Protein AF-A0A1T5B6G5-F1 (afdb_monomer)

Radius of gyration: 30.04 Å; Cα contacts (8 Å, |Δi|>4): 647; chains: 1; bounding box: 83×84×77 Å

Solvent-accessible surface area (backbone atoms only — not comparable to full-atom values): 24344 Å² total; per-residue (Å²): 133,83,83,76,75,74,89,54,89,34,59,76,45,39,71,76,54,34,68,89,37,48,51,41,34,65,52,88,35,81,91,48,97,47,43,23,29,37,25,36,79,51,30,23,24,68,78,39,48,36,53,56,46,40,78,72,39,97,59,32,78,74,47,63,98,51,54,69,66,39,71,70,36,50,53,43,45,36,48,47,38,73,74,34,86,59,46,47,57,54,56,50,51,50,48,40,62,74,30,34,58,68,44,46,65,55,25,44,81,72,55,40,56,51,88,82,46,55,68,29,45,44,23,50,49,32,44,40,11,71,74,47,43,93,45,30,48,62,51,43,52,50,7,45,31,74,71,60,37,92,81,55,61,54,85,79,52,51,55,39,56,52,44,50,26,28,35,52,39,51,45,75,39,41,64,75,78,38,64,94,42,67,91,50,42,70,60,52,32,22,48,44,44,20,46,36,53,38,35,39,46,13,44,72,69,76,45,76,64,50,75,69,53,49,50,51,34,42,63,72,21,47,58,50,35,79,77,40,65,41,71,70,39,24,51,51,27,41,52,35,34,77,60,60,29,29,23,93,86,68,47,73,41,74,59,78,20,60,29,42,72,54,50,28,40,17,44,22,48,46,24,51,62,74,72,41,83,59,79,29,55,46,30,40,53,54,50,50,55,52,49,53,52,50,50,53,52,51,52,53,53,52,52,45,58,57,45,48,73,76,49,80,69,71,33,43,88,36,87,86,26,94,56,18,72,58,31,55,52,33,28,50,54,41,39,51,49,32,49,75,73,75,36,82,69,49,74,40,42,46,6,32,16,34,35,43,49,34,49,27,22,45,64,55,37,93,52,65,74,48,74,48,69,42,99,84,59,41,33,38,35,38,28,28,73,53,89,90,59,94,61,75,88,73,41,48,68,38,72,39,50,38,53,62,23,34,69,35,44,45,61,57,29,32,69,49,32,70,57,18,47,54,46,25,54,61,66,46,51,67,59,53,55,56,52,53,53,50,53,59,55,61,75,66,64,79,88,78,76,90,77,135

Mean predicted aligned error: 10.4 Å

Structure (mmCIF, N/CA/C/O backbone):
data_AF-A0A1T5B6G5-F1
#
_entry.id   AF-A0A1T5B6G5-F1
#
loop_
_atom_site.group_PDB
_atom_site.id
_atom_site.type_symbol
_atom_site.label_atom_id
_atom_site.label_alt_id
_atom_site.label_comp_id
_atom_site.label_asym_id
_atom_site.label_entity_id
_atom_site.label_seq_id
_atom_site.pdbx_PDB_ins_code
_atom_site.Cartn_x
_atom_site.Cartn_y
_atom_site.Cartn_z
_atom_site.occupancy
_atom_site.B_iso_or_equiv
_atom_site.auth_seq_id
_atom_site.auth_comp_id
_atom_site.auth_asym_id
_atom_site.auth_atom_id
_atom_site.pdbx_PDB_model_num
ATOM 1 N N . MET A 1 1 ? 12.801 29.583 -25.400 1.00 32.69 1 MET A N 1
ATOM 2 C CA . MET A 1 1 ? 11.802 28.502 -25.502 1.00 32.69 1 MET A CA 1
ATOM 3 C C . MET A 1 1 ? 12.502 27.245 -25.035 1.00 32.69 1 MET A C 1
ATOM 5 O O . MET A 1 1 ? 13.347 26.734 -25.750 1.00 32.69 1 MET A O 1
ATOM 9 N N . THR A 1 2 ? 12.314 26.886 -23.769 1.00 34.59 2 THR A N 1
ATOM 10 C CA . THR A 1 2 ? 12.932 25.702 -23.165 1.00 34.59 2 THR A CA 1
ATOM 11 C C . THR A 1 2 ? 12.302 24.454 -23.762 1.00 34.59 2 THR A C 1
ATOM 13 O O . THR A 1 2 ? 11.082 24.323 -23.764 1.00 34.59 2 THR A O 1
ATOM 16 N N . ASP A 1 3 ? 13.162 23.595 -24.293 1.00 35.66 3 ASP A N 1
ATOM 17 C CA . ASP A 1 3 ? 12.866 22.336 -24.964 1.00 35.66 3 ASP A CA 1
ATOM 18 C C . ASP A 1 3 ? 12.086 21.408 -24.009 1.00 35.66 3 ASP A C 1
ATOM 20 O O . ASP A 1 3 ? 12.659 20.770 -23.122 1.00 35.66 3 ASP A O 1
ATOM 24 N N . GLN A 1 4 ? 10.753 21.400 -24.118 1.00 43.12 4 GLN A N 1
ATOM 25 C CA . GLN A 1 4 ? 9.906 20.401 -23.469 1.00 43.12 4 GLN A CA 1
ATOM 26 C C . GLN A 1 4 ? 10.203 19.069 -24.155 1.00 43.12 4 GLN A C 1
ATOM 28 O O . GLN A 1 4 ? 9.682 18.799 -25.236 1.00 43.12 4 GLN A O 1
ATOM 33 N N . LYS A 1 5 ? 11.069 18.240 -23.559 1.00 50.56 5 LYS A N 1
ATOM 34 C CA . LYS A 1 5 ? 11.266 16.8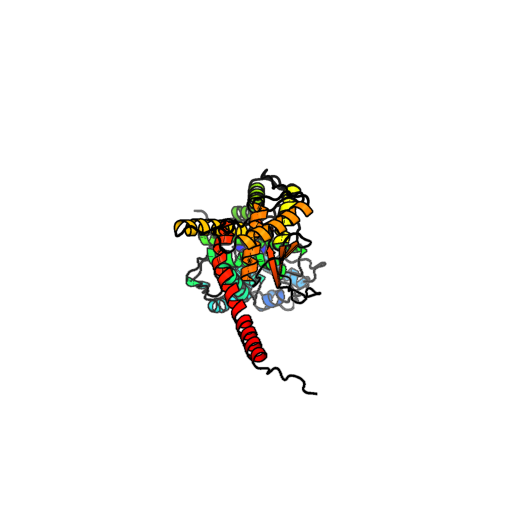69 -24.038 1.00 50.56 5 LYS A CA 1
ATOM 35 C C . LYS A 1 5 ? 9.905 16.180 -24.096 1.00 50.56 5 LYS A C 1
ATOM 37 O O . LYS A 1 5 ? 9.247 16.026 -23.069 1.00 50.56 5 LYS A O 1
ATOM 42 N N . ALA A 1 6 ? 9.506 15.791 -25.305 1.00 66.12 6 ALA A N 1
ATOM 43 C CA . ALA A 1 6 ? 8.346 14.951 -25.535 1.00 66.12 6 ALA A CA 1
ATOM 44 C C . ALA A 1 6 ? 8.437 13.723 -24.620 1.00 66.12 6 ALA A C 1
ATOM 46 O O . ALA A 1 6 ? 9.488 13.083 -24.536 1.00 66.12 6 ALA A O 1
ATOM 47 N N . TRP A 1 7 ? 7.352 13.433 -23.905 1.00 86.00 7 TRP A N 1
ATOM 48 C CA . TRP A 1 7 ? 7.246 12.235 -23.085 1.00 86.00 7 TRP A CA 1
ATOM 49 C C . TRP A 1 7 ? 7.580 10.991 -23.924 1.00 86.00 7 TRP A C 1
ATOM 51 O O . TRP A 1 7 ? 7.059 10.814 -25.026 1.00 86.00 7 TRP A O 1
ATOM 61 N N . GLN A 1 8 ? 8.457 10.143 -23.389 1.00 87.81 8 GLN A N 1
ATOM 62 C CA . GLN A 1 8 ? 8.738 8.811 -23.910 1.00 87.81 8 GLN A CA 1
ATOM 63 C C . GLN A 1 8 ? 8.113 7.794 -22.956 1.00 87.81 8 GLN A C 1
ATOM 65 O O . GLN A 1 8 ? 8.256 7.921 -21.742 1.00 87.81 8 GLN A O 1
ATOM 70 N N . LEU A 1 9 ? 7.434 6.787 -23.501 1.00 90.75 9 LEU A N 1
ATOM 71 C CA . LEU A 1 9 ? 6.839 5.709 -22.715 1.00 90.75 9 LEU A CA 1
ATOM 72 C C . LEU A 1 9 ? 7.868 5.098 -21.749 1.00 90.75 9 LEU A C 1
ATOM 74 O O . LEU A 1 9 ? 9.007 4.856 -22.133 1.00 90.75 9 LEU A O 1
ATOM 78 N N . GLY A 1 10 ? 7.477 4.857 -20.500 1.00 87.69 10 GLY A N 1
ATOM 79 C CA . GLY A 1 10 ? 8.363 4.300 -19.475 1.00 87.69 10 GLY A CA 1
ATOM 80 C C . GLY A 1 10 ? 9.324 5.313 -18.844 1.00 87.69 10 GLY A C 1
ATOM 81 O O . GLY A 1 10 ? 10.171 4.920 -18.044 1.00 87.69 10 GLY A O 1
ATOM 82 N N . HIS A 1 11 ? 9.193 6.609 -19.149 1.00 87.00 11 HIS A N 1
ATOM 83 C CA . HIS A 1 11 ? 10.017 7.673 -18.564 1.00 87.00 11 HIS A CA 1
ATOM 84 C C . HIS A 1 11 ? 9.965 7.686 -17.029 1.00 87.00 11 HIS A C 1
ATOM 86 O O . HIS A 1 11 ? 10.978 7.905 -16.368 1.00 87.00 11 HIS A O 1
ATOM 92 N N . THR A 1 12 ? 8.797 7.425 -16.440 1.00 87.69 12 THR A N 1
ATOM 93 C CA . THR A 1 12 ? 8.650 7.457 -14.978 1.00 87.69 12 THR A CA 1
ATOM 94 C C . THR A 1 12 ? 9.451 6.354 -14.284 1.00 87.69 12 THR A C 1
ATOM 96 O O . THR A 1 12 ? 10.083 6.602 -13.256 1.00 87.69 12 THR A O 1
ATOM 99 N N . SER A 1 13 ? 9.463 5.140 -14.846 1.00 84.81 13 SER A N 1
ATOM 100 C CA . SER A 1 13 ? 10.163 4.003 -14.240 1.00 84.81 13 SER A CA 1
ATOM 101 C C . SER A 1 13 ? 11.626 3.901 -14.664 1.00 84.81 13 SER A C 1
ATOM 103 O O . SER A 1 13 ? 12.420 3.284 -13.947 1.00 84.81 13 SER A O 1
ATOM 105 N N . SER A 1 14 ? 12.016 4.555 -15.767 1.00 80.44 14 SER A N 1
ATOM 106 C CA . SER A 1 14 ? 13.386 4.510 -16.284 1.00 80.44 14 SER A CA 1
ATOM 107 C C . SER A 1 14 ? 14.401 4.974 -15.245 1.00 80.44 14 SER A C 1
ATOM 109 O O . SER A 1 14 ? 15.470 4.392 -15.143 1.00 80.44 14 SER A O 1
ATOM 111 N N . ILE A 1 15 ? 14.056 5.943 -14.396 1.00 71.19 15 ILE A N 1
ATOM 112 C CA . ILE A 1 15 ? 14.950 6.461 -13.346 1.00 71.19 15 ILE A CA 1
ATOM 113 C C . ILE A 1 15 ? 15.358 5.368 -12.336 1.00 71.19 15 ILE A C 1
ATOM 115 O O . ILE A 1 15 ? 16.444 5.437 -11.763 1.00 71.19 15 ILE A O 1
ATOM 119 N N . PHE A 1 16 ? 14.532 4.332 -12.150 1.00 72.25 16 PHE A N 1
ATOM 120 C CA . PHE A 1 1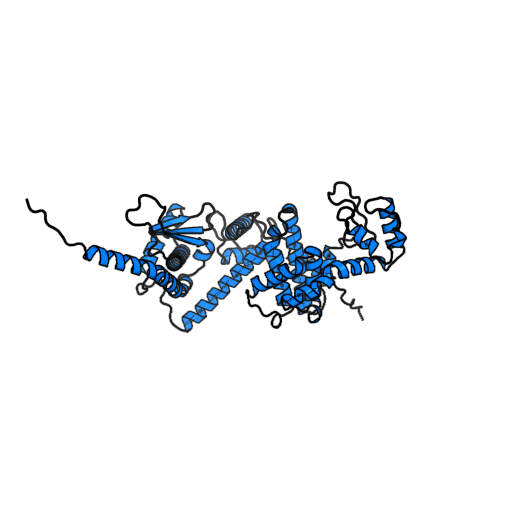6 ? 14.839 3.187 -11.283 1.00 72.25 16 PHE A CA 1
ATOM 121 C C . PHE A 1 16 ? 15.468 2.003 -12.026 1.00 72.25 16 PHE A C 1
ATOM 123 O O . PHE A 1 16 ? 16.074 1.139 -11.395 1.00 72.25 16 PHE A O 1
ATOM 130 N N . GLU A 1 17 ? 15.273 1.921 -13.341 1.00 60.41 17 GLU A N 1
ATOM 131 C CA . GLU A 1 17 ? 15.734 0.816 -14.192 1.00 60.41 17 GLU A CA 1
ATOM 132 C C . GLU A 1 17 ? 17.132 1.097 -14.757 1.00 60.41 17 GLU A C 1
ATOM 134 O O . GLU A 1 17 ? 17.998 0.225 -14.749 1.00 60.41 17 GLU A O 1
ATOM 139 N N . SER A 1 18 ? 17.387 2.344 -15.151 1.00 53.19 18 SER A N 1
ATOM 140 C CA . SER A 1 18 ? 18.661 2.830 -15.664 1.00 53.19 18 SER A CA 1
ATOM 141 C C . SER A 1 18 ? 19.445 3.538 -14.559 1.00 53.19 18 SER A C 1
ATOM 143 O O . SER A 1 18 ? 19.638 4.754 -14.591 1.00 53.19 18 SER A O 1
ATOM 145 N N . GLY A 1 19 ? 19.884 2.802 -13.539 1.00 48.09 19 GLY A N 1
ATOM 146 C CA . GLY A 1 19 ? 20.816 3.349 -12.550 1.00 48.09 19 GLY A CA 1
ATOM 147 C C . GLY A 1 19 ? 22.136 3.691 -13.237 1.00 48.09 19 GLY A C 1
ATOM 148 O O . GLY A 1 19 ? 22.927 2.784 -13.425 1.00 48.09 19 GLY A O 1
ATOM 149 N N . SER A 1 20 ? 22.315 4.931 -13.716 1.00 46.94 20 SER A N 1
ATOM 150 C CA . SER A 1 20 ? 23.464 5.452 -14.502 1.00 46.94 20 SER A CA 1
ATOM 151 C C . SER A 1 20 ? 23.990 4.581 -15.667 1.00 46.94 20 SER A C 1
ATOM 153 O O . SER A 1 20 ? 24.947 4.957 -16.345 1.00 46.94 20 SER A O 1
ATOM 155 N N . ALA A 1 21 ? 23.355 3.443 -15.937 1.00 58.53 21 ALA A N 1
ATOM 156 C CA . ALA A 1 21 ? 23.775 2.427 -16.873 1.00 58.53 21 ALA A CA 1
ATOM 157 C C . ALA A 1 21 ? 23.307 2.812 -18.274 1.00 58.53 21 ALA A C 1
ATOM 159 O O . ALA A 1 21 ? 22.126 2.715 -18.619 1.00 58.53 21 ALA A O 1
ATOM 160 N N . GLY A 1 22 ? 24.250 3.293 -19.078 1.00 76.00 22 GLY A N 1
ATOM 161 C CA . GLY A 1 22 ? 24.011 3.559 -20.486 1.00 76.00 22 GLY A CA 1
ATOM 162 C C . GLY A 1 22 ? 23.697 2.277 -21.269 1.00 76.00 22 GLY A C 1
ATOM 163 O O . GLY A 1 22 ? 23.895 1.162 -20.777 1.00 76.00 22 GLY A O 1
ATOM 164 N N . PRO A 1 23 ? 23.273 2.406 -22.535 1.00 86.06 23 PRO A N 1
ATOM 165 C CA . PRO A 1 23 ? 22.979 1.258 -23.396 1.00 86.06 23 PRO A CA 1
ATOM 166 C C . PRO A 1 23 ? 24.173 0.303 -23.574 1.00 86.06 23 PRO A C 1
ATOM 168 O O . PRO A 1 23 ? 23.974 -0.859 -23.920 1.00 86.06 23 PRO A O 1
ATOM 171 N N . GLY A 1 24 ? 25.400 0.762 -23.302 1.00 87.38 24 GLY A N 1
ATOM 172 C CA . GLY A 1 24 ? 26.629 -0.033 -23.340 1.00 87.38 24 GLY A CA 1
ATOM 173 C C . GLY A 1 24 ? 27.058 -0.680 -22.024 1.00 87.38 24 GLY A C 1
ATOM 174 O O . GLY A 1 24 ? 28.120 -1.292 -21.997 1.00 87.38 24 GLY A O 1
ATOM 175 N N . THR A 1 25 ? 26.300 -0.547 -20.932 1.00 88.25 25 THR A N 1
ATOM 176 C CA . THR A 1 25 ? 26.692 -1.127 -19.639 1.00 88.25 25 THR A CA 1
ATOM 177 C C . THR A 1 25 ? 26.772 -2.650 -19.709 1.00 88.25 25 THR A C 1
ATOM 179 O O . THR A 1 25 ? 25.859 -3.303 -20.205 1.00 88.25 25 THR A O 1
ATOM 182 N N . VAL A 1 26 ? 27.848 -3.217 -19.165 1.00 87.75 26 VAL A N 1
ATOM 183 C CA . VAL A 1 26 ? 28.055 -4.663 -19.025 1.00 87.75 26 VAL A CA 1
ATOM 184 C C . VAL A 1 26 ? 28.523 -4.932 -17.597 1.00 87.75 26 VAL A C 1
ATOM 186 O O . VAL A 1 26 ? 29.504 -4.332 -17.156 1.00 87.75 26 VAL A O 1
ATOM 189 N N . SER A 1 27 ? 27.819 -5.786 -16.852 1.00 84.06 27 SER A N 1
ATOM 190 C CA . SER A 1 27 ? 28.238 -6.155 -15.493 1.00 84.06 27 SER A CA 1
ATOM 191 C C . SER A 1 27 ? 29.409 -7.149 -15.513 1.00 84.06 27 SER A C 1
ATOM 193 O O . SER A 1 27 ? 29.653 -7.831 -16.504 1.00 84.06 27 SER A O 1
ATOM 195 N N . SER A 1 28 ? 30.162 -7.251 -14.415 1.00 70.50 28 SER A N 1
ATOM 196 C CA . SER A 1 28 ? 31.283 -8.200 -14.321 1.00 70.50 28 SER A CA 1
ATOM 197 C C . SER A 1 28 ? 30.837 -9.654 -14.116 1.00 70.50 28 SER A C 1
ATOM 199 O O . SER A 1 28 ? 31.633 -10.566 -14.323 1.00 70.50 28 SER A O 1
ATOM 201 N N . GLY A 1 29 ? 29.590 -9.883 -13.681 1.00 62.09 29 GLY A N 1
ATOM 202 C CA . GLY A 1 29 ? 29.043 -11.214 -13.387 1.00 62.09 29 GLY A CA 1
ATOM 203 C C . GLY A 1 29 ? 29.720 -11.957 -12.221 1.00 62.09 29 GLY A C 1
ATOM 204 O O . GLY A 1 29 ? 29.441 -13.137 -12.010 1.00 62.09 29 GLY A O 1
ATOM 205 N N . ALA A 1 30 ? 30.616 -11.311 -11.463 1.00 49.28 30 ALA A N 1
ATOM 206 C CA . ALA A 1 30 ? 31.393 -11.947 -10.401 1.00 49.28 30 ALA A CA 1
ATOM 207 C C . ALA A 1 30 ? 30.581 -12.066 -9.097 1.00 49.28 30 ALA A C 1
ATOM 209 O O . ALA A 1 30 ? 30.402 -11.085 -8.382 1.00 49.28 30 ALA A O 1
ATOM 210 N N . GLY A 1 31 ? 30.119 -13.281 -8.779 1.00 52.81 31 GLY A N 1
ATOM 211 C CA . GLY A 1 31 ? 29.392 -13.601 -7.538 1.00 52.81 31 GLY A CA 1
ATOM 212 C C . GLY A 1 31 ? 27.862 -13.577 -7.647 1.00 52.81 31 GLY A C 1
ATOM 213 O O . GLY A 1 31 ? 27.182 -13.977 -6.702 1.00 52.81 31 GLY A O 1
ATOM 214 N N . ASP A 1 32 ? 27.315 -13.189 -8.802 1.00 50.91 32 ASP A N 1
ATOM 215 C CA . ASP A 1 32 ? 25.872 -13.089 -9.016 1.00 50.91 32 ASP A CA 1
ATOM 216 C C . ASP A 1 32 ? 25.272 -14.364 -9.612 1.00 50.91 32 ASP A C 1
ATOM 218 O O . ASP A 1 32 ? 25.750 -14.939 -10.592 1.00 50.91 32 ASP A O 1
ATOM 222 N N . HIS A 1 33 ? 24.124 -14.773 -9.073 1.00 54.53 33 HIS A N 1
ATOM 223 C CA . HIS A 1 33 ? 23.397 -15.956 -9.534 1.00 54.53 33 HIS A CA 1
ATOM 224 C C . HIS A 1 33 ? 22.826 -15.802 -10.958 1.00 54.53 33 HIS A C 1
ATOM 226 O O . HIS A 1 33 ? 22.350 -16.800 -11.501 1.00 54.53 33 HIS A O 1
ATOM 232 N N . GLY A 1 34 ? 22.863 -14.599 -11.551 1.00 58.44 34 GLY A N 1
ATOM 233 C CA . GLY A 1 34 ? 22.254 -14.226 -12.837 1.00 58.44 34 GLY A CA 1
ATOM 234 C C . GLY A 1 34 ? 23.205 -14.100 -14.038 1.00 58.44 34 GLY A C 1
ATOM 235 O O . GLY A 1 34 ? 22.735 -13.798 -15.136 1.00 58.44 34 GLY A O 1
ATOM 236 N N . GLY A 1 35 ? 24.508 -14.354 -13.865 1.00 80.50 35 GLY A N 1
ATOM 237 C CA . GLY A 1 35 ? 25.509 -14.161 -14.924 1.00 80.50 35 GLY A CA 1
ATOM 238 C C . GLY A 1 35 ? 25.758 -12.682 -15.258 1.00 80.50 35 GLY A C 1
ATOM 239 O O . GLY A 1 35 ? 25.454 -11.799 -14.462 1.00 80.50 35 GLY A O 1
ATOM 240 N N . VAL A 1 36 ? 26.320 -12.410 -16.439 1.00 87.06 36 VAL A N 1
ATOM 241 C CA . VAL A 1 36 ? 26.536 -11.041 -16.944 1.00 87.06 36 VAL A CA 1
ATOM 242 C C . VAL A 1 36 ? 25.207 -10.415 -17.378 1.00 87.06 36 VAL A C 1
ATOM 244 O O . VAL A 1 36 ? 24.406 -11.083 -18.045 1.00 87.06 36 VAL A O 1
ATOM 247 N N . SER A 1 37 ? 25.009 -9.142 -17.033 1.00 89.44 37 SER A N 1
ATOM 248 C CA . SER A 1 37 ? 23.856 -8.313 -17.403 1.00 89.44 37 SER A CA 1
ATOM 249 C C . SER A 1 37 ? 24.267 -7.192 -18.357 1.00 89.44 37 SER A C 1
ATOM 251 O O . SER A 1 37 ? 25.343 -6.609 -18.200 1.00 89.44 37 SER A O 1
ATOM 253 N N . TYR A 1 38 ? 23.401 -6.879 -19.323 1.00 90.06 38 TYR A N 1
ATOM 254 C CA . TYR A 1 38 ? 23.701 -5.987 -20.444 1.00 90.06 38 TYR A CA 1
ATOM 255 C C . TYR A 1 38 ? 22.696 -4.836 -20.591 1.00 90.06 38 TYR A C 1
ATOM 257 O O . TYR A 1 38 ? 21.483 -5.025 -20.489 1.00 90.06 38 TYR A O 1
ATOM 265 N N . GLY A 1 39 ? 23.213 -3.652 -20.909 1.00 87.75 39 GLY A N 1
ATOM 266 C CA . GLY A 1 39 ? 22.455 -2.481 -21.334 1.00 87.75 39 GLY A CA 1
ATOM 267 C C . GLY A 1 39 ? 21.588 -1.824 -20.262 1.00 87.75 39 GLY A C 1
ATOM 268 O O . GLY A 1 39 ? 21.684 -2.110 -19.064 1.00 87.75 39 GLY A O 1
ATOM 269 N N . THR A 1 40 ? 20.724 -0.922 -20.725 1.00 84.56 40 THR A N 1
ATOM 270 C CA . THR A 1 40 ? 19.893 -0.046 -19.883 1.00 84.56 40 THR A CA 1
ATOM 271 C C . THR A 1 40 ? 18.903 -0.830 -19.022 1.00 84.56 40 THR A C 1
ATOM 273 O O . THR A 1 40 ? 18.644 -0.443 -17.890 1.00 84.56 40 THR A O 1
ATOM 276 N N . TYR A 1 41 ? 18.404 -1.960 -19.528 1.00 85.00 41 TYR A N 1
ATOM 277 C CA . TYR A 1 41 ? 17.427 -2.816 -18.845 1.00 85.00 41 TYR A CA 1
ATOM 278 C C . TYR A 1 41 ? 18.049 -4.035 -18.149 1.00 85.00 41 TYR A C 1
ATOM 280 O O . TYR A 1 41 ? 17.319 -4.928 -17.721 1.00 85.00 41 TYR A O 1
ATOM 288 N N . GLN A 1 42 ? 19.385 -4.096 -18.051 1.00 86.88 42 GLN A N 1
ATOM 289 C CA . GLN A 1 42 ? 20.121 -5.181 -17.387 1.00 86.88 42 GLN A CA 1
ATOM 290 C C . GLN A 1 42 ? 19.687 -6.581 -17.862 1.00 86.88 42 GLN A C 1
ATOM 292 O O . GLN A 1 42 ? 19.361 -7.470 -17.075 1.00 86.88 42 GLN A O 1
ATOM 297 N N . LEU A 1 43 ? 19.687 -6.782 -19.180 1.00 89.12 43 LEU A N 1
ATOM 298 C CA . LEU A 1 43 ? 19.319 -8.042 -19.821 1.00 89.12 43 LEU A CA 1
ATOM 299 C C . LEU A 1 43 ? 20.303 -9.142 -19.405 1.00 89.12 43 LEU A C 1
ATOM 301 O O . LEU A 1 43 ? 21.504 -9.018 -19.629 1.00 89.12 43 LEU A O 1
ATOM 305 N N . SER A 1 44 ? 19.806 -10.216 -18.796 1.00 89.75 44 SER A N 1
ATOM 306 C CA . SER A 1 44 ? 20.630 -11.279 -18.220 1.00 89.75 44 SER A CA 1
ATOM 307 C C . SER A 1 44 ? 21.011 -12.315 -19.275 1.00 89.75 44 SER A C 1
ATOM 309 O O . SER A 1 44 ? 20.173 -12.809 -20.035 1.00 89.75 44 SER A O 1
ATOM 311 N N . SER A 1 45 ? 22.290 -12.693 -19.273 1.00 90.50 45 SER A N 1
ATOM 312 C CA . SER A 1 45 ? 22.796 -13.847 -20.025 1.00 90.50 45 SER A CA 1
ATOM 313 C C . SER A 1 45 ? 22.164 -15.156 -19.555 1.00 90.50 45 SER A C 1
ATOM 315 O O . SER A 1 45 ? 21.654 -15.922 -20.368 1.00 90.50 45 SER A O 1
ATOM 317 N N . LYS A 1 46 ? 22.137 -15.406 -18.242 1.00 87.81 46 LYS A N 1
ATOM 318 C CA . LYS A 1 46 ? 21.650 -16.672 -17.680 1.00 87.81 46 LYS A CA 1
ATOM 319 C C . LYS A 1 46 ? 20.135 -16.840 -17.796 1.00 87.81 46 LYS A C 1
ATOM 321 O O . LYS A 1 46 ? 19.668 -17.952 -18.011 1.00 87.81 46 LYS A O 1
ATOM 326 N N . ALA A 1 47 ? 19.372 -15.753 -17.665 1.00 85.06 47 ALA A N 1
ATOM 327 C CA . ALA A 1 47 ? 17.923 -15.778 -17.866 1.00 85.06 47 ALA A CA 1
ATOM 328 C C . ALA A 1 47 ? 17.526 -15.822 -19.355 1.00 85.06 47 ALA A C 1
ATOM 330 O O . ALA A 1 47 ? 16.340 -15.885 -19.662 1.00 85.06 47 ALA A O 1
ATOM 331 N N . GLY A 1 48 ? 18.496 -15.750 -20.277 1.00 89.56 48 GLY A N 1
ATOM 332 C CA . GLY A 1 48 ? 18.273 -15.807 -21.722 1.00 89.56 48 GLY A CA 1
ATOM 333 C C . GLY A 1 48 ? 17.732 -14.518 -22.347 1.00 89.56 48 GLY A C 1
ATOM 334 O O . GLY A 1 48 ? 17.643 -14.439 -23.569 1.00 89.56 48 GLY A O 1
ATOM 335 N N . THR A 1 49 ? 17.427 -13.481 -21.561 1.00 90.50 49 THR A N 1
ATOM 336 C CA . THR A 1 49 ? 16.832 -12.238 -22.083 1.00 90.50 49 THR A CA 1
ATOM 337 C C . THR A 1 49 ? 17.798 -11.443 -22.960 1.00 90.50 49 THR A C 1
ATOM 339 O O . THR A 1 49 ? 17.363 -10.783 -23.899 1.00 90.50 49 THR A O 1
ATOM 342 N N . ALA A 1 50 ? 19.110 -11.547 -22.722 1.00 93.06 50 ALA A N 1
ATOM 343 C CA . ALA A 1 50 ? 20.115 -10.967 -23.616 1.00 93.06 50 ALA A CA 1
ATOM 344 C C . ALA A 1 50 ? 20.143 -11.665 -24.989 1.00 93.06 50 ALA A C 1
ATOM 346 O O . ALA A 1 50 ? 20.259 -10.999 -26.017 1.00 93.06 50 ALA A O 1
ATOM 347 N N . ALA A 1 51 ? 19.997 -12.994 -25.014 1.00 94.06 51 ALA A N 1
ATOM 348 C CA . ALA A 1 51 ? 19.925 -13.760 -26.259 1.00 94.06 51 ALA A CA 1
ATOM 349 C C . ALA A 1 51 ? 18.635 -13.443 -27.030 1.00 94.06 51 ALA A C 1
ATOM 351 O O . ALA A 1 51 ? 18.673 -13.213 -28.237 1.00 94.06 51 ALA A O 1
ATOM 352 N N . GLU A 1 52 ? 17.505 -13.380 -26.321 1.00 93.75 52 GLU A N 1
ATOM 353 C CA . GLU A 1 52 ? 16.203 -13.024 -26.889 1.00 93.75 52 GLU A CA 1
ATOM 354 C C . GLU A 1 52 ? 16.216 -11.624 -27.518 1.00 93.75 52 GLU A C 1
ATOM 356 O O . GLU A 1 52 ? 15.700 -11.438 -28.621 1.00 93.75 52 GLU A O 1
ATOM 361 N N . TYR A 1 53 ? 16.847 -10.656 -26.846 1.00 95.31 53 TYR A N 1
ATOM 362 C CA . TYR A 1 53 ? 17.037 -9.313 -27.383 1.00 95.31 53 TYR A CA 1
ATOM 363 C C . TYR A 1 53 ? 17.835 -9.330 -28.683 1.00 95.31 53 TYR A C 1
ATOM 365 O O . TYR A 1 53 ? 17.356 -8.818 -29.693 1.00 95.31 53 TYR A O 1
ATOM 373 N N . VAL A 1 54 ? 19.024 -9.943 -28.679 1.00 95.88 54 VAL A N 1
ATOM 374 C CA . VAL A 1 54 ? 19.892 -9.986 -29.863 1.00 95.88 54 VAL A CA 1
ATOM 375 C C . VAL A 1 54 ? 19.178 -10.634 -31.044 1.00 95.88 54 VAL A C 1
ATOM 377 O O . VAL A 1 54 ? 19.260 -10.110 -32.149 1.00 95.88 54 VAL A O 1
ATOM 380 N N . ALA A 1 55 ? 18.414 -11.705 -30.814 1.00 94.12 55 ALA A N 1
ATOM 381 C CA . ALA A 1 55 ? 17.659 -12.390 -31.863 1.00 94.12 55 ALA A CA 1
ATOM 382 C C . ALA A 1 55 ? 16.600 -11.505 -32.550 1.00 94.12 55 ALA A C 1
ATOM 384 O O . ALA A 1 55 ? 16.199 -11.794 -33.675 1.00 94.12 55 ALA A O 1
ATOM 385 N N . GLN A 1 56 ? 16.139 -10.440 -31.887 1.00 94.06 56 GLN A N 1
ATOM 386 C CA . GLN A 1 56 ? 15.136 -9.509 -32.412 1.00 94.06 56 GLN A CA 1
ATOM 387 C C . GLN A 1 56 ? 15.688 -8.098 -32.658 1.00 94.06 56 GLN A C 1
ATOM 389 O O . GLN A 1 56 ? 14.927 -7.198 -33.023 1.00 94.06 56 GLN A O 1
ATOM 394 N N . SER A 1 57 ? 16.975 -7.878 -32.394 1.00 95.31 57 SER A N 1
ATOM 395 C CA . SER A 1 57 ? 17.621 -6.580 -32.533 1.00 95.31 57 SER A CA 1
ATOM 396 C C . SER A 1 57 ? 17.987 -6.337 -33.988 1.00 95.31 57 SER A C 1
ATOM 398 O O . SER A 1 57 ? 18.468 -7.234 -34.683 1.00 95.31 57 SER A O 1
ATOM 400 N N . ARG A 1 58 ? 17.880 -5.086 -34.441 1.00 95.62 58 ARG A N 1
ATOM 401 C CA . ARG A 1 58 ? 18.429 -4.694 -35.750 1.00 95.62 58 ARG A CA 1
ATOM 402 C C . ARG A 1 58 ? 19.953 -4.839 -35.841 1.00 95.62 58 ARG A C 1
ATOM 404 O O . ARG A 1 58 ? 20.504 -4.779 -36.933 1.00 95.62 58 ARG A O 1
ATOM 411 N N . TYR A 1 59 ? 20.629 -5.020 -34.704 1.00 96.12 59 TYR A N 1
ATOM 412 C CA . TYR A 1 59 ? 22.075 -5.213 -34.610 1.00 96.12 59 TYR A CA 1
ATOM 413 C C . TYR A 1 59 ? 22.478 -6.688 -34.467 1.00 96.12 59 TYR A C 1
ATOM 415 O O . TYR A 1 59 ? 23.642 -6.953 -34.173 1.00 96.12 59 TYR A O 1
ATOM 423 N N . ALA A 1 60 ? 21.562 -7.644 -34.675 1.00 95.12 60 ALA A N 1
ATOM 424 C CA . ALA A 1 60 ? 21.805 -9.082 -34.498 1.00 95.12 60 ALA A CA 1
ATOM 425 C C . ALA A 1 60 ? 23.106 -9.573 -35.162 1.00 95.12 60 ALA A C 1
ATOM 427 O O . ALA A 1 60 ? 23.895 -10.283 -34.539 1.00 95.12 60 ALA A O 1
ATOM 428 N N . ASP A 1 61 ? 23.384 -9.117 -36.387 1.00 95.88 61 ASP A N 1
ATOM 429 C CA . ASP A 1 61 ? 24.580 -9.500 -37.148 1.00 95.88 61 ASP A CA 1
ATOM 430 C C . ASP A 1 61 ? 25.897 -9.110 -36.457 1.00 95.88 61 ASP A C 1
ATOM 432 O O . ASP A 1 61 ? 26.913 -9.783 -36.626 1.00 95.88 61 ASP A O 1
ATOM 436 N N . ARG A 1 62 ? 25.892 -8.055 -35.629 1.00 95.50 62 ARG A N 1
ATOM 437 C CA . ARG A 1 62 ? 27.066 -7.609 -34.854 1.00 95.50 62 ARG A CA 1
ATOM 438 C C . ARG A 1 62 ? 27.417 -8.569 -33.714 1.00 95.50 62 ARG A C 1
ATOM 440 O O . ARG A 1 62 ? 28.518 -8.483 -33.173 1.00 95.50 62 ARG A O 1
ATOM 447 N N . PHE A 1 63 ? 26.501 -9.471 -33.367 1.00 96.31 63 PHE A N 1
ATOM 448 C CA . PHE A 1 63 ? 26.651 -10.482 -32.321 1.00 96.31 63 PHE A CA 1
ATOM 449 C C . PHE A 1 63 ? 26.688 -11.907 -32.879 1.00 96.31 63 PHE A C 1
ATOM 451 O O . PHE A 1 63 ? 26.600 -12.871 -32.118 1.00 96.31 63 PHE A O 1
ATOM 458 N N . LYS A 1 64 ? 26.805 -12.055 -34.202 1.00 94.19 64 LYS A N 1
ATOM 459 C CA . LYS A 1 64 ? 26.833 -13.358 -34.858 1.00 94.19 64 LYS A CA 1
ATOM 460 C C . LYS A 1 64 ? 27.949 -14.234 -34.282 1.00 94.19 64 LYS A C 1
ATOM 462 O O . LYS A 1 64 ? 29.076 -13.778 -34.109 1.00 94.19 64 LYS A O 1
ATOM 467 N N . ASP A 1 65 ? 27.604 -15.485 -33.985 1.00 93.69 65 ASP A N 1
ATOM 468 C CA . ASP A 1 65 ? 28.493 -16.498 -33.402 1.00 93.69 65 ASP A CA 1
ATOM 469 C C . ASP A 1 65 ? 29.054 -16.140 -32.004 1.00 93.69 65 ASP A C 1
ATOM 471 O O . ASP A 1 65 ? 29.930 -16.833 -31.487 1.00 93.69 65 ASP A O 1
ATOM 475 N N . LEU A 1 66 ? 28.526 -15.095 -31.349 1.00 95.50 66 LEU A N 1
ATOM 476 C CA . LEU A 1 66 ? 28.874 -14.719 -29.977 1.00 95.50 66 LEU A CA 1
ATOM 477 C C . LEU A 1 66 ? 27.816 -15.215 -28.988 1.00 95.50 66 LEU A C 1
ATOM 479 O O . LEU A 1 66 ? 26.616 -15.183 -29.252 1.00 95.50 66 LEU A O 1
ATOM 483 N N . THR A 1 67 ? 28.259 -15.633 -27.802 1.00 94.19 67 THR A N 1
ATOM 484 C CA . THR A 1 67 ? 27.370 -16.156 -26.752 1.00 94.19 67 THR A CA 1
ATOM 485 C C . THR A 1 67 ? 27.238 -15.154 -25.599 1.00 94.19 67 THR A C 1
ATOM 487 O O . THR A 1 67 ? 28.265 -14.764 -25.033 1.00 94.19 67 THR A O 1
ATOM 490 N N . PRO A 1 68 ? 26.018 -14.745 -25.193 1.00 94.19 68 PRO A N 1
ATOM 491 C CA . PRO A 1 68 ? 25.825 -13.905 -24.011 1.00 94.19 68 PRO A CA 1
ATOM 492 C C . PRO A 1 68 ? 26.457 -14.515 -22.755 1.00 94.19 68 PRO A C 1
ATOM 494 O O . PRO A 1 68 ? 26.353 -15.713 -22.512 1.00 94.19 68 PRO A O 1
ATOM 497 N N . GLY A 1 69 ? 27.093 -13.682 -21.934 1.00 91.25 69 GLY A N 1
ATOM 498 C CA . GLY A 1 69 ? 27.855 -14.101 -20.752 1.00 91.25 69 GLY A CA 1
ATOM 499 C C . GLY A 1 69 ? 29.360 -14.243 -20.989 1.00 91.25 69 GLY A C 1
ATOM 500 O O . GLY A 1 69 ? 30.109 -14.353 -20.022 1.00 91.25 69 GLY A O 1
ATOM 501 N N . THR A 1 70 ? 29.817 -14.206 -22.246 1.00 92.81 70 THR A N 1
ATOM 502 C CA . THR A 1 70 ? 31.246 -14.272 -22.595 1.00 92.81 70 THR A CA 1
ATOM 503 C C . THR A 1 70 ? 31.898 -12.881 -22.659 1.00 92.81 70 THR A C 1
ATOM 505 O O . THR A 1 70 ? 31.210 -11.893 -22.963 1.00 92.81 70 THR A O 1
ATOM 508 N N . PRO A 1 71 ? 33.218 -12.767 -22.404 1.00 92.75 71 PRO A N 1
ATOM 509 C CA . PRO A 1 71 ? 33.955 -11.513 -22.574 1.00 92.75 71 PRO A CA 1
ATOM 510 C C . PRO A 1 71 ? 33.841 -10.932 -23.989 1.00 92.75 71 PRO A C 1
ATOM 512 O O . PRO A 1 71 ? 33.650 -9.727 -24.148 1.00 92.75 71 PRO A O 1
ATOM 515 N N . GLU A 1 72 ? 33.902 -11.779 -25.018 1.00 94.50 72 GLU A N 1
ATOM 516 C CA . GLU A 1 72 ? 33.850 -11.377 -26.427 1.00 94.50 72 GLU A CA 1
ATOM 517 C C . GLU A 1 72 ? 32.504 -10.733 -26.769 1.00 94.50 72 GLU A C 1
ATOM 519 O O . GLU A 1 72 ? 32.456 -9.688 -27.423 1.00 94.50 72 GLU A O 1
ATOM 524 N N . PHE A 1 73 ? 31.411 -11.307 -26.257 1.00 95.88 73 PHE A N 1
ATOM 525 C CA . PHE A 1 73 ? 30.079 -10.727 -26.387 1.00 95.88 73 PHE A CA 1
ATOM 526 C C . PHE A 1 73 ? 29.980 -9.371 -25.674 1.00 95.88 73 PHE A C 1
ATOM 528 O O . PHE A 1 73 ? 29.425 -8.424 -26.229 1.00 95.88 73 PHE A O 1
ATOM 535 N N . GLY A 1 74 ? 30.554 -9.237 -24.471 1.00 93.88 74 GLY A N 1
ATOM 536 C CA . GLY A 1 74 ? 30.591 -7.962 -23.744 1.00 93.88 74 GLY A CA 1
ATOM 537 C C . GLY A 1 74 ? 31.355 -6.862 -24.481 1.00 93.88 74 GLY A C 1
ATOM 538 O O . GLY A 1 74 ? 30.893 -5.723 -24.546 1.00 93.88 74 GLY A O 1
ATOM 539 N N . VAL A 1 75 ? 32.480 -7.203 -25.112 1.00 94.69 75 VAL A N 1
ATOM 540 C CA . VAL A 1 75 ? 33.231 -6.267 -25.961 1.00 94.69 75 VAL A CA 1
ATOM 541 C C . VAL A 1 75 ? 32.413 -5.855 -27.186 1.00 94.69 75 VAL A C 1
ATOM 543 O O . VAL A 1 75 ? 32.357 -4.667 -27.506 1.00 94.69 75 VAL A O 1
ATOM 546 N N . ALA A 1 76 ? 31.760 -6.803 -27.866 1.00 96.06 76 ALA A N 1
ATOM 547 C CA . ALA A 1 76 ? 30.894 -6.497 -29.005 1.00 96.06 76 ALA A CA 1
ATOM 548 C C . ALA A 1 76 ? 29.730 -5.578 -28.604 1.00 96.06 76 ALA A C 1
ATOM 550 O O . ALA A 1 76 ? 29.457 -4.600 -29.298 1.00 96.06 76 ALA A O 1
ATOM 551 N N . TRP A 1 77 ? 29.120 -5.825 -27.442 1.00 96.31 77 TRP A N 1
ATOM 552 C CA . TRP A 1 77 ? 28.057 -4.991 -26.883 1.00 96.31 77 TRP A CA 1
ATOM 553 C C . TRP A 1 77 ? 28.506 -3.544 -26.673 1.00 96.31 77 TRP A C 1
ATOM 555 O O . TRP A 1 77 ? 27.843 -2.611 -27.128 1.00 96.31 77 TRP A O 1
ATOM 565 N N . GLY A 1 78 ? 29.664 -3.355 -26.032 1.00 93.38 78 GLY A N 1
ATOM 566 C CA . GLY A 1 78 ? 30.248 -2.032 -25.817 1.00 93.38 78 GLY A CA 1
ATOM 567 C C . GLY A 1 78 ? 30.562 -1.300 -27.125 1.00 93.38 78 GLY A C 1
ATOM 568 O O . GLY A 1 78 ? 30.333 -0.096 -27.216 1.00 93.38 78 GLY A O 1
ATOM 569 N N . ARG A 1 79 ? 31.023 -2.020 -28.159 1.00 95.00 79 ARG A N 1
ATOM 570 C CA . ARG A 1 79 ? 31.275 -1.442 -29.491 1.00 95.00 79 ARG A CA 1
ATOM 571 C C . ARG A 1 79 ? 29.994 -0.970 -30.164 1.00 95.00 79 ARG A C 1
ATOM 573 O O . ARG A 1 79 ? 29.950 0.167 -30.607 1.00 95.00 79 ARG A O 1
ATOM 580 N N . VAL A 1 80 ? 28.943 -1.793 -30.192 1.00 95.81 80 VAL A N 1
ATOM 581 C CA . VAL A 1 80 ? 27.650 -1.378 -30.766 1.00 95.81 80 VAL A CA 1
ATOM 582 C C . VAL A 1 80 ? 27.120 -0.143 -30.038 1.00 95.81 80 VAL A C 1
ATOM 584 O O . VAL A 1 80 ? 26.703 0.807 -30.685 1.00 95.81 80 VAL A O 1
ATOM 587 N N . ALA A 1 81 ? 27.213 -0.097 -28.708 1.00 93.69 81 ALA A N 1
ATOM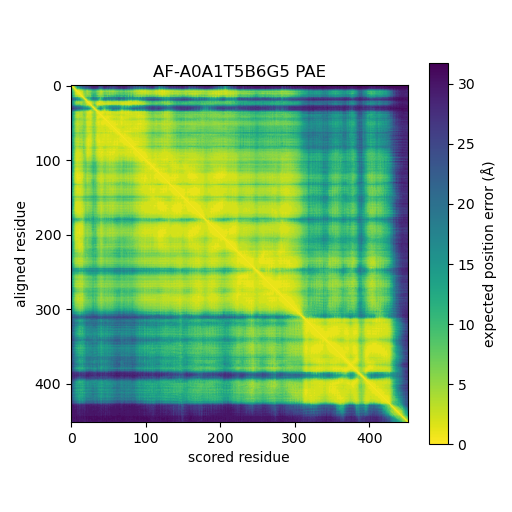 588 C CA . ALA A 1 81 ? 26.786 1.073 -27.945 1.00 93.69 81 ALA A CA 1
ATOM 589 C C . ALA A 1 81 ? 27.591 2.351 -28.238 1.00 93.69 81 ALA A C 1
ATOM 591 O O . ALA A 1 81 ? 27.035 3.443 -28.140 1.00 93.69 81 ALA A O 1
ATOM 592 N N . ALA A 1 82 ? 28.881 2.227 -28.560 1.00 92.12 82 ALA A N 1
ATOM 593 C CA . ALA A 1 82 ? 29.733 3.358 -28.920 1.00 92.12 82 ALA A CA 1
ATOM 594 C C . ALA A 1 82 ? 29.505 3.824 -30.368 1.00 92.12 82 ALA A C 1
ATOM 596 O O . ALA A 1 82 ? 29.492 5.026 -30.628 1.00 92.12 82 ALA A O 1
ATOM 597 N N . ASP A 1 83 ? 29.316 2.878 -31.289 1.00 94.56 83 ASP A N 1
ATOM 598 C CA . ASP A 1 83 ? 29.181 3.136 -32.724 1.00 94.56 83 ASP A CA 1
ATOM 599 C C . ASP A 1 83 ? 27.769 3.614 -33.101 1.00 94.56 83 ASP A C 1
ATOM 601 O O . ASP A 1 83 ? 27.601 4.371 -34.055 1.00 94.56 83 ASP A O 1
ATOM 605 N N . GLU A 1 84 ? 26.745 3.162 -32.369 1.00 94.69 84 GLU A N 1
ATOM 606 C CA . GLU A 1 84 ? 25.344 3.261 -32.775 1.00 94.69 84 GLU A CA 1
ATOM 607 C C . GLU A 1 84 ? 24.512 4.058 -31.755 1.00 94.69 84 GLU A C 1
ATOM 609 O O . GLU A 1 84 ? 23.974 3.488 -30.798 1.00 94.69 84 GLU A O 1
ATOM 614 N N . PRO A 1 85 ? 24.284 5.368 -31.980 1.00 89.31 85 PRO A N 1
ATOM 615 C CA . PRO A 1 85 ? 23.457 6.196 -31.095 1.00 89.31 85 PRO A CA 1
ATOM 616 C C . PRO A 1 85 ? 22.035 5.651 -30.891 1.00 89.31 85 PRO A C 1
ATOM 618 O O . PRO A 1 85 ? 21.391 5.911 -29.876 1.00 89.31 85 PRO A O 1
ATOM 621 N N . GLY A 1 86 ? 21.536 4.870 -31.853 1.00 92.00 86 GLY A N 1
ATOM 622 C CA . GLY A 1 86 ? 20.223 4.241 -31.796 1.00 92.00 86 GLY A CA 1
ATOM 623 C C . GLY A 1 86 ? 20.149 2.955 -30.962 1.00 92.00 86 GLY A C 1
ATOM 624 O O . GLY A 1 86 ? 19.057 2.402 -30.841 1.00 92.00 86 GLY A O 1
ATOM 625 N N . PHE A 1 87 ? 21.251 2.450 -30.399 1.00 93.00 87 PHE A N 1
ATOM 626 C CA . PHE A 1 87 ? 21.251 1.169 -29.680 1.00 93.00 87 PHE A CA 1
ATOM 627 C C . PHE A 1 87 ? 20.362 1.185 -28.431 1.00 93.00 87 PHE A C 1
ATOM 629 O O . PHE A 1 87 ? 19.634 0.229 -28.177 1.00 93.00 87 PHE A O 1
ATOM 636 N N . GLY A 1 88 ? 20.332 2.303 -27.699 1.00 88.19 88 GLY A N 1
ATOM 637 C CA . GLY A 1 88 ? 19.427 2.463 -26.556 1.00 88.19 88 GLY A CA 1
ATOM 638 C C . GLY A 1 88 ? 17.947 2.462 -26.950 1.00 88.19 88 GLY A C 1
ATOM 639 O O . GLY A 1 88 ? 17.135 1.843 -26.267 1.00 88.19 88 GLY A O 1
ATOM 640 N N . GLY A 1 89 ? 17.603 3.089 -28.080 1.00 89.69 89 GLY A N 1
ATOM 641 C CA . GLY A 1 89 ? 16.241 3.056 -28.621 1.00 89.69 89 GLY A CA 1
ATOM 642 C C . GLY A 1 89 ? 15.807 1.643 -29.015 1.00 89.69 89 GLY A C 1
ATOM 643 O O . GLY A 1 89 ? 14.708 1.226 -28.679 1.00 89.69 89 GLY A O 1
ATOM 644 N N . ASP A 1 90 ? 16.702 0.865 -29.627 1.00 93.75 90 ASP A N 1
ATOM 645 C CA . ASP A 1 90 ? 16.427 -0.530 -30.000 1.00 93.75 90 ASP A CA 1
ATOM 646 C C . ASP A 1 90 ? 16.209 -1.436 -28.769 1.00 93.75 90 ASP A C 1
ATOM 648 O O . ASP A 1 90 ? 15.294 -2.263 -28.760 1.00 93.75 90 ASP A O 1
ATOM 652 N N . GLN A 1 91 ? 16.984 -1.240 -27.692 1.00 91.88 91 GLN A N 1
ATOM 653 C CA . GLN A 1 91 ? 16.752 -1.918 -26.406 1.00 91.88 91 GLN A CA 1
ATOM 654 C C . GLN A 1 91 ? 15.393 -1.540 -25.799 1.00 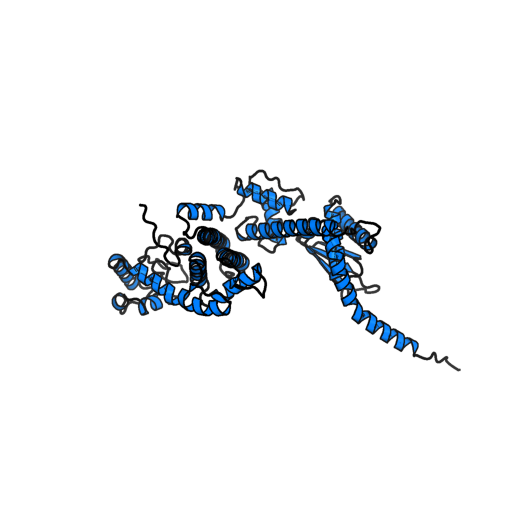91.88 91 GLN A C 1
ATOM 656 O O . GLN A 1 91 ? 14.659 -2.412 -25.333 1.00 91.88 91 GLN A O 1
ATOM 661 N N . HIS A 1 92 ? 15.037 -0.255 -25.826 1.00 90.75 92 HIS A N 1
ATOM 662 C CA . HIS A 1 92 ? 13.738 0.229 -25.360 1.00 90.75 92 HIS A CA 1
ATOM 663 C C . HIS A 1 92 ? 12.579 -0.382 -26.163 1.00 90.75 92 HIS A C 1
ATOM 665 O O . HIS A 1 92 ? 11.634 -0.920 -25.584 1.00 90.75 92 HIS A O 1
ATOM 671 N N . ASP A 1 93 ? 12.681 -0.386 -27.493 1.00 92.69 93 ASP A N 1
ATOM 672 C CA . ASP A 1 93 ? 11.675 -0.963 -28.386 1.00 92.69 93 ASP A CA 1
ATOM 673 C C . ASP A 1 93 ? 11.510 -2.470 -28.167 1.00 92.69 93 ASP A C 1
ATOM 675 O O . ASP A 1 93 ? 10.395 -2.993 -28.236 1.00 92.69 93 ASP A O 1
ATOM 679 N N . PHE A 1 94 ? 12.594 -3.186 -27.857 1.00 93.06 94 PHE A N 1
ATOM 680 C CA . PHE A 1 94 ? 12.512 -4.591 -27.468 1.00 93.06 94 PHE A CA 1
ATOM 681 C C . PHE A 1 94 ? 11.669 -4.786 -26.204 1.00 93.06 94 PHE A C 1
ATOM 683 O O . PHE A 1 94 ? 10.756 -5.617 -26.214 1.00 93.06 94 PHE A O 1
ATOM 690 N N . ILE A 1 95 ? 11.914 -4.008 -25.143 1.00 91.50 95 ILE A N 1
ATOM 691 C CA . ILE A 1 95 ? 11.109 -4.075 -23.915 1.00 91.50 95 ILE A CA 1
ATOM 692 C C . ILE A 1 95 ? 9.655 -3.715 -24.208 1.00 91.50 95 ILE A C 1
ATOM 694 O O . ILE A 1 95 ? 8.749 -4.427 -23.773 1.00 91.50 95 ILE A O 1
ATOM 698 N N . LYS A 1 96 ? 9.418 -2.688 -25.029 1.00 92.75 96 LYS A N 1
ATOM 699 C CA . LYS A 1 96 ? 8.072 -2.306 -25.451 1.00 92.75 96 LYS A CA 1
ATOM 700 C C . LYS A 1 96 ? 7.324 -3.473 -26.097 1.00 92.75 96 LYS A C 1
ATOM 702 O O . LYS A 1 96 ? 6.218 -3.795 -25.666 1.00 92.75 96 LYS A O 1
ATOM 707 N N . ARG A 1 97 ? 7.926 -4.136 -27.089 1.00 93.19 97 ARG A N 1
ATOM 708 C CA . ARG A 1 97 ? 7.284 -5.245 -27.818 1.00 93.19 97 ARG A CA 1
ATOM 709 C C . ARG A 1 97 ? 7.057 -6.485 -26.961 1.00 93.19 97 ARG A C 1
ATOM 711 O O . ARG A 1 97 ? 6.074 -7.186 -27.168 1.00 93.19 97 ARG A O 1
ATOM 718 N N . THR A 1 98 ? 7.976 -6.790 -26.049 1.00 90.19 98 THR A N 1
ATOM 719 C CA . THR A 1 98 ? 7.959 -8.054 -25.291 1.00 90.19 98 THR A CA 1
ATOM 720 C C . THR A 1 98 ? 7.241 -7.944 -23.949 1.00 90.19 98 THR A C 1
ATOM 722 O O . THR A 1 98 ? 6.694 -8.934 -23.469 1.00 90.19 98 THR A O 1
ATOM 725 N N . HIS A 1 99 ? 7.204 -6.749 -23.352 1.00 90.31 99 HIS A N 1
ATOM 726 C CA . HIS A 1 99 ? 6.624 -6.524 -22.030 1.00 90.31 99 HIS A CA 1
ATOM 727 C C . HIS A 1 99 ? 5.370 -5.667 -22.106 1.00 90.31 99 HIS A C 1
ATOM 729 O O . HIS A 1 99 ? 4.373 -6.068 -21.534 1.00 90.31 99 HIS A O 1
ATOM 735 N N . TYR A 1 100 ? 5.377 -4.529 -22.804 1.00 93.81 100 TYR A N 1
ATOM 736 C CA . TYR A 1 100 ? 4.263 -3.574 -22.760 1.00 93.81 100 TYR A CA 1
ATOM 737 C C . TYR A 1 100 ? 3.139 -3.890 -23.753 1.00 93.81 100 TYR A C 1
ATOM 739 O O . TYR A 1 100 ? 1.984 -4.062 -23.359 1.00 93.81 100 TYR A O 1
ATOM 747 N N . ASP A 1 101 ? 3.457 -3.986 -25.046 1.00 93.81 101 ASP A N 1
ATOM 748 C CA . ASP A 1 101 ? 2.456 -4.136 -26.106 1.00 93.81 101 ASP A CA 1
ATOM 749 C C . ASP A 1 101 ? 1.536 -5.355 -25.913 1.00 93.81 101 ASP A C 1
ATOM 751 O O . ASP A 1 101 ? 0.321 -5.185 -26.057 1.00 93.81 101 ASP A O 1
ATOM 755 N N . PRO A 1 102 ? 2.036 -6.538 -25.491 1.00 92.00 102 PRO A N 1
ATOM 756 C CA . PRO A 1 102 ? 1.185 -7.694 -25.242 1.00 92.00 102 PRO A CA 1
ATOM 757 C C . PRO A 1 102 ? 0.214 -7.503 -24.073 1.00 92.00 102 PRO A C 1
ATOM 759 O O . PRO A 1 102 ? -0.704 -8.301 -23.937 1.00 92.00 102 PRO A O 1
ATOM 762 N N . ARG A 1 103 ? 0.422 -6.516 -23.183 1.00 92.69 103 ARG A N 1
ATOM 763 C CA . ARG A 1 103 ? -0.461 -6.276 -22.021 1.00 92.69 103 ARG A CA 1
ATOM 764 C C . ARG A 1 103 ? -1.630 -5.370 -22.355 1.00 92.69 103 ARG A C 1
ATOM 766 O O . ARG A 1 103 ? -2.646 -5.439 -21.675 1.00 92.69 103 ARG A O 1
ATOM 773 N N . LYS A 1 104 ? -1.523 -4.547 -23.403 1.00 91.31 104 LYS A N 1
ATOM 774 C CA . LYS A 1 104 ? -2.627 -3.672 -23.822 1.00 91.31 104 LYS A CA 1
ATOM 775 C C . LYS A 1 104 ? -3.882 -4.473 -24.170 1.00 91.31 104 LYS A C 1
ATOM 777 O O . LYS A 1 104 ? -4.972 -4.068 -23.792 1.00 91.31 104 LYS A O 1
ATOM 782 N N . GLY A 1 105 ? -3.718 -5.619 -24.838 1.00 89.44 105 GLY A N 1
ATOM 783 C CA . GLY A 1 105 ? -4.823 -6.537 -25.129 1.00 89.44 105 GLY A CA 1
ATOM 784 C C . GLY A 1 105 ? -5.415 -7.158 -23.863 1.00 89.44 105 GLY A C 1
ATOM 785 O O . GLY A 1 105 ? -6.627 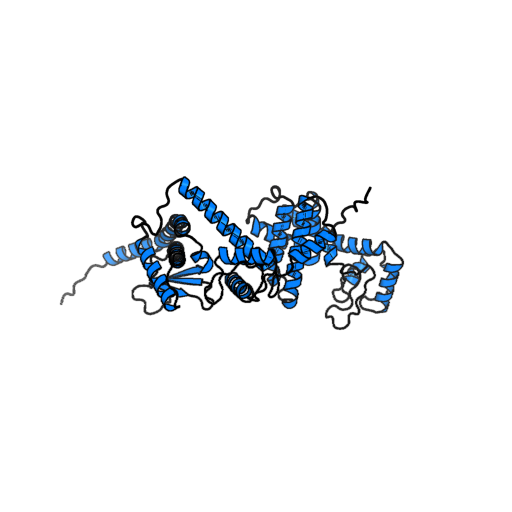-7.123 -23.673 1.00 89.44 105 GLY A O 1
ATOM 786 N N . ASP A 1 106 ? -4.563 -7.652 -22.962 1.00 90.75 106 ASP A N 1
ATOM 787 C CA . ASP A 1 106 ? -5.002 -8.266 -21.703 1.00 90.75 106 ASP A CA 1
ATOM 788 C C . ASP A 1 106 ? -5.791 -7.279 -20.825 1.00 90.75 106 ASP A C 1
ATOM 790 O O . ASP A 1 106 ? -6.758 -7.665 -20.173 1.00 90.75 106 ASP A O 1
ATOM 794 N N . LEU A 1 107 ? -5.425 -5.995 -20.833 1.00 94.75 107 LEU A N 1
ATOM 795 C CA . LEU A 1 107 ? -6.074 -4.961 -20.021 1.00 94.75 107 LEU A CA 1
ATOM 796 C C . LEU A 1 107 ? -7.473 -4.568 -20.513 1.00 94.75 107 LEU A C 1
ATOM 798 O O . LEU A 1 107 ? -8.306 -4.159 -19.702 1.00 94.75 107 LEU A O 1
ATOM 802 N N . LEU A 1 108 ? -7.788 -4.790 -21.793 1.00 93.69 108 LEU A N 1
ATOM 803 C CA . LEU A 1 108 ? -9.154 -4.613 -22.294 1.00 93.69 108 LEU A CA 1
ATOM 804 C C . LEU A 1 108 ? -10.137 -5.570 -21.608 1.00 93.69 108 LEU A C 1
ATOM 806 O O . LEU A 1 108 ? -11.291 -5.203 -21.397 1.00 93.69 108 LEU A O 1
ATOM 810 N N . SER A 1 109 ? -9.683 -6.766 -21.207 1.00 90.12 109 SER A N 1
ATOM 811 C CA . SER A 1 109 ? -10.528 -7.749 -20.508 1.00 90.12 109 SER A CA 1
ATOM 812 C C . SER A 1 109 ? -11.013 -7.275 -19.134 1.00 90.12 109 SER A C 1
ATOM 814 O O . SER A 1 109 ? -12.023 -7.771 -18.642 1.00 90.12 109 SER A O 1
ATOM 816 N N . ILE A 1 110 ? -10.333 -6.283 -18.550 1.00 92.56 110 ILE A N 1
ATOM 817 C CA . ILE A 1 110 ? -10.688 -5.650 -17.274 1.00 92.56 110 ILE A CA 1
ATOM 818 C C . ILE A 1 110 ? -11.197 -4.209 -17.465 1.00 92.56 110 ILE A C 1
ATOM 820 O O . ILE A 1 110 ? -11.218 -3.407 -16.536 1.00 92.56 110 ILE A O 1
ATOM 824 N N . GLY A 1 111 ? -11.593 -3.853 -18.693 1.00 92.62 111 GLY A N 1
ATOM 825 C CA . GLY A 1 111 ? -12.184 -2.552 -19.017 1.00 92.62 111 GLY A CA 1
ATOM 826 C C . GLY A 1 111 ? -11.187 -1.398 -19.172 1.00 92.62 111 GLY A C 1
ATOM 827 O O . GLY A 1 111 ? -11.608 -0.242 -19.241 1.00 92.62 111 GLY A O 1
ATOM 828 N N . ILE A 1 112 ? -9.880 -1.673 -19.246 1.00 95.12 112 ILE A N 1
ATOM 829 C CA . ILE A 1 112 ? -8.848 -0.651 -19.464 1.00 95.12 112 ILE A CA 1
ATOM 830 C C . ILE A 1 112 ? -8.359 -0.699 -20.912 1.00 95.12 112 ILE A C 1
ATOM 832 O O . ILE A 1 112 ? -7.520 -1.520 -21.279 1.00 95.12 112 ILE A O 1
ATOM 836 N N . ASP A 1 113 ? -8.824 0.250 -21.726 1.00 95.25 113 ASP A N 1
ATOM 837 C CA . ASP A 1 113 ? -8.162 0.578 -22.990 1.00 95.25 113 ASP A CA 1
ATOM 838 C C . ASP A 1 113 ? -7.003 1.541 -22.735 1.00 95.25 113 ASP A C 1
ATOM 840 O O . ASP A 1 113 ? -7.191 2.744 -22.571 1.00 95.25 113 ASP A O 1
ATOM 844 N N . VAL A 1 114 ? -5.787 1.001 -22.710 1.00 94.44 114 VAL A N 1
ATOM 845 C CA . VAL A 1 114 ? -4.559 1.763 -22.449 1.00 94.44 114 VAL A CA 1
ATOM 846 C C . VAL A 1 114 ? -4.334 2.877 -23.479 1.00 94.44 114 VAL A C 1
ATOM 848 O O . VAL A 1 114 ? -3.776 3.914 -23.130 1.00 94.44 114 VAL A O 1
ATOM 851 N N . ASN A 1 115 ? -4.778 2.708 -24.732 1.00 92.62 115 ASN A N 1
ATOM 852 C CA . ASN A 1 115 ? -4.578 3.732 -25.765 1.00 92.62 115 ASN A CA 1
ATOM 853 C C . ASN A 1 115 ? -5.516 4.934 -25.580 1.00 92.62 115 ASN A C 1
ATOM 855 O O . ASN A 1 115 ? -5.217 6.020 -26.069 1.00 92.62 115 ASN A O 1
ATOM 859 N N . ALA A 1 116 ? -6.633 4.742 -24.873 1.00 94.06 116 ALA A N 1
ATOM 860 C CA . ALA A 1 116 ? -7.579 5.797 -24.525 1.00 94.06 116 ALA A CA 1
ATOM 861 C C . ALA A 1 116 ? -7.215 6.522 -23.214 1.00 94.06 116 ALA A C 1
ATOM 863 O O . ALA A 1 116 ? -7.951 7.408 -22.780 1.00 94.06 116 ALA A O 1
ATOM 864 N N . ARG A 1 117 ? -6.105 6.143 -22.565 1.00 95.50 117 ARG A N 1
ATOM 865 C CA . ARG A 1 117 ? -5.658 6.698 -21.279 1.00 95.50 117 ARG A CA 1
ATOM 866 C C . ARG A 1 117 ? -4.447 7.603 -21.434 1.00 95.50 117 ARG A C 1
ATOM 868 O O . ARG A 1 117 ? -3.662 7.470 -22.377 1.00 95.50 117 ARG A O 1
ATOM 875 N N . GLY A 1 118 ? -4.286 8.522 -20.488 1.00 95.38 118 GLY A N 1
ATOM 876 C CA . GLY A 1 118 ? -3.167 9.448 -20.457 1.00 95.38 118 GLY A CA 1
ATOM 877 C C . GLY A 1 118 ? -1.834 8.758 -20.185 1.00 95.38 118 GLY A C 1
ATOM 878 O O . GLY A 1 118 ? -1.745 7.598 -19.770 1.00 95.38 118 GLY A O 1
ATOM 879 N N . ALA A 1 119 ? -0.766 9.511 -20.428 1.00 95.56 119 ALA A N 1
ATOM 880 C CA . ALA A 1 119 ? 0.608 9.032 -20.362 1.00 95.56 119 ALA A CA 1
ATOM 881 C C . ALA A 1 119 ? 0.997 8.444 -18.991 1.00 95.56 119 ALA A C 1
ATOM 883 O O . ALA A 1 119 ? 1.778 7.499 -18.937 1.00 95.56 119 ALA A O 1
ATOM 884 N N . ALA A 1 120 ? 0.401 8.924 -17.894 1.00 96.25 120 ALA A N 1
ATOM 885 C CA . ALA A 1 120 ? 0.621 8.370 -16.559 1.00 96.25 120 ALA A CA 1
ATOM 886 C C . ALA A 1 120 ? 0.147 6.911 -16.433 1.00 96.25 120 ALA A C 1
ATOM 888 O O . ALA A 1 120 ? 0.870 6.065 -15.912 1.00 96.25 120 ALA A O 1
ATOM 889 N N . VAL A 1 121 ? -1.039 6.579 -16.956 1.00 97.44 121 VAL A N 1
ATOM 890 C CA . VAL A 1 121 ? -1.532 5.190 -16.963 1.00 97.44 121 VAL A CA 1
ATOM 891 C C . VAL A 1 121 ? -0.671 4.326 -17.881 1.00 97.44 121 VAL A C 1
ATOM 893 O O . VAL A 1 121 ? -0.350 3.194 -17.528 1.00 97.44 121 VAL A O 1
ATOM 896 N N . GLN A 1 122 ? -0.243 4.858 -19.026 1.00 97.00 122 GLN A N 1
ATOM 897 C CA . GLN A 1 122 ? 0.644 4.141 -19.946 1.00 97.00 122 GLN A CA 1
ATOM 898 C C . GLN A 1 122 ? 2.009 3.827 -19.302 1.00 97.00 122 GLN A C 1
ATOM 900 O O . GLN A 1 122 ? 2.462 2.684 -19.359 1.00 97.00 122 GLN A O 1
ATOM 905 N N . ASP A 1 123 ? 2.624 4.787 -18.606 1.00 95.88 123 ASP A N 1
ATOM 906 C CA . ASP A 1 123 ? 3.868 4.583 -17.848 1.00 95.88 123 ASP A CA 1
ATOM 907 C C . ASP A 1 123 ? 3.691 3.608 -16.675 1.00 95.88 123 ASP A C 1
ATOM 909 O O . ASP A 1 123 ? 4.555 2.770 -16.415 1.00 95.88 123 ASP A O 1
ATOM 913 N N . MET A 1 124 ? 2.555 3.666 -15.982 1.00 97.06 124 MET A N 1
ATOM 914 C CA . MET A 1 124 ? 2.228 2.730 -14.906 1.00 97.06 124 MET A CA 1
ATOM 915 C C . MET A 1 124 ? 2.080 1.293 -15.428 1.00 97.06 124 MET A C 1
ATOM 917 O O . MET A 1 124 ? 2.604 0.350 -14.821 1.00 97.06 124 MET A O 1
ATOM 921 N N . VAL A 1 125 ? 1.429 1.116 -16.583 1.00 96.88 125 VAL A N 1
ATOM 922 C CA . VAL A 1 125 ? 1.327 -0.182 -17.265 1.00 96.88 125 VAL A CA 1
ATOM 923 C C . VAL A 1 125 ? 2.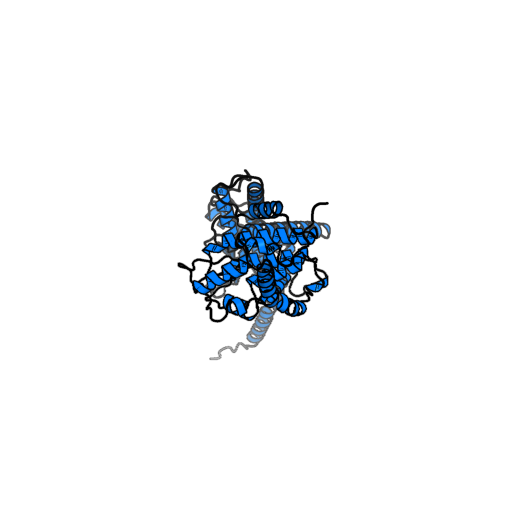706 -0.655 -17.716 1.00 96.88 125 VAL A C 1
ATOM 925 O O . VAL A 1 125 ? 3.022 -1.824 -17.508 1.00 96.88 125 VAL A O 1
ATOM 928 N N . TRP A 1 126 ? 3.548 0.229 -18.265 1.00 95.44 126 TRP A N 1
ATOM 929 C CA . TRP A 1 126 ? 4.940 -0.084 -18.607 1.00 95.44 126 TRP A CA 1
ATOM 930 C C . TRP A 1 126 ? 5.716 -0.612 -17.402 1.00 95.44 126 TRP A C 1
ATOM 932 O O . TRP A 1 126 ? 6.221 -1.733 -17.443 1.00 95.44 126 TRP A O 1
ATOM 942 N N . SER A 1 127 ? 5.748 0.147 -16.307 1.00 94.19 127 SER A N 1
ATOM 943 C CA . SER A 1 127 ? 6.432 -0.241 -15.069 1.00 94.19 127 SER A CA 1
ATOM 944 C C . SER A 1 127 ? 5.962 -1.603 -14.560 1.00 94.19 127 SER A C 1
ATOM 946 O O . SER A 1 127 ? 6.751 -2.507 -14.270 1.00 94.19 127 SER A O 1
ATOM 948 N N . THR A 1 128 ? 4.643 -1.788 -14.508 1.00 94.75 128 THR A N 1
ATOM 949 C CA . THR A 1 128 ? 4.032 -3.026 -14.020 1.00 94.75 128 THR A CA 1
ATOM 950 C C . THR A 1 128 ? 4.306 -4.198 -14.968 1.00 94.75 128 THR A C 1
ATOM 952 O O . THR A 1 128 ? 4.470 -5.330 -14.516 1.00 94.75 128 THR A O 1
ATOM 955 N N . ALA A 1 129 ? 4.399 -3.955 -16.276 1.00 93.44 129 ALA A N 1
ATOM 956 C CA . ALA A 1 129 ? 4.775 -4.944 -17.281 1.00 93.44 129 ALA A CA 1
ATOM 957 C C . ALA A 1 129 ? 6.230 -5.391 -17.173 1.00 93.44 129 ALA A C 1
ATOM 959 O O . ALA A 1 129 ? 6.505 -6.592 -17.202 1.00 93.44 129 ALA A O 1
ATOM 960 N N . VAL A 1 130 ? 7.153 -4.453 -16.982 1.00 89.69 130 VAL A N 1
ATOM 961 C CA . VAL A 1 130 ? 8.569 -4.766 -16.765 1.00 89.69 130 VAL A CA 1
ATOM 962 C C . VAL A 1 130 ? 8.751 -5.559 -15.468 1.00 89.69 130 VAL A C 1
ATOM 964 O O . VAL A 1 130 ? 9.497 -6.537 -15.445 1.00 89.69 130 VAL A O 1
ATOM 967 N N . GLN A 1 131 ? 8.021 -5.200 -14.407 1.00 87.62 131 GLN A N 1
ATOM 968 C CA . GLN A 1 131 ? 8.143 -5.851 -13.101 1.00 87.62 131 GLN A CA 1
ATOM 969 C C . GLN A 1 131 ? 7.466 -7.232 -13.027 1.00 87.62 131 GLN A C 1
ATOM 971 O O . GLN A 1 131 ? 8.028 -8.149 -12.431 1.00 87.62 131 GLN A O 1
ATOM 976 N N . TYR A 1 132 ? 6.268 -7.394 -13.604 1.00 88.75 132 TYR A N 1
ATOM 977 C CA . TYR A 1 132 ? 5.419 -8.580 -13.390 1.00 88.75 132 TYR A CA 1
ATOM 978 C C . TYR A 1 132 ? 5.104 -9.393 -14.656 1.00 88.75 132 TYR A C 1
ATOM 980 O O . TYR A 1 132 ? 4.520 -10.476 -14.550 1.00 88.75 132 TYR A O 1
ATOM 988 N N . ARG A 1 133 ? 5.495 -8.918 -15.846 1.00 87.00 133 ARG A N 1
ATOM 989 C CA . ARG A 1 133 ? 5.327 -9.606 -17.140 1.00 87.00 133 ARG A CA 1
ATOM 990 C C . ARG A 1 133 ? 3.906 -10.144 -17.354 1.00 87.00 133 ARG A C 1
ATOM 992 O O . ARG A 1 133 ? 2.945 -9.388 -17.424 1.00 87.00 133 ARG A O 1
ATOM 999 N N . GLY A 1 134 ? 3.744 -11.466 -17.437 1.00 88.31 134 GLY A N 1
ATOM 1000 C CA . GLY A 1 134 ? 2.461 -12.132 -17.672 1.00 88.31 134 GLY A CA 1
ATOM 1001 C C . GLY A 1 134 ? 1.362 -11.746 -16.676 1.00 88.31 134 GLY A C 1
ATOM 1002 O O . GLY A 1 134 ? 0.185 -11.771 -17.018 1.00 88.31 134 GLY A O 1
ATOM 1003 N N . LEU A 1 135 ? 1.739 -11.338 -15.460 1.00 91.56 135 LEU A N 1
ATOM 1004 C CA . LEU A 1 135 ? 0.805 -11.057 -14.372 1.00 91.56 135 LEU A CA 1
ATOM 1005 C C . LEU A 1 135 ? 0.282 -9.614 -14.357 1.00 91.56 135 LEU A C 1
ATOM 1007 O O . LEU A 1 135 ? -0.557 -9.304 -13.516 1.00 91.56 135 LEU A O 1
ATOM 1011 N N . THR A 1 136 ? 0.723 -8.731 -15.258 1.00 94.31 136 THR A N 1
ATOM 1012 C CA . THR A 1 136 ? 0.375 -7.296 -15.237 1.00 94.31 136 THR A CA 1
ATOM 1013 C C . THR A 1 136 ? -1.118 -7.021 -15.108 1.00 94.31 136 THR A C 1
ATOM 1015 O O . THR A 1 136 ? -1.508 -6.285 -14.205 1.00 94.31 136 THR A O 1
ATOM 1018 N N . ALA A 1 137 ? -1.954 -7.647 -15.943 1.00 94.94 137 ALA A N 1
ATOM 1019 C CA . ALA A 1 137 ? -3.400 -7.439 -15.890 1.00 94.94 137 ALA A CA 1
ATOM 1020 C C . ALA A 1 137 ? -3.986 -7.865 -14.535 1.00 94.94 137 ALA A C 1
ATOM 1022 O O . ALA A 1 137 ? -4.743 -7.111 -13.938 1.00 94.94 137 ALA A O 1
ATOM 1023 N N . SER A 1 138 ? -3.551 -9.007 -13.987 1.00 95.81 138 SER A N 1
ATOM 1024 C CA . SER A 1 138 ? -4.002 -9.473 -12.666 1.00 95.81 138 SER A CA 1
ATOM 1025 C C . SER A 1 138 ? -3.588 -8.541 -11.522 1.00 95.81 138 SER A C 1
ATOM 1027 O O . SER A 1 138 ? -4.336 -8.367 -10.564 1.00 95.81 138 SER A O 1
ATOM 1029 N N . LYS A 1 139 ? -2.404 -7.917 -11.612 1.00 96.44 139 LYS A N 1
ATOM 1030 C CA . LYS A 1 139 ? -1.916 -6.971 -10.599 1.00 96.44 139 LYS A CA 1
ATOM 1031 C C . LYS A 1 139 ? -2.687 -5.657 -10.651 1.00 96.44 139 LYS A C 1
ATOM 1033 O O . LYS A 1 139 ? -3.002 -5.111 -9.598 1.00 96.44 139 LYS A O 1
ATOM 1038 N N . ILE A 1 140 ? -3.008 -5.189 -11.857 1.00 97.38 140 ILE A N 1
ATOM 1039 C CA . ILE A 1 140 ? -3.815 -3.986 -12.058 1.00 97.38 140 ILE A CA 1
ATOM 1040 C C . ILE A 1 140 ? -5.254 -4.227 -11.588 1.00 97.38 140 ILE A C 1
ATOM 1042 O O . ILE A 1 140 ? -5.753 -3.457 -10.773 1.00 97.38 140 ILE A O 1
ATOM 1046 N N . ASP A 1 141 ? -5.875 -5.332 -12.006 1.00 97.31 141 ASP A N 1
ATOM 1047 C CA . ASP A 1 141 ? -7.229 -5.715 -11.584 1.00 97.31 141 ASP A CA 1
ATOM 1048 C C . ASP A 1 141 ? -7.342 -5.839 -10.059 1.00 97.31 141 ASP A C 1
ATOM 1050 O O . ASP A 1 141 ? -8.257 -5.276 -9.461 1.00 97.31 141 ASP A O 1
ATOM 1054 N N . ARG A 1 142 ? -6.363 -6.487 -9.406 1.00 97.38 142 ARG A N 1
ATOM 1055 C CA . ARG A 1 142 ? -6.300 -6.573 -7.938 1.00 97.38 142 ARG A CA 1
ATOM 1056 C C . ARG A 1 142 ? -6.341 -5.189 -7.289 1.00 97.38 142 ARG A C 1
ATOM 1058 O O . ARG A 1 142 ? -7.116 -4.990 -6.361 1.00 97.38 142 ARG A O 1
ATOM 1065 N N . GLY A 1 143 ? -5.542 -4.237 -7.773 1.00 97.44 143 GLY A N 1
ATOM 1066 C CA . GLY A 1 143 ? -5.512 -2.895 -7.187 1.00 97.44 143 GLY A CA 1
ATOM 1067 C C . GLY A 1 143 ? -6.819 -2.128 -7.358 1.00 97.44 143 GLY A C 1
ATOM 1068 O O . GLY A 1 143 ? -7.277 -1.477 -6.420 1.00 97.44 143 GLY A O 1
ATOM 1069 N N . LEU A 1 144 ? -7.464 -2.257 -8.519 1.00 98.12 144 LEU A N 1
ATOM 1070 C CA . LEU A 1 144 ? -8.759 -1.625 -8.776 1.00 98.12 144 LEU A CA 1
ATOM 1071 C C . LEU A 1 144 ? -9.860 -2.216 -7.894 1.00 98.12 144 LEU A C 1
ATOM 1073 O O . LEU A 1 144 ? -10.628 -1.461 -7.302 1.00 98.12 144 LEU A O 1
ATOM 1077 N N . LYS A 1 145 ? -9.889 -3.542 -7.734 1.00 97.75 145 LYS A N 1
ATOM 1078 C CA . LYS A 1 145 ? -10.839 -4.228 -6.847 1.00 97.75 145 LYS A CA 1
ATOM 1079 C C . LYS A 1 145 ? -10.645 -3.858 -5.385 1.00 97.75 145 LYS A C 1
ATOM 1081 O O . LYS A 1 145 ? -11.621 -3.611 -4.686 1.00 97.75 145 LYS A O 1
ATOM 1086 N N . GLU A 1 146 ? -9.398 -3.770 -4.931 1.00 95.50 146 GLU A N 1
ATOM 1087 C CA . GLU A 1 146 ? -9.081 -3.375 -3.555 1.00 95.50 146 GLU A CA 1
ATOM 1088 C C . GLU A 1 146 ? -9.555 -1.957 -3.227 1.00 95.50 146 GLU A C 1
ATOM 1090 O O . GLU A 1 146 ? -10.000 -1.714 -2.107 1.00 95.50 146 GLU A O 1
ATOM 1095 N N . ARG A 1 147 ? -9.481 -1.025 -4.186 1.00 94.50 147 ARG A N 1
ATOM 1096 C CA . ARG A 1 147 ? -9.864 0.376 -3.959 1.00 94.50 147 ARG A CA 1
ATOM 1097 C C . ARG A 1 147 ? -11.338 0.667 -4.244 1.00 94.50 147 ARG A C 1
ATOM 1099 O O . ARG A 1 147 ? -11.940 1.465 -3.533 1.00 94.50 147 ARG A O 1
ATOM 1106 N N . PHE A 1 148 ? -11.913 0.052 -5.276 1.00 95.94 148 PHE A N 1
ATOM 1107 C CA . PHE A 1 148 ? -13.241 0.399 -5.803 1.00 95.94 148 PHE A CA 1
ATOM 1108 C C . PHE A 1 148 ? -14.266 -0.745 -5.732 1.00 95.94 148 PHE A C 1
ATOM 1110 O O . PHE A 1 148 ? -15.425 -0.548 -6.097 1.00 95.94 148 PHE A O 1
ATOM 1117 N N . GLY A 1 149 ? -13.873 -1.919 -5.229 1.00 94.56 149 GLY A N 1
ATOM 1118 C CA . GLY A 1 149 ? -14.721 -3.105 -5.099 1.00 94.56 149 GLY A CA 1
ATOM 1119 C C . GLY A 1 149 ? -14.744 -3.994 -6.347 1.00 94.56 149 GLY A C 1
ATOM 1120 O O . GLY A 1 149 ? -14.293 -3.608 -7.420 1.00 94.56 149 GLY A O 1
ATOM 1121 N N . GLU A 1 150 ? -15.303 -5.203 -6.216 1.00 93.88 150 GLU A N 1
ATOM 1122 C CA . GLU A 1 150 ? -15.333 -6.228 -7.282 1.00 93.88 150 GLU A CA 1
ATOM 1123 C C . GLU A 1 150 ? -16.073 -5.794 -8.558 1.00 93.88 150 GLU A C 1
ATOM 1125 O O . GLU A 1 150 ? -15.782 -6.290 -9.643 1.00 93.88 150 GLU A O 1
ATOM 1130 N N . SER A 1 151 ? -17.027 -4.870 -8.439 1.00 93.31 151 SER A N 1
ATOM 1131 C CA . SER A 1 151 ? -17.873 -4.388 -9.537 1.00 93.31 151 SER A CA 1
ATOM 1132 C C . SER A 1 151 ? -17.486 -2.984 -10.013 1.00 93.31 151 SER A C 1
ATOM 1134 O O . SER A 1 151 ? -18.364 -2.196 -10.375 1.00 93.31 151 SER A O 1
ATOM 1136 N N . TYR A 1 152 ? -16.202 -2.631 -9.935 1.00 96.00 152 TYR A N 1
ATOM 1137 C CA . TYR A 1 152 ? -15.721 -1.323 -10.371 1.00 96.00 152 TYR A CA 1
ATOM 1138 C C . TYR A 1 152 ? -16.022 -1.073 -11.857 1.00 96.00 152 TYR A C 1
ATOM 1140 O O . TYR A 1 152 ? -16.103 -1.989 -12.673 1.00 96.00 152 TYR A O 1
ATOM 1148 N N . ASP A 1 153 ? -16.156 0.201 -12.215 1.00 94.62 153 ASP A N 1
ATOM 1149 C CA . ASP A 1 153 ? -16.354 0.644 -13.592 1.00 94.62 153 ASP A CA 1
ATOM 1150 C C . ASP A 1 153 ? -15.158 1.497 -14.009 1.00 94.62 153 ASP A C 1
ATOM 1152 O O . ASP A 1 153 ? -15.083 2.685 -13.685 1.00 94.62 153 ASP A O 1
ATOM 1156 N N . ALA A 1 154 ? -14.209 0.880 -14.720 1.00 93.38 154 ALA A N 1
ATOM 1157 C CA . ALA A 1 154 ? -12.966 1.529 -15.122 1.00 93.38 154 ALA A CA 1
ATOM 1158 C C . ALA A 1 154 ? -13.210 2.824 -15.912 1.00 93.38 154 ALA A C 1
ATOM 1160 O O . ALA A 1 154 ? -12.415 3.757 -15.814 1.00 93.38 154 ALA A O 1
ATOM 1161 N N . SER A 1 155 ? -14.313 2.922 -16.664 1.00 92.12 155 SER A N 1
ATOM 1162 C CA . SER A 1 155 ? -14.631 4.101 -17.482 1.00 92.12 155 SER A CA 1
ATOM 1163 C C . SER A 1 155 ? -14.878 5.368 -16.658 1.00 92.12 155 SER A C 1
ATOM 1165 O O . SER A 1 155 ? -14.684 6.472 -17.161 1.00 92.12 155 SER A O 1
ATOM 1167 N N . LYS A 1 156 ? -15.253 5.216 -15.382 1.00 95.44 156 LYS A N 1
ATOM 1168 C CA . LYS A 1 156 ? -15.509 6.322 -14.447 1.00 95.44 156 LYS A CA 1
ATOM 1169 C C . LYS A 1 156 ? -14.284 6.737 -13.641 1.00 95.44 156 LYS A C 1
ATOM 1171 O O . LYS A 1 156 ? -14.344 7.737 -12.933 1.00 95.44 156 LYS A O 1
ATOM 1176 N N . LEU A 1 157 ? -13.202 5.968 -13.719 1.00 97.00 157 LEU A N 1
ATOM 1177 C CA . LEU A 1 157 ? -11.987 6.225 -12.958 1.00 97.00 157 LEU A CA 1
ATOM 1178 C C . LEU A 1 157 ? -11.096 7.214 -13.704 1.00 97.00 157 LEU A C 1
ATOM 1180 O O . LEU A 1 157 ? -10.871 7.073 -14.915 1.00 97.00 157 LEU A O 1
ATOM 1184 N N . SER A 1 158 ? -10.573 8.192 -12.966 1.00 97.44 158 SER A N 1
ATOM 1185 C CA . SER A 1 158 ? -9.530 9.078 -13.472 1.00 97.44 158 SER A CA 1
ATOM 1186 C C . SER A 1 158 ? -8.203 8.330 -13.631 1.00 97.44 158 SER A C 1
ATOM 1188 O O . SER A 1 158 ? -7.990 7.258 -13.061 1.00 97.44 158 SER A O 1
ATOM 1190 N N . ASP A 1 159 ? -7.270 8.907 -14.385 1.00 97.62 159 ASP A N 1
ATOM 1191 C CA . ASP A 1 159 ? -5.927 8.336 -14.514 1.00 97.62 159 ASP A CA 1
ATOM 1192 C C . ASP A 1 159 ? -5.201 8.276 -13.161 1.00 97.62 159 ASP A C 1
ATOM 1194 O O . ASP A 1 159 ? -4.502 7.302 -12.881 1.00 97.62 159 ASP A O 1
ATOM 1198 N N . GLN A 1 160 ? -5.419 9.271 -12.293 1.00 97.00 160 GLN A N 1
ATOM 1199 C CA . GLN A 1 160 ? -4.866 9.276 -10.941 1.00 97.00 160 GLN A CA 1
ATOM 1200 C C . GLN A 1 160 ? -5.462 8.149 -10.088 1.00 97.00 160 GLN A C 1
ATOM 1202 O O . GLN A 1 160 ? -4.716 7.456 -9.402 1.00 97.00 160 GLN A O 1
ATOM 1207 N N . ASP A 1 161 ? -6.778 7.925 -10.162 1.00 97.62 161 ASP A N 1
ATOM 1208 C CA . ASP A 1 161 ? -7.448 6.843 -9.432 1.00 97.62 161 ASP A CA 1
ATOM 1209 C C . ASP A 1 161 ? -6.862 5.475 -9.778 1.00 97.62 161 ASP A C 1
ATOM 1211 O O . ASP A 1 161 ? -6.581 4.673 -8.887 1.00 97.62 161 ASP A O 1
ATOM 1215 N N . ILE A 1 162 ? -6.645 5.222 -11.072 1.00 98.00 162 ILE A N 1
ATOM 1216 C CA . ILE A 1 162 ? -6.051 3.975 -11.559 1.00 98.00 162 ILE A CA 1
ATOM 1217 C C . ILE A 1 162 ? -4.602 3.859 -11.067 1.00 98.00 162 ILE A C 1
ATOM 1219 O O . ILE A 1 162 ? -4.216 2.819 -10.535 1.00 98.00 162 ILE A O 1
ATOM 1223 N N . VAL A 1 163 ? -3.797 4.916 -11.213 1.00 98.00 163 VAL A N 1
ATOM 1224 C CA . VAL A 1 163 ? -2.395 4.937 -10.764 1.00 98.00 163 VAL A CA 1
ATOM 1225 C C . VAL A 1 163 ? -2.281 4.662 -9.266 1.00 98.00 163 VAL A C 1
ATOM 1227 O O . VAL A 1 163 ? -1.520 3.778 -8.866 1.00 98.00 163 VAL A O 1
ATOM 1230 N N . ASP A 1 164 ? -3.027 5.395 -8.439 1.00 97.00 164 ASP A N 1
ATOM 1231 C CA . ASP A 1 164 ? -2.953 5.256 -6.989 1.00 97.00 164 ASP A CA 1
ATOM 1232 C C . ASP A 1 164 ? -3.426 3.861 -6.556 1.00 97.00 164 ASP A C 1
ATOM 1234 O O . ASP A 1 164 ? -2.720 3.199 -5.796 1.00 97.00 164 ASP A O 1
ATOM 1238 N N . ALA A 1 165 ? -4.534 3.351 -7.112 1.00 97.62 165 ALA A N 1
ATOM 1239 C CA . ALA A 1 165 ? -5.031 2.003 -6.824 1.00 97.62 165 ALA A CA 1
ATOM 1240 C C . ALA A 1 165 ? -3.973 0.918 -7.077 1.00 97.62 165 ALA A C 1
ATOM 1242 O O . ALA A 1 165 ? -3.721 0.055 -6.230 1.00 97.62 165 ALA A O 1
ATOM 1243 N N . VAL A 1 166 ? -3.324 0.968 -8.243 1.00 97.81 166 VAL A N 1
ATOM 1244 C CA . VAL A 1 166 ? -2.344 -0.046 -8.644 1.00 97.81 166 VAL A CA 1
ATOM 1245 C C . VAL A 1 166 ? -1.069 0.062 -7.816 1.00 97.81 166 VAL A C 1
ATOM 1247 O O . VAL A 1 166 ? -0.562 -0.954 -7.336 1.00 97.81 166 VAL A O 1
ATOM 1250 N N . GLN A 1 167 ? -0.537 1.269 -7.618 1.00 97.62 167 GLN A N 1
ATOM 1251 C CA . GLN A 1 167 ? 0.712 1.450 -6.879 1.00 97.62 167 GLN A CA 1
ATOM 1252 C C . GLN A 1 167 ? 0.546 1.165 -5.380 1.00 97.62 167 GLN A C 1
ATOM 1254 O O . GLN A 1 167 ? 1.432 0.561 -4.774 1.00 97.62 167 GLN A O 1
ATOM 1259 N N . GLU A 1 168 ? -0.588 1.532 -4.779 1.00 96.62 168 GLU A N 1
ATOM 1260 C CA . GLU A 1 168 ? -0.908 1.165 -3.397 1.00 96.62 168 GLU A CA 1
ATOM 1261 C C . GLU A 1 168 ? -1.068 -0.352 -3.248 1.00 96.62 168 GLU A C 1
ATOM 1263 O O . GLU A 1 168 ? -0.533 -0.930 -2.303 1.00 96.62 168 GLU A O 1
ATOM 1268 N N . SER A 1 169 ? -1.713 -1.029 -4.204 1.00 97.00 169 SER A N 1
ATOM 1269 C CA . SER A 1 169 ? -1.791 -2.496 -4.205 1.00 97.00 169 SER A CA 1
ATOM 1270 C C . SER A 1 169 ? -0.414 -3.146 -4.361 1.00 97.00 169 SER A C 1
ATOM 1272 O O . SER A 1 169 ? -0.064 -4.055 -3.606 1.00 97.00 169 SER A O 1
ATOM 1274 N N . LYS A 1 170 ? 0.433 -2.649 -5.276 1.00 95.56 170 LYS A N 1
ATOM 1275 C CA . LYS A 1 170 ? 1.838 -3.085 -5.390 1.00 95.56 170 LYS A CA 1
ATOM 1276 C C . LYS A 1 170 ? 2.554 -2.970 -4.044 1.00 95.56 170 LYS A C 1
ATOM 1278 O O . LYS A 1 170 ? 3.275 -3.890 -3.671 1.00 95.56 170 LYS A O 1
ATOM 1283 N N . LEU A 1 171 ? 2.326 -1.884 -3.306 1.00 94.12 171 LEU A N 1
ATOM 1284 C CA . LEU A 1 171 ? 2.928 -1.661 -1.996 1.00 94.12 171 LEU A CA 1
ATOM 1285 C C . LEU A 1 171 ? 2.383 -2.622 -0.928 1.00 94.12 171 LEU A C 1
ATOM 1287 O O . LEU A 1 171 ? 3.177 -3.244 -0.227 1.00 94.12 171 LEU A O 1
ATOM 1291 N N . ARG A 1 172 ? 1.058 -2.814 -0.839 1.00 94.50 172 ARG A N 1
ATOM 1292 C CA . ARG A 1 172 ? 0.418 -3.754 0.109 1.00 94.50 172 ARG A CA 1
ATOM 1293 C C . ARG A 1 172 ? 0.879 -5.197 -0.087 1.00 94.50 172 ARG A C 1
ATOM 1295 O O . ARG A 1 172 ? 0.987 -5.951 0.876 1.00 94.50 172 ARG A O 1
ATOM 1302 N N . HIS A 1 173 ? 1.196 -5.571 -1.324 1.00 93.44 173 HIS A N 1
ATOM 1303 C CA . HIS A 1 173 ? 1.553 -6.943 -1.680 1.00 93.44 173 HIS A CA 1
ATOM 1304 C C . HIS A 1 173 ? 3.040 -7.168 -1.933 1.00 93.44 173 HIS A C 1
ATOM 1306 O O . HIS A 1 173 ? 3.419 -8.300 -2.225 1.00 93.44 173 HIS A O 1
ATOM 1312 N N . VAL A 1 174 ? 3.899 -6.154 -1.783 1.00 90.75 174 VAL A N 1
ATOM 1313 C CA . VAL A 1 174 ? 5.328 -6.256 -2.131 1.00 90.75 174 VAL A CA 1
ATOM 1314 C C . VAL A 1 174 ? 6.034 -7.393 -1.385 1.00 90.75 174 VAL A C 1
ATOM 1316 O O . VAL A 1 174 ? 6.782 -8.156 -1.988 1.00 90.75 174 VAL A O 1
ATOM 1319 N N . ALA A 1 175 ? 5.742 -7.590 -0.096 1.00 88.75 175 ALA A N 1
ATOM 1320 C CA . ALA A 1 175 ? 6.327 -8.679 0.689 1.00 88.75 175 ALA A CA 1
ATOM 1321 C C . ALA A 1 175 ? 5.882 -10.068 0.193 1.00 88.75 175 ALA A C 1
ATOM 1323 O O . ALA A 1 175 ? 6.663 -11.019 0.204 1.00 88.75 175 ALA A O 1
ATOM 1324 N N . THR A 1 176 ? 4.639 -10.182 -0.280 1.00 89.88 176 THR A N 1
ATOM 1325 C CA . THR A 1 176 ? 4.091 -11.420 -0.851 1.00 89.88 176 THR A CA 1
ATOM 1326 C C . THR A 1 176 ? 4.619 -11.679 -2.256 1.00 89.88 176 THR A C 1
ATOM 1328 O O . THR A 1 176 ? 4.920 -12.822 -2.596 1.00 89.88 176 THR A O 1
ATOM 1331 N N . ASP A 1 177 ? 4.755 -10.628 -3.057 1.00 87.19 177 ASP A N 1
ATOM 1332 C CA . ASP A 1 177 ? 5.227 -10.711 -4.433 1.00 87.19 177 ASP A CA 1
ATOM 1333 C C . ASP A 1 177 ? 6.753 -10.957 -4.488 1.00 87.19 177 ASP A C 1
ATOM 1335 O O . ASP A 1 177 ? 7.242 -11.570 -5.434 1.00 87.19 177 ASP A O 1
ATOM 1339 N N . PHE A 1 178 ? 7.495 -10.587 -3.431 1.00 85.62 178 PHE A N 1
ATOM 1340 C CA . PHE A 1 178 ? 8.953 -10.742 -3.313 1.00 85.62 178 PHE A CA 1
ATOM 1341 C C . PHE A 1 178 ? 9.395 -11.503 -2.046 1.00 85.62 178 PHE A C 1
ATOM 1343 O O . PHE A 1 178 ? 10.382 -11.136 -1.403 1.00 85.62 178 PHE A O 1
ATOM 1350 N N . ARG A 1 179 ? 8.711 -12.606 -1.692 1.00 83.88 179 ARG A N 1
ATOM 1351 C CA . ARG A 1 179 ? 9.008 -13.412 -0.478 1.00 83.88 179 ARG A CA 1
ATOM 1352 C C . ARG A 1 179 ? 10.478 -13.833 -0.342 1.00 83.88 179 ARG A C 1
ATOM 1354 O O . ARG A 1 179 ? 10.990 -13.915 0.769 1.00 83.88 179 ARG A O 1
ATOM 1361 N N . GLY A 1 180 ? 11.164 -14.082 -1.460 1.00 82.31 180 GLY A N 1
ATOM 1362 C CA . GLY A 1 180 ? 12.580 -14.473 -1.492 1.00 82.31 180 GLY A CA 1
ATOM 1363 C C . GLY A 1 180 ? 13.581 -13.318 -1.359 1.00 82.31 180 GLY A C 1
ATOM 1364 O O . GLY A 1 180 ? 14.783 -13.546 -1.436 1.00 82.31 180 GLY A O 1
ATOM 1365 N N . SER A 1 181 ? 13.124 -12.073 -1.204 1.00 80.50 181 SER A N 1
ATOM 1366 C CA . SER A 1 181 ? 13.976 -10.875 -1.228 1.00 80.50 181 SER A CA 1
ATOM 1367 C C . SER A 1 181 ? 13.681 -9.919 -0.072 1.00 80.50 181 SER A C 1
ATOM 1369 O O . SER A 1 181 ? 13.750 -8.704 -0.240 1.00 80.50 181 SER A O 1
ATOM 1371 N N . ALA A 1 182 ? 13.393 -10.465 1.115 1.00 79.12 182 ALA A N 1
ATOM 1372 C CA . ALA A 1 182 ? 13.027 -9.701 2.312 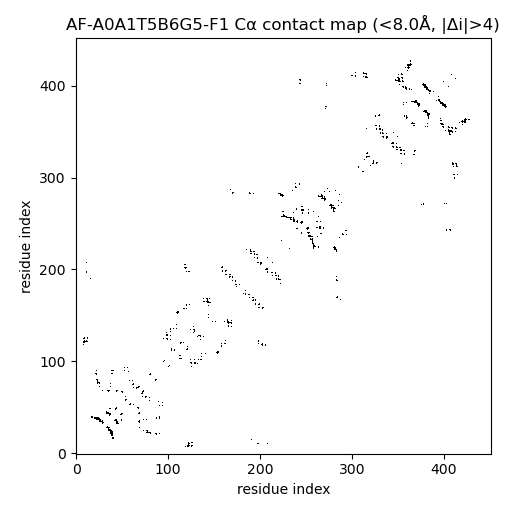1.00 79.12 182 ALA A CA 1
ATOM 1373 C C . ALA A 1 182 ? 13.988 -8.533 2.622 1.00 79.12 182 ALA A C 1
ATOM 1375 O O . ALA A 1 182 ? 13.547 -7.431 2.936 1.00 79.12 182 ALA A O 1
ATOM 1376 N N . GLN A 1 183 ? 15.297 -8.745 2.457 1.00 81.94 183 GLN A N 1
ATOM 1377 C CA . GLN A 1 183 ? 16.332 -7.724 2.680 1.00 81.94 183 GLN A CA 1
ATOM 1378 C C . GLN A 1 183 ? 16.231 -6.503 1.746 1.00 81.94 183 GLN A C 1
ATOM 1380 O O . GLN A 1 183 ? 16.683 -5.420 2.103 1.00 81.94 183 GLN A O 1
ATOM 1385 N N . ASN A 1 184 ? 15.605 -6.657 0.575 1.00 83.81 184 ASN A N 1
ATOM 1386 C CA . ASN A 1 184 ? 15.450 -5.595 -0.423 1.00 83.81 184 ASN A CA 1
ATOM 1387 C C . ASN A 1 184 ? 14.112 -4.849 -0.294 1.00 83.81 184 ASN A C 1
ATOM 1389 O O . ASN A 1 184 ? 13.906 -3.850 -0.987 1.00 83.81 184 ASN A O 1
ATOM 1393 N N . LEU A 1 185 ? 13.201 -5.312 0.573 1.00 85.50 185 LEU A N 1
ATOM 1394 C CA . LEU A 1 185 ? 11.854 -4.748 0.694 1.00 85.50 185 LEU A CA 1
ATOM 1395 C C . LEU A 1 185 ? 11.847 -3.241 0.989 1.00 85.50 185 LEU A C 1
ATOM 1397 O O . LEU A 1 185 ? 11.119 -2.546 0.288 1.00 85.50 185 LEU A O 1
ATOM 1401 N N . PRO A 1 186 ? 12.679 -2.680 1.894 1.00 86.38 186 PRO A N 1
ATOM 1402 C CA . PRO A 1 186 ? 12.656 -1.235 2.148 1.00 86.38 186 PRO A CA 1
ATOM 1403 C C . PRO A 1 186 ? 12.965 -0.387 0.903 1.00 86.38 186 PRO A C 1
ATOM 1405 O O . PRO A 1 186 ? 12.338 0.650 0.672 1.00 86.38 186 PRO A O 1
ATOM 1408 N N . GLY A 1 187 ? 13.905 -0.840 0.067 1.00 87.56 187 GLY A N 1
ATOM 1409 C CA . GLY A 1 187 ? 14.237 -0.174 -1.194 1.00 87.56 187 GLY A CA 1
ATOM 1410 C C . GLY A 1 187 ? 13.113 -0.295 -2.225 1.00 87.56 187 GLY A C 1
ATOM 1411 O O . GLY A 1 187 ? 12.784 0.683 -2.896 1.00 87.56 187 GLY A O 1
ATOM 1412 N N . LEU A 1 188 ? 12.478 -1.469 -2.313 1.00 89.81 188 LEU A N 1
ATOM 1413 C CA . LEU A 1 188 ? 11.328 -1.695 -3.193 1.00 89.81 188 LEU A CA 1
ATOM 1414 C C . LEU A 1 188 ? 10.107 -0.869 -2.771 1.00 89.81 188 LEU A C 1
ATOM 1416 O O . LEU A 1 188 ? 9.467 -0.269 -3.629 1.00 89.81 188 LEU A O 1
ATOM 1420 N N . GLU A 1 189 ? 9.812 -0.783 -1.473 1.00 92.12 189 GLU A N 1
ATOM 1421 C CA . GLU A 1 189 ? 8.750 0.073 -0.936 1.00 92.12 189 GLU A CA 1
ATOM 1422 C C . GLU A 1 189 ? 8.981 1.543 -1.303 1.00 92.12 189 GLU A C 1
ATOM 1424 O O . GLU A 1 189 ? 8.082 2.197 -1.833 1.00 92.12 189 GLU A O 1
ATOM 1429 N N . THR A 1 190 ? 10.205 2.040 -1.086 1.00 92.00 190 THR A N 1
ATOM 1430 C CA . THR A 1 190 ? 10.590 3.421 -1.419 1.00 92.00 190 THR A CA 1
ATOM 1431 C C . THR A 1 190 ? 10.428 3.684 -2.914 1.00 92.00 190 THR A C 1
ATOM 1433 O O . THR A 1 190 ? 9.839 4.693 -3.303 1.00 92.00 190 THR A O 1
ATOM 1436 N N . ARG A 1 191 ? 10.881 2.753 -3.766 1.00 92.56 191 ARG A N 1
ATOM 1437 C CA . ARG A 1 191 ? 10.704 2.830 -5.223 1.00 92.56 191 ARG A CA 1
ATOM 1438 C C . ARG A 1 191 ? 9.227 2.912 -5.607 1.00 92.56 191 ARG A C 1
ATOM 1440 O O . ARG A 1 191 ? 8.855 3.825 -6.337 1.00 92.56 191 ARG A O 1
ATOM 1447 N N . ILE A 1 192 ? 8.392 1.987 -5.126 1.00 94.31 192 ILE A N 1
ATOM 1448 C CA . ILE A 1 192 ? 6.960 1.927 -5.473 1.00 94.31 192 ILE A CA 1
ATOM 1449 C C . ILE A 1 192 ? 6.246 3.219 -5.054 1.00 94.31 192 ILE A C 1
ATOM 1451 O O . ILE A 1 192 ? 5.441 3.755 -5.816 1.00 94.31 192 ILE A O 1
ATOM 1455 N N . ALA A 1 193 ? 6.559 3.740 -3.866 1.00 94.88 193 ALA A N 1
ATOM 1456 C CA . ALA A 1 193 ? 5.975 4.975 -3.355 1.00 94.88 193 ALA A CA 1
ATOM 1457 C C . ALA A 1 193 ? 6.442 6.220 -4.122 1.00 94.88 193 ALA A C 1
ATOM 1459 O O . ALA A 1 193 ? 5.621 7.078 -4.445 1.00 94.88 193 ALA A O 1
ATOM 1460 N N . THR A 1 194 ? 7.724 6.280 -4.483 1.00 94.81 194 THR A N 1
ATOM 1461 C CA . THR A 1 194 ? 8.279 7.366 -5.303 1.00 94.81 194 THR A CA 1
ATOM 1462 C C . THR A 1 194 ? 7.631 7.377 -6.685 1.00 94.81 194 THR A C 1
ATOM 1464 O O . THR A 1 194 ? 7.157 8.411 -7.151 1.00 94.81 194 THR A O 1
ATOM 1467 N N . GLU A 1 195 ? 7.550 6.205 -7.316 1.00 95.56 195 GLU A N 1
ATOM 1468 C CA . GLU A 1 195 ? 6.884 6.017 -8.601 1.00 95.56 195 GLU A CA 1
ATOM 1469 C C . GLU A 1 195 ? 5.408 6.423 -8.532 1.00 95.56 195 GLU A C 1
ATOM 1471 O O . GLU A 1 195 ? 4.928 7.107 -9.430 1.00 95.56 195 GLU A O 1
ATOM 1476 N N . ARG A 1 196 ? 4.698 6.090 -7.444 1.00 96.94 196 ARG A N 1
ATOM 1477 C CA . ARG A 1 196 ? 3.311 6.533 -7.241 1.00 96.94 196 ARG A CA 1
ATOM 1478 C C . ARG A 1 196 ? 3.190 8.052 -7.260 1.00 96.94 196 ARG A C 1
ATOM 1480 O O . ARG A 1 196 ? 2.348 8.571 -7.982 1.00 96.94 196 ARG A O 1
ATOM 1487 N N . LEU A 1 197 ? 4.023 8.760 -6.495 1.00 95.75 197 LEU A N 1
ATOM 1488 C CA . LEU A 1 197 ? 3.988 10.225 -6.443 1.00 95.75 197 LEU A CA 1
ATOM 1489 C C . LEU A 1 197 ? 4.287 10.849 -7.812 1.00 95.75 197 LEU A C 1
ATOM 1491 O O . LEU A 1 197 ? 3.609 11.790 -8.214 1.00 95.75 197 LEU A O 1
ATOM 1495 N N . ALA A 1 198 ? 5.251 10.295 -8.548 1.00 95.94 198 ALA A N 1
ATOM 1496 C CA . ALA A 1 198 ? 5.605 10.769 -9.880 1.00 95.94 198 ALA A CA 1
ATOM 1497 C C . ALA A 1 198 ? 4.502 10.519 -10.920 1.00 95.94 198 ALA A C 1
ATOM 1499 O O . ALA A 1 198 ? 4.189 11.407 -11.711 1.00 95.94 198 ALA A O 1
ATOM 1500 N N . LEU A 1 199 ? 3.881 9.338 -10.905 1.00 97.06 199 LEU A N 1
ATOM 1501 C CA . LEU A 1 199 ? 2.771 9.007 -11.797 1.00 97.06 199 LEU A CA 1
ATOM 1502 C C . LEU A 1 199 ? 1.510 9.808 -11.453 1.00 97.06 199 LEU A C 1
ATOM 1504 O O . LEU A 1 199 ? 0.817 10.259 -12.358 1.00 97.06 199 LEU A O 1
ATOM 1508 N N . ALA A 1 200 ? 1.220 10.024 -10.166 1.00 96.19 200 ALA A N 1
ATOM 1509 C CA . ALA A 1 200 ? 0.098 10.853 -9.732 1.00 96.19 200 ALA A CA 1
ATOM 1510 C C . ALA A 1 200 ? 0.310 12.320 -10.128 1.00 96.19 200 ALA A C 1
ATOM 1512 O O . ALA A 1 200 ? -0.604 12.938 -10.669 1.00 96.19 200 ALA A O 1
ATOM 1513 N N . HIS A 1 201 ? 1.527 12.855 -9.952 1.00 94.56 201 HIS A N 1
ATOM 1514 C CA . HIS A 1 201 ? 1.901 14.154 -10.515 1.00 94.56 201 HIS A CA 1
ATOM 1515 C C . HIS A 1 201 ? 1.581 14.180 -12.008 1.00 94.56 201 HIS A C 1
ATOM 1517 O O . HIS A 1 201 ? 0.891 15.086 -12.467 1.00 94.56 201 HIS A O 1
ATOM 1523 N N . PHE A 1 202 ? 2.056 13.184 -12.757 1.00 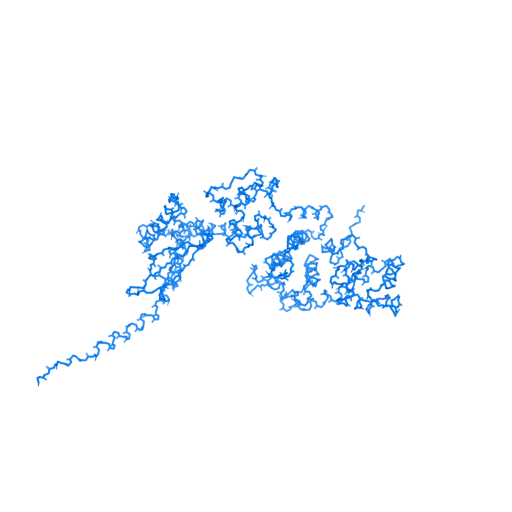95.50 202 PHE A N 1
ATOM 1524 C CA . PHE A 1 202 ? 1.886 13.142 -14.204 1.00 95.50 202 PHE A CA 1
ATOM 1525 C C . PHE A 1 202 ? 0.409 13.062 -14.616 1.00 95.50 202 PHE A C 1
ATOM 1527 O O . PHE A 1 202 ? -0.012 13.746 -15.547 1.00 95.50 202 PHE A O 1
ATOM 1534 N N . ALA A 1 203 ? -0.402 12.294 -13.889 1.00 95.94 203 ALA A N 1
ATOM 1535 C CA . ALA A 1 203 ? -1.839 12.200 -14.122 1.00 95.94 203 ALA A CA 1
ATOM 1536 C C . ALA A 1 203 ? -2.557 13.543 -13.899 1.00 95.94 203 ALA A C 1
ATOM 1538 O O . ALA A 1 203 ? -3.497 13.858 -14.623 1.00 95.94 203 ALA A O 1
ATOM 1539 N N . ILE A 1 204 ? -2.105 14.341 -12.925 1.00 94.06 204 ILE A N 1
ATOM 1540 C CA . ILE A 1 204 ? -2.703 15.639 -12.584 1.00 94.06 204 ILE A CA 1
ATOM 1541 C C . ILE A 1 204 ? -2.218 16.750 -13.523 1.00 94.06 204 ILE A C 1
ATOM 1543 O O . ILE A 1 204 ? -3.016 17.564 -13.985 1.00 94.06 204 ILE A O 1
ATOM 1547 N N . SER A 1 205 ? -0.911 16.827 -13.780 1.00 94.25 205 SER A N 1
ATOM 1548 C CA . SER A 1 205 ? -0.296 17.947 -14.504 1.00 94.25 205 SER A CA 1
ATOM 1549 C C . SER A 1 205 ? -0.216 17.730 -16.016 1.00 94.25 205 SER A C 1
ATOM 1551 O O . SER A 1 205 ? 0.007 18.685 -16.761 1.00 94.25 205 SER A O 1
ATOM 1553 N N . GLY A 1 206 ? -0.352 16.483 -16.479 1.00 92.56 206 GLY A N 1
ATOM 1554 C CA . GLY A 1 206 ? -0.097 16.098 -17.866 1.00 92.56 206 GLY A CA 1
ATOM 1555 C C . GLY A 1 206 ? 1.382 16.156 -18.264 1.00 92.56 206 GLY A C 1
ATOM 1556 O O . GLY A 1 206 ? 1.693 15.989 -19.442 1.00 92.56 206 GLY A O 1
ATOM 1557 N N . MET A 1 207 ? 2.294 16.382 -17.311 1.00 91.44 207 MET A N 1
ATOM 1558 C CA . MET A 1 207 ? 3.742 16.448 -17.523 1.00 91.44 207 MET A CA 1
ATOM 1559 C C . MET A 1 207 ? 4.482 15.497 -16.574 1.00 91.44 207 MET A C 1
ATOM 1561 O O . MET A 1 207 ? 4.111 15.391 -15.404 1.00 91.44 207 MET A O 1
ATOM 1565 N N . PRO A 1 208 ? 5.537 14.802 -17.034 1.00 91.25 208 PRO A N 1
ATOM 1566 C CA . PRO A 1 208 ? 6.313 13.950 -16.149 1.00 91.25 208 PRO A CA 1
ATOM 1567 C C . PRO A 1 208 ? 7.087 14.785 -15.122 1.00 91.25 208 PRO A C 1
ATOM 1569 O O . PRO A 1 208 ? 7.535 15.893 -15.421 1.00 91.25 208 PRO A O 1
ATOM 1572 N N . ALA A 1 209 ? 7.303 14.212 -13.937 1.00 89.62 209 ALA A N 1
ATOM 1573 C CA . ALA A 1 209 ? 8.097 14.845 -12.890 1.00 89.62 209 ALA A CA 1
ATOM 1574 C C . ALA A 1 209 ? 9.531 15.141 -13.371 1.00 89.62 209 ALA A C 1
ATOM 1576 O O . ALA A 1 209 ? 10.196 14.297 -13.981 1.00 89.62 209 ALA A O 1
ATOM 1577 N N . SER A 1 210 ? 10.024 16.335 -13.058 1.00 89.31 210 SER A N 1
ATOM 1578 C CA . SER A 1 210 ? 11.417 16.728 -13.269 1.00 89.31 210 SER A CA 1
ATOM 1579 C C . SER A 1 210 ? 12.370 15.940 -12.363 1.00 89.31 210 SER A C 1
ATOM 1581 O O . SER A 1 210 ? 11.973 15.365 -11.349 1.00 89.31 210 SER A O 1
ATOM 1583 N N . SER A 1 211 ? 13.672 15.959 -12.666 1.00 85.25 211 SER A N 1
ATOM 1584 C CA . SER A 1 211 ? 14.687 15.325 -11.809 1.00 85.25 211 SER A CA 1
ATOM 1585 C C . SER A 1 211 ? 14.681 15.865 -10.373 1.00 85.25 211 SER A C 1
ATOM 1587 O O . SER A 1 211 ? 14.918 15.111 -9.432 1.00 85.25 211 SER A O 1
ATOM 1589 N N . ALA A 1 212 ? 14.394 17.159 -10.194 1.00 88.25 212 ALA A N 1
ATOM 1590 C CA . ALA A 1 212 ? 14.312 17.778 -8.874 1.00 88.25 212 ALA A CA 1
ATOM 1591 C C . ALA A 1 212 ? 13.093 17.273 -8.086 1.00 88.25 212 ALA A C 1
ATOM 1593 O O . ALA A 1 212 ? 13.218 16.933 -6.910 1.00 88.25 212 ALA A O 1
ATOM 1594 N N . GLU A 1 213 ? 11.937 17.164 -8.743 1.00 92.25 213 GLU A N 1
ATOM 1595 C CA . GLU A 1 213 ? 10.717 16.616 -8.140 1.00 92.25 213 GLU A CA 1
ATOM 1596 C C . GLU A 1 213 ? 10.870 15.133 -7.819 1.00 92.25 213 GLU A C 1
ATOM 1598 O O . GLU A 1 213 ? 10.512 14.708 -6.727 1.00 92.25 213 GLU A O 1
ATOM 1603 N N . MET A 1 214 ? 11.487 14.356 -8.712 1.00 89.56 214 MET A N 1
ATOM 1604 C CA . MET A 1 214 ? 11.783 12.946 -8.464 1.00 89.56 214 MET A CA 1
ATOM 1605 C C . MET A 1 214 ? 12.673 12.759 -7.230 1.00 89.56 214 MET A C 1
ATOM 1607 O O . MET A 1 214 ? 12.399 11.899 -6.394 1.00 89.56 214 MET A O 1
ATOM 1611 N N . ASN A 1 215 ? 13.707 13.593 -7.073 1.00 88.69 215 ASN A N 1
ATOM 1612 C CA . ASN A 1 215 ? 14.549 13.565 -5.879 1.00 88.69 215 ASN A CA 1
ATOM 1613 C C . ASN A 1 215 ? 13.748 13.919 -4.613 1.00 88.69 215 ASN A C 1
ATOM 1615 O O . ASN A 1 215 ? 13.900 13.273 -3.577 1.00 88.69 215 ASN A O 1
ATOM 1619 N N . ALA A 1 216 ? 12.849 14.904 -4.696 1.00 91.38 216 ALA A N 1
ATOM 1620 C CA . ALA A 1 216 ? 11.958 15.245 -3.590 1.00 91.38 216 ALA A CA 1
ATOM 1621 C C . ALA A 1 216 ? 11.008 14.085 -3.233 1.00 91.38 216 ALA A C 1
ATOM 1623 O O . ALA A 1 216 ? 10.847 13.773 -2.054 1.00 91.38 216 ALA A O 1
ATOM 1624 N N . TYR A 1 217 ? 10.433 13.401 -4.227 1.00 93.25 217 TYR A N 1
ATOM 1625 C CA . TYR A 1 217 ? 9.577 12.229 -4.021 1.00 93.25 217 TYR A CA 1
ATOM 1626 C C . TYR A 1 217 ? 10.329 11.053 -3.408 1.00 93.25 217 TYR A C 1
ATOM 1628 O O . TYR A 1 217 ? 9.781 10.387 -2.529 1.00 93.25 217 TYR A O 1
ATOM 1636 N N . TRP A 1 218 ? 11.582 10.831 -3.809 1.00 89.81 218 TRP A N 1
ATOM 1637 C CA . TRP A 1 218 ? 12.438 9.810 -3.211 1.00 89.81 218 TRP A CA 1
ATOM 1638 C C . TRP A 1 218 ? 12.672 10.082 -1.724 1.00 89.81 218 TRP A C 1
ATOM 1640 O O . TRP A 1 218 ? 12.438 9.210 -0.888 1.00 89.81 218 TRP A O 1
ATOM 1650 N N . HIS A 1 219 ? 13.060 11.312 -1.374 1.00 90.00 219 HIS A N 1
ATOM 1651 C CA . HIS A 1 219 ? 13.257 11.703 0.022 1.00 90.00 219 HIS A CA 1
ATOM 1652 C C . HIS A 1 219 ? 11.963 11.639 0.843 1.00 90.00 219 HIS A C 1
ATOM 1654 O O . HIS A 1 219 ? 11.995 11.179 1.981 1.00 90.00 219 HIS A O 1
ATOM 1660 N N . ALA A 1 220 ? 10.826 12.043 0.269 1.00 89.19 220 ALA A N 1
ATOM 1661 C CA . ALA A 1 220 ? 9.522 11.960 0.927 1.00 89.19 220 ALA A CA 1
ATOM 1662 C C . ALA A 1 220 ? 9.035 10.513 1.127 1.00 89.19 220 ALA A C 1
ATOM 1664 O O . ALA A 1 220 ? 8.260 10.245 2.042 1.00 89.19 220 ALA A O 1
ATOM 1665 N N . SER A 1 221 ? 9.482 9.585 0.277 1.00 91.69 221 SER A N 1
ATOM 1666 C CA . SER A 1 221 ? 9.114 8.165 0.329 1.00 91.69 221 SER A CA 1
ATOM 1667 C C . SER A 1 221 ? 10.069 7.320 1.173 1.00 91.69 221 SER A C 1
ATOM 1669 O O . SER A 1 221 ? 9.792 6.142 1.412 1.00 91.69 221 SER A O 1
ATOM 1671 N N . ALA A 1 222 ? 11.194 7.892 1.608 1.00 90.50 222 ALA A N 1
ATOM 1672 C CA . ALA A 1 222 ? 12.163 7.199 2.439 1.00 90.50 222 ALA A CA 1
ATOM 1673 C C . ALA A 1 222 ? 11.546 6.830 3.806 1.00 90.50 222 ALA A C 1
ATOM 1675 O O . ALA A 1 222 ? 10.767 7.609 4.366 1.00 90.50 222 ALA A O 1
ATOM 1676 N N . PRO A 1 223 ? 11.888 5.663 4.384 1.00 93.25 223 PRO A N 1
ATOM 1677 C CA . PRO A 1 223 ? 11.371 5.270 5.688 1.00 93.25 223 PRO A CA 1
ATOM 1678 C C . PRO A 1 223 ? 11.742 6.274 6.785 1.00 93.25 223 PRO A C 1
ATOM 1680 O O . PRO A 1 223 ? 12.911 6.630 6.939 1.00 93.25 223 PRO A O 1
ATOM 1683 N N . LEU A 1 224 ? 10.764 6.665 7.604 1.00 96.12 224 LEU A N 1
ATOM 1684 C CA . LEU A 1 224 ? 11.032 7.401 8.840 1.00 96.12 224 LEU A CA 1
ATOM 1685 C C . LEU A 1 224 ? 11.480 6.406 9.915 1.00 96.12 224 LEU A C 1
ATOM 1687 O O . LEU A 1 224 ? 10.795 5.418 10.185 1.00 96.12 224 LEU A O 1
ATOM 1691 N N . ALA A 1 225 ? 12.641 6.646 10.515 1.00 95.75 225 ALA A N 1
ATOM 1692 C CA . ALA A 1 225 ? 13.258 5.748 11.486 1.00 95.75 225 ALA A CA 1
ATOM 1693 C C . ALA A 1 225 ? 13.987 6.537 12.580 1.00 95.75 225 ALA A C 1
ATOM 1695 O O . ALA A 1 225 ? 14.080 7.763 12.523 1.00 95.75 225 ALA A O 1
ATOM 1696 N N . GLN A 1 226 ? 14.512 5.826 13.580 1.00 95.38 226 GLN A N 1
ATOM 1697 C CA . GLN A 1 226 ? 15.183 6.430 14.729 1.00 95.38 226 GLN A CA 1
ATOM 1698 C C . GLN A 1 226 ? 16.284 7.418 14.309 1.00 95.38 226 GLN A C 1
ATOM 1700 O O . GLN A 1 226 ? 17.153 7.089 13.506 1.00 95.38 226 GLN A O 1
ATOM 1705 N N . GLY A 1 227 ? 16.237 8.625 14.879 1.00 95.62 227 GLY A N 1
ATOM 1706 C CA . GLY A 1 227 ? 17.129 9.737 14.539 1.00 95.62 227 GLY A CA 1
ATOM 1707 C C . GLY A 1 227 ? 16.603 10.674 13.445 1.00 95.62 227 GLY A C 1
ATOM 1708 O O . GLY A 1 227 ? 17.140 11.770 13.303 1.00 95.62 227 GLY A O 1
ATOM 1709 N N . ALA A 1 228 ? 15.548 10.303 12.710 1.00 96.38 228 ALA A N 1
ATOM 1710 C CA . ALA A 1 228 ? 14.869 11.220 11.796 1.00 96.38 228 ALA A CA 1
ATOM 1711 C C . ALA A 1 228 ? 14.203 12.373 12.562 1.00 96.38 228 ALA A C 1
ATOM 1713 O O . ALA A 1 228 ? 13.751 12.201 13.697 1.00 96.38 228 ALA A O 1
ATOM 1714 N N . SER A 1 229 ? 14.092 13.539 11.929 1.00 96.62 229 SER A N 1
ATOM 1715 C CA . SER A 1 229 ? 13.397 14.692 12.498 1.00 96.62 229 SER A CA 1
ATOM 1716 C C . SER A 1 229 ? 12.706 15.538 11.429 1.00 96.62 229 SER A C 1
ATOM 1718 O O . SER A 1 229 ? 12.994 15.422 10.237 1.00 96.62 229 SER A O 1
ATOM 1720 N N . GLY A 1 230 ? 11.770 16.383 11.858 1.00 95.19 230 GLY A N 1
ATOM 1721 C CA . GLY A 1 230 ? 11.065 17.339 11.006 1.00 95.19 230 GLY A CA 1
ATOM 1722 C C . GLY A 1 230 ? 9.573 17.037 10.819 1.00 95.19 230 GLY A C 1
ATOM 1723 O O . GLY A 1 230 ? 9.016 16.171 11.498 1.00 95.19 230 GLY A O 1
ATOM 1724 N N . PRO A 1 231 ? 8.906 17.745 9.886 1.00 94.75 231 PRO A N 1
ATOM 1725 C CA . PRO A 1 231 ? 7.446 17.739 9.770 1.00 94.75 231 PRO A CA 1
ATOM 1726 C C . PRO A 1 231 ? 6.833 16.356 9.526 1.00 94.75 231 PRO A C 1
ATOM 1728 O O . PRO A 1 231 ? 5.795 16.042 10.100 1.00 94.75 231 PRO A O 1
ATOM 1731 N N . GLY A 1 232 ? 7.493 15.501 8.736 1.00 93.94 232 GLY A N 1
ATOM 1732 C CA . GLY A 1 232 ? 7.017 14.135 8.488 1.00 93.94 232 GLY A CA 1
ATOM 1733 C C . GLY A 1 232 ? 6.996 13.271 9.753 1.00 93.94 232 GLY A C 1
ATOM 1734 O O . GLY A 1 232 ? 6.094 12.456 9.933 1.00 93.94 232 GLY A O 1
ATOM 1735 N N . VAL A 1 233 ? 7.940 13.491 10.677 1.00 97.25 233 VAL A N 1
ATOM 1736 C CA . VAL A 1 233 ? 7.946 12.814 11.980 1.00 97.25 233 VAL A CA 1
ATOM 1737 C C . VAL A 1 233 ? 6.820 13.346 12.862 1.00 97.25 233 VAL A C 1
ATOM 1739 O O . VAL A 1 233 ? 6.109 12.551 13.471 1.00 97.25 233 VAL A O 1
ATOM 1742 N N . THR A 1 234 ? 6.594 14.663 12.881 1.00 97.44 234 THR A N 1
ATOM 1743 C CA . THR A 1 234 ? 5.468 15.271 13.610 1.00 97.44 234 THR A CA 1
ATOM 1744 C C . THR A 1 234 ? 4.117 14.748 13.111 1.00 97.44 234 THR A C 1
ATOM 1746 O O . THR A 1 234 ? 3.240 14.447 13.926 1.00 97.44 234 THR A O 1
ATOM 1749 N N . GLU A 1 235 ? 3.944 14.601 11.792 1.00 96.00 235 GLU A N 1
ATOM 1750 C CA . GLU A 1 235 ? 2.734 14.030 11.188 1.00 96.00 235 GLU A CA 1
ATOM 1751 C C . GLU A 1 235 ? 2.558 12.562 11.591 1.00 96.00 235 GLU A C 1
ATOM 1753 O O . GLU A 1 235 ? 1.486 12.176 12.056 1.00 96.00 235 GLU A O 1
ATOM 1758 N N . LEU A 1 236 ? 3.618 11.752 11.489 1.00 97.19 236 LEU A N 1
ATOM 1759 C CA . LEU A 1 236 ? 3.601 10.352 11.913 1.00 97.19 236 LEU A CA 1
ATOM 1760 C C . LEU A 1 236 ? 3.212 10.210 13.391 1.00 97.19 236 LEU A C 1
ATOM 1762 O O . LEU A 1 236 ? 2.325 9.426 13.723 1.00 97.19 236 LEU A O 1
ATOM 1766 N N . GLN A 1 237 ? 3.852 10.973 14.277 1.00 97.31 237 GLN A N 1
ATOM 1767 C CA . GLN A 1 237 ? 3.583 10.955 15.717 1.00 97.31 237 GLN A CA 1
ATOM 1768 C C . GLN A 1 237 ? 2.149 11.396 16.033 1.00 97.31 237 GLN A C 1
ATOM 1770 O O . GLN A 1 237 ? 1.489 10.784 16.871 1.00 97.31 237 GLN A O 1
ATOM 1775 N N . THR A 1 238 ? 1.655 12.430 15.345 1.00 95.88 238 THR A N 1
ATOM 1776 C CA . THR A 1 238 ? 0.269 12.901 15.466 1.00 95.88 238 THR A CA 1
ATOM 1777 C C . THR A 1 238 ? -0.710 11.814 15.050 1.00 95.88 238 THR A C 1
ATOM 1779 O O . THR A 1 238 ? -1.584 11.455 15.833 1.00 95.88 238 THR A O 1
ATOM 1782 N N . ARG A 1 239 ? -0.502 11.202 13.881 1.00 95.94 239 ARG A N 1
ATOM 1783 C CA . ARG A 1 239 ? -1.354 10.123 13.382 1.00 95.94 239 ARG A CA 1
ATOM 1784 C C . ARG A 1 239 ? -1.356 8.915 14.319 1.00 95.94 239 ARG A C 1
ATOM 1786 O O . ARG A 1 239 ? -2.424 8.403 14.631 1.00 95.94 239 ARG A O 1
ATOM 1793 N N . LEU A 1 240 ? -0.192 8.491 14.821 1.00 95.31 240 LEU A N 1
ATOM 1794 C CA . LEU A 1 240 ? -0.088 7.401 15.800 1.00 95.31 240 LEU A CA 1
ATOM 1795 C C . LEU A 1 240 ? -0.872 7.715 17.075 1.00 95.31 240 LEU A C 1
ATOM 1797 O O . LEU A 1 240 ? -1.690 6.904 17.500 1.00 95.31 240 LEU A O 1
ATOM 1801 N N . ARG A 1 241 ? -0.667 8.904 17.654 1.00 92.44 241 ARG A N 1
ATOM 1802 C CA . ARG A 1 241 ? -1.375 9.344 18.862 1.00 92.44 241 ARG A CA 1
ATOM 1803 C C . ARG A 1 241 ? -2.886 9.373 18.647 1.00 92.44 241 ARG A C 1
ATOM 1805 O O . ARG A 1 241 ? -3.628 8.856 19.484 1.00 92.44 241 ARG A O 1
ATOM 1812 N N . ASP A 1 242 ? -3.335 9.965 17.546 1.00 89.50 242 ASP A N 1
ATOM 1813 C CA . ASP A 1 242 ? -4.755 10.174 17.272 1.00 89.50 242 ASP A CA 1
ATOM 1814 C C . ASP A 1 242 ? -5.451 8.850 16.896 1.00 89.50 242 ASP A C 1
ATOM 1816 O O . ASP A 1 242 ? -6.641 8.675 17.155 1.00 89.50 242 ASP A O 1
ATOM 1820 N N . LEU A 1 243 ? -4.716 7.897 16.315 1.00 89.12 243 LEU A N 1
ATOM 1821 C CA . LEU A 1 243 ? -5.144 6.505 16.127 1.00 89.12 243 LEU A CA 1
ATOM 1822 C C . LEU A 1 243 ? -4.927 5.641 17.376 1.00 89.12 243 LEU A C 1
ATOM 1824 O O . LEU A 1 243 ? -5.131 4.433 17.341 1.00 89.12 243 LEU A O 1
ATOM 1828 N N . GLY A 1 244 ? -4.519 6.229 18.499 1.00 87.38 244 GLY A N 1
ATOM 1829 C CA . GLY A 1 244 ? -4.405 5.527 19.768 1.00 87.38 244 GLY A CA 1
ATOM 1830 C C . GLY A 1 244 ? -3.293 4.477 19.823 1.00 87.38 244 GLY A C 1
ATOM 1831 O O . GLY A 1 244 ? -3.392 3.577 20.651 1.00 87.38 244 GLY A O 1
ATOM 1832 N N . TYR A 1 245 ? -2.241 4.597 19.013 1.00 90.12 245 TYR A N 1
ATOM 1833 C CA . TYR A 1 245 ? -1.014 3.817 19.160 1.00 90.12 245 TYR A CA 1
ATOM 1834 C C . TYR A 1 245 ? -0.080 4.487 20.173 1.00 90.12 245 TYR A C 1
ATOM 1836 O O . TYR A 1 245 ? 0.332 5.636 20.002 1.00 90.12 245 TYR A O 1
ATOM 1844 N N . HIS A 1 246 ? 0.241 3.753 21.240 1.00 81.44 246 HIS A N 1
ATOM 1845 C CA . HIS A 1 246 ? 1.020 4.233 22.387 1.00 81.44 246 HIS A CA 1
ATOM 1846 C C . HIS A 1 246 ? 2.378 3.557 22.476 1.00 81.44 246 HIS A C 1
ATOM 1848 O O . HIS A 1 246 ? 2.668 2.575 21.790 1.00 81.44 246 HIS A O 1
ATOM 1854 N N . ARG A 1 247 ? 3.187 4.100 23.380 1.00 83.75 247 ARG A N 1
ATOM 1855 C CA . ARG A 1 247 ? 4.405 3.482 23.893 1.00 83.75 247 ARG A CA 1
ATOM 1856 C C . ARG A 1 247 ? 4.094 2.200 24.670 1.00 83.75 247 ARG A C 1
ATOM 1858 O O . ARG A 1 247 ? 2.951 1.963 25.066 1.00 83.75 247 ARG A O 1
ATOM 1865 N N . ASN A 1 248 ? 5.123 1.399 24.942 1.00 76.75 248 ASN A N 1
ATOM 1866 C CA . ASN A 1 248 ? 4.966 0.143 25.688 1.00 76.75 248 ASN A CA 1
ATOM 1867 C C . ASN A 1 248 ? 4.506 0.352 27.143 1.00 76.75 248 ASN A C 1
ATOM 1869 O O . ASN A 1 248 ? 3.892 -0.535 27.724 1.00 76.75 248 ASN A O 1
ATOM 1873 N N . ASP A 1 249 ? 4.778 1.525 27.719 1.00 73.38 249 ASP A N 1
ATOM 1874 C CA . ASP A 1 249 ? 4.321 1.936 29.054 1.00 73.38 249 ASP A CA 1
ATOM 1875 C C . ASP A 1 249 ? 2.884 2.499 29.068 1.00 73.38 249 ASP A C 1
ATOM 1877 O O . ASP A 1 249 ? 2.410 2.963 30.102 1.00 73.38 249 ASP A O 1
ATOM 1881 N N . GLY A 1 250 ? 2.187 2.476 27.927 1.00 70.19 250 GLY A N 1
ATOM 1882 C CA . GLY A 1 250 ? 0.823 2.982 27.779 1.00 70.19 250 GLY A CA 1
ATOM 1883 C C . GLY A 1 250 ? 0.723 4.499 27.599 1.00 70.19 250 GLY A C 1
ATOM 1884 O O . GLY A 1 250 ? -0.377 5.005 27.374 1.00 70.19 250 GLY A O 1
ATOM 1885 N N . ALA A 1 251 ? 1.835 5.239 27.651 1.00 77.12 251 ALA A N 1
ATOM 1886 C CA . ALA A 1 251 ? 1.817 6.682 27.454 1.00 77.12 251 ALA A CA 1
ATOM 1887 C C . ALA A 1 251 ? 1.675 7.064 25.970 1.00 77.12 251 ALA A C 1
ATOM 1889 O O . ALA A 1 251 ? 2.257 6.445 25.070 1.00 77.12 251 ALA A O 1
ATOM 1890 N N . ALA A 1 252 ? 0.941 8.150 25.723 1.00 82.94 252 ALA A N 1
ATOM 1891 C CA . ALA A 1 252 ? 0.769 8.705 24.388 1.00 82.94 252 ALA A CA 1
ATOM 1892 C C . ALA A 1 252 ? 2.087 9.205 23.786 1.00 82.94 252 ALA A C 1
ATOM 1894 O O . ALA A 1 252 ? 2.971 9.718 24.478 1.00 82.94 252 ALA A O 1
ATOM 1895 N N . VAL A 1 253 ? 2.197 9.089 22.462 1.00 90.19 253 VAL A N 1
ATOM 1896 C CA . VAL A 1 253 ? 3.323 9.644 21.709 1.00 90.19 253 VAL A CA 1
ATOM 1897 C C . VAL A 1 253 ? 3.225 11.169 21.692 1.00 90.19 253 VAL A C 1
ATOM 1899 O O . VAL A 1 253 ? 2.191 11.743 21.339 1.00 90.19 253 VAL A O 1
ATOM 1902 N N . VAL A 1 254 ? 4.320 11.834 22.054 1.00 92.69 254 VAL A N 1
ATOM 1903 C CA . VAL A 1 254 ? 4.460 13.287 21.923 1.00 92.69 254 VAL A CA 1
ATOM 1904 C C . VAL A 1 254 ? 4.875 13.604 20.488 1.00 92.69 254 VAL A C 1
ATOM 1906 O O . VAL A 1 254 ? 5.803 12.993 19.968 1.00 92.69 254 VAL A O 1
ATOM 1909 N N . ALA A 1 255 ? 4.184 14.550 19.848 1.00 95.00 255 ALA A N 1
ATOM 1910 C CA . ALA A 1 255 ? 4.502 14.986 18.488 1.00 95.00 255 ALA A CA 1
ATOM 1911 C C . ALA A 1 255 ? 5.570 16.093 18.497 1.00 95.00 255 ALA A C 1
ATOM 1913 O O . ALA A 1 255 ? 5.290 17.242 18.164 1.00 95.00 255 ALA A O 1
ATOM 1914 N N . ASP A 1 256 ? 6.778 15.751 18.939 1.00 95.62 256 ASP A N 1
ATOM 1915 C CA . ASP A 1 256 ? 7.925 16.663 19.055 1.00 95.62 256 ASP A CA 1
ATOM 1916 C C . ASP A 1 256 ? 8.744 16.796 17.757 1.00 95.62 256 ASP A C 1
ATOM 1918 O O . ASP A 1 256 ? 9.711 17.557 17.700 1.00 95.62 256 ASP A O 1
ATOM 1922 N N . GLY A 1 257 ? 8.373 16.058 16.706 1.00 96.81 257 GLY A N 1
ATOM 1923 C CA . GLY A 1 257 ? 9.083 16.047 15.432 1.00 96.81 257 GLY A CA 1
ATOM 1924 C C . GLY A 1 257 ? 10.440 15.350 15.481 1.00 96.81 257 GLY A C 1
ATOM 1925 O O . GLY A 1 257 ? 11.220 15.523 14.549 1.00 96.81 257 GLY A O 1
ATOM 1926 N N . SER A 1 258 ? 10.734 14.576 16.531 1.00 97.75 258 SER A N 1
ATOM 1927 C CA . SER A 1 258 ? 11.976 13.815 16.698 1.00 97.75 258 SER A CA 1
ATOM 1928 C C . SER A 1 258 ? 11.690 12.323 16.857 1.00 97.75 258 SER A C 1
ATOM 1930 O O . SER A 1 258 ? 11.032 11.880 17.796 1.00 97.75 258 SER A O 1
ATOM 1932 N N . TYR A 1 259 ? 12.221 11.501 15.953 1.00 97.94 259 TYR A N 1
ATOM 1933 C CA . TYR A 1 259 ? 11.960 10.066 15.954 1.00 97.94 259 TYR A CA 1
ATOM 1934 C C . TYR A 1 259 ? 12.848 9.372 16.992 1.00 97.94 259 TYR A C 1
ATOM 1936 O O . TYR A 1 259 ? 13.941 8.879 16.697 1.00 97.94 259 TYR A O 1
ATOM 1944 N N . GLY A 1 260 ? 12.371 9.348 18.235 1.00 96.38 260 GLY A N 1
ATOM 1945 C CA . GLY A 1 260 ? 13.006 8.657 19.355 1.00 96.38 260 GLY A CA 1
ATOM 1946 C C . GLY A 1 260 ? 12.472 7.237 19.602 1.00 96.38 260 GLY A C 1
ATOM 1947 O O . GLY A 1 260 ? 11.601 6.751 18.871 1.00 96.38 260 GLY A O 1
ATOM 1948 N N . PRO A 1 261 ? 12.947 6.571 20.675 1.00 95.19 261 PRO A N 1
ATOM 1949 C CA . PRO A 1 261 ? 12.458 5.255 21.093 1.00 95.19 261 PRO A CA 1
ATOM 1950 C C . PRO A 1 261 ? 10.937 5.204 21.290 1.00 95.19 261 PRO A C 1
ATOM 1952 O O . PRO A 1 261 ? 10.305 4.247 20.865 1.00 95.19 261 PRO A O 1
ATOM 1955 N N . SER A 1 262 ? 10.329 6.265 21.830 1.00 93.25 262 SER A N 1
ATOM 1956 C CA . SER A 1 262 ? 8.874 6.359 22.022 1.00 93.25 262 SER A CA 1
ATOM 1957 C C . SER A 1 262 ? 8.085 6.260 20.712 1.00 93.25 262 SER A C 1
ATOM 1959 O O . SER A 1 262 ? 7.068 5.576 20.642 1.00 93.25 262 SER A O 1
ATOM 1961 N N . THR A 1 263 ? 8.566 6.922 19.655 1.00 97.00 263 THR A N 1
ATOM 1962 C CA . THR A 1 263 ? 7.939 6.868 18.324 1.00 97.00 263 THR A CA 1
ATOM 1963 C C . THR A 1 263 ? 8.125 5.485 17.716 1.00 97.00 263 THR A C 1
ATOM 1965 O O . THR A 1 263 ? 7.181 4.918 17.171 1.00 97.00 263 THR A O 1
ATOM 1968 N N . ARG A 1 264 ? 9.321 4.905 17.877 1.00 96.56 264 ARG A N 1
ATOM 1969 C CA . ARG A 1 264 ? 9.617 3.544 17.427 1.00 96.56 264 ARG A CA 1
ATOM 1970 C C . ARG A 1 264 ? 8.661 2.524 18.044 1.00 96.56 264 ARG A C 1
ATOM 1972 O O . ARG A 1 264 ? 8.103 1.721 17.307 1.00 96.56 264 ARG A O 1
ATOM 1979 N N . GLU A 1 265 ? 8.446 2.572 19.356 1.00 94.06 265 GLU A N 1
ATOM 1980 C CA . GLU A 1 265 ? 7.536 1.657 20.059 1.00 94.06 265 GLU A CA 1
ATOM 1981 C C . GLU A 1 265 ? 6.097 1.758 19.543 1.00 94.06 265 GLU A C 1
ATOM 1983 O O . GLU A 1 265 ? 5.466 0.738 19.264 1.00 94.06 265 GLU A O 1
ATOM 1988 N N . ALA A 1 266 ? 5.593 2.977 19.338 1.00 94.31 266 ALA A N 1
ATOM 1989 C CA . ALA A 1 266 ? 4.253 3.178 18.800 1.00 94.31 266 ALA A CA 1
ATOM 1990 C C . ALA A 1 266 ? 4.120 2.677 17.354 1.00 94.31 266 ALA A C 1
ATOM 1992 O O . ALA A 1 266 ? 3.117 2.050 17.010 1.00 94.31 266 ALA A O 1
ATOM 1993 N N . VAL A 1 267 ? 5.150 2.863 16.521 1.00 96.44 267 VAL A N 1
ATOM 1994 C CA . VAL A 1 267 ? 5.190 2.273 15.174 1.00 96.44 267 VAL A CA 1
ATOM 1995 C C . VAL A 1 267 ? 5.211 0.747 15.238 1.00 96.44 267 VAL A C 1
ATOM 1997 O O . VAL A 1 267 ? 4.502 0.103 14.472 1.00 96.44 267 VAL A O 1
ATOM 2000 N N . GLN A 1 268 ? 5.958 0.144 16.166 1.00 94.06 268 GLN A N 1
ATOM 2001 C CA . GLN A 1 268 ? 5.950 -1.311 16.364 1.00 94.06 268 GLN A CA 1
ATOM 2002 C C . GLN A 1 268 ? 4.587 -1.823 16.841 1.00 94.06 268 GLN A C 1
ATOM 2004 O O . GLN A 1 268 ? 4.158 -2.900 16.431 1.00 94.06 268 GLN A O 1
ATOM 2009 N N . SER A 1 269 ? 3.904 -1.067 17.702 1.00 90.44 269 SER A N 1
ATOM 2010 C CA . SER A 1 269 ? 2.537 -1.361 18.142 1.00 90.44 269 SER A CA 1
ATOM 2011 C C . SER A 1 269 ? 1.563 -1.370 16.959 1.00 90.44 269 SER A C 1
ATOM 2013 O O . SER A 1 269 ? 0.843 -2.350 16.748 1.00 90.44 269 SER A O 1
ATOM 2015 N N . PHE A 1 270 ? 1.631 -0.339 16.111 1.00 93.31 270 PHE A N 1
ATOM 2016 C CA . PHE A 1 270 ? 0.879 -0.287 14.861 1.00 93.31 270 PHE A CA 1
ATOM 2017 C C . PHE A 1 270 ? 1.194 -1.477 13.952 1.00 93.31 270 PHE A C 1
ATOM 2019 O O . PHE A 1 270 ? 0.290 -2.211 13.562 1.00 93.31 270 PHE A O 1
ATOM 2026 N N . GLN A 1 271 ? 2.475 -1.712 13.664 1.00 93.56 271 GLN A N 1
ATOM 2027 C CA . GLN A 1 271 ? 2.917 -2.774 12.760 1.00 93.56 271 GLN A CA 1
ATOM 2028 C C . GLN A 1 271 ? 2.425 -4.152 13.209 1.00 93.56 271 GLN A C 1
ATOM 2030 O O . GLN A 1 271 ? 1.882 -4.880 12.384 1.00 93.56 271 GLN A O 1
ATOM 2035 N N . ARG A 1 272 ? 2.518 -4.480 14.507 1.00 89.69 272 ARG A N 1
ATOM 2036 C CA . ARG A 1 272 ? 1.948 -5.723 15.057 1.00 89.69 272 ARG A CA 1
ATOM 2037 C C . ARG A 1 272 ? 0.444 -5.815 14.815 1.00 89.69 272 ARG A C 1
ATOM 2039 O O . ARG A 1 272 ? -0.031 -6.843 14.345 1.00 89.69 272 ARG A O 1
ATOM 2046 N N . THR A 1 273 ? -0.282 -4.727 15.074 1.00 87.69 273 THR A N 1
ATOM 2047 C CA . THR A 1 273 ? -1.745 -4.664 14.919 1.00 87.69 273 THR A CA 1
ATOM 2048 C C . THR A 1 273 ? -2.188 -4.939 13.481 1.00 87.69 273 THR A C 1
ATOM 2050 O O . THR A 1 273 ? -3.186 -5.623 13.270 1.00 87.69 273 THR A O 1
ATOM 2053 N N . VAL A 1 274 ? -1.439 -4.450 12.488 1.00 87.12 274 VAL A N 1
ATOM 2054 C CA . VAL A 1 274 ? -1.742 -4.664 11.061 1.00 87.12 274 VAL A CA 1
ATOM 2055 C C . VAL A 1 274 ? -1.011 -5.865 10.441 1.00 87.12 274 VAL A C 1
ATOM 2057 O O . VAL A 1 274 ? -1.056 -6.050 9.228 1.00 87.12 274 VAL A O 1
ATOM 2060 N N . GLY A 1 275 ? -0.332 -6.691 11.247 1.00 85.75 275 GLY A N 1
ATOM 2061 C CA . GLY A 1 275 ? 0.357 -7.901 10.781 1.00 85.75 275 GLY A CA 1
ATOM 2062 C C . GLY A 1 275 ? 1.645 -7.654 9.983 1.00 85.75 275 GLY A C 1
ATOM 2063 O O . GLY A 1 275 ? 2.109 -8.544 9.271 1.00 85.75 275 GLY A O 1
ATOM 2064 N N . LEU A 1 276 ? 2.237 -6.463 10.089 1.00 88.44 276 LEU A N 1
ATOM 2065 C CA . LEU A 1 276 ? 3.546 -6.147 9.521 1.00 88.44 276 LEU A CA 1
ATOM 2066 C C . LEU A 1 276 ? 4.687 -6.565 10.465 1.00 88.44 276 LEU A C 1
ATOM 2068 O O . LEU A 1 276 ? 4.516 -6.573 11.688 1.00 88.44 276 LEU A O 1
ATOM 2072 N N . PRO A 1 277 ? 5.900 -6.825 9.937 1.00 87.50 277 PRO A N 1
ATOM 2073 C CA . PRO A 1 277 ? 7.088 -6.949 10.771 1.00 87.50 277 PRO A CA 1
ATOM 2074 C C . PRO A 1 277 ? 7.285 -5.698 11.636 1.00 87.50 277 PRO A C 1
ATOM 2076 O O . PRO A 1 277 ? 7.412 -4.586 11.119 1.00 87.50 277 PRO A O 1
ATOM 2079 N N . ALA A 1 278 ? 7.359 -5.887 12.954 1.00 91.12 278 ALA A N 1
ATOM 2080 C CA . ALA A 1 278 ? 7.499 -4.824 13.950 1.00 91.12 278 ALA A CA 1
ATOM 2081 C C . ALA A 1 278 ? 8.931 -4.251 14.013 1.00 91.12 278 ALA A C 1
ATOM 2083 O O . ALA A 1 278 ? 9.579 -4.221 15.063 1.00 91.12 278 ALA A O 1
ATOM 2084 N N . SER A 1 279 ? 9.453 -3.812 12.867 1.00 92.31 279 SER A N 1
ATOM 2085 C CA . SER A 1 279 ? 10.788 -3.213 12.740 1.00 92.31 279 SER A CA 1
ATOM 2086 C C . SER A 1 279 ? 10.910 -1.904 13.527 1.00 92.31 279 SER A C 1
ATOM 2088 O O . SER A 1 279 ? 11.984 -1.574 14.037 1.00 92.31 279 SER A O 1
ATOM 2090 N N . GLY A 1 280 ? 9.797 -1.176 13.655 1.00 94.06 280 GLY A N 1
ATOM 2091 C CA . GLY A 1 280 ? 9.769 0.177 14.185 1.00 94.06 280 GLY A CA 1
ATOM 2092 C C . GLY A 1 280 ? 10.256 1.227 13.193 1.00 94.06 280 GLY A C 1
ATOM 2093 O O . GLY A 1 280 ? 10.481 2.355 13.613 1.00 94.06 280 GLY A O 1
ATOM 2094 N N . ASN A 1 281 ? 10.416 0.877 11.912 1.00 95.38 281 ASN A N 1
ATOM 2095 C CA . ASN A 1 281 ? 10.653 1.820 10.820 1.00 95.38 281 ASN A CA 1
ATOM 2096 C C . ASN A 1 281 ? 9.327 2.091 10.104 1.00 95.38 281 ASN A C 1
ATOM 2098 O O . ASN A 1 281 ? 8.685 1.155 9.628 1.00 95.38 281 ASN A O 1
ATOM 2102 N N . ALA A 1 282 ? 8.932 3.353 9.979 1.00 96.06 282 ALA A N 1
ATOM 2103 C CA . ALA A 1 282 ? 7.751 3.756 9.229 1.00 96.06 282 ALA A CA 1
ATOM 2104 C C . ALA A 1 282 ? 8.087 3.915 7.736 1.00 96.06 282 ALA A C 1
ATOM 2106 O O . ALA A 1 282 ? 8.212 5.026 7.212 1.00 96.06 282 ALA A O 1
ATOM 2107 N N . GLY A 1 283 ? 8.256 2.772 7.062 1.00 93.94 283 GLY A N 1
ATOM 2108 C CA . GLY A 1 283 ? 8.371 2.675 5.602 1.00 93.94 283 GLY A CA 1
ATOM 2109 C C . GLY A 1 283 ? 7.081 3.067 4.880 1.00 93.94 283 GLY A C 1
ATOM 2110 O O . GLY A 1 283 ? 6.053 3.330 5.512 1.00 93.94 283 GLY A O 1
ATOM 2111 N N . ALA A 1 284 ? 7.120 3.091 3.549 1.00 94.12 284 ALA A N 1
ATOM 2112 C CA . ALA A 1 284 ? 5.988 3.551 2.754 1.00 94.12 284 ALA A CA 1
ATOM 2113 C C . ALA A 1 284 ? 4.721 2.717 2.998 1.00 94.12 284 ALA A C 1
ATOM 2115 O O . ALA A 1 284 ? 3.636 3.288 3.106 1.00 94.12 284 ALA A O 1
ATOM 2116 N N . LEU A 1 285 ? 4.845 1.390 3.151 1.00 93.69 285 LEU A N 1
ATOM 2117 C CA . LEU A 1 285 ? 3.688 0.540 3.448 1.00 93.69 285 LEU A CA 1
ATOM 2118 C C . LEU A 1 285 ? 3.099 0.853 4.830 1.00 93.69 285 LEU A C 1
ATOM 2120 O O . LEU A 1 285 ? 1.885 0.955 4.986 1.00 93.69 285 LEU A O 1
ATOM 2124 N N . THR A 1 286 ? 3.957 1.069 5.830 1.00 95.38 286 THR A N 1
ATOM 2125 C CA . THR A 1 286 ? 3.515 1.441 7.183 1.00 95.38 286 THR A CA 1
ATOM 2126 C C . THR A 1 286 ? 2.757 2.771 7.167 1.00 95.38 286 THR A C 1
ATOM 2128 O O . THR A 1 286 ? 1.687 2.882 7.759 1.00 95.38 286 THR A O 1
ATOM 2131 N N . GLN A 1 287 ? 3.280 3.774 6.458 1.00 95.56 287 GLN A N 1
ATOM 2132 C CA . GLN A 1 287 ? 2.637 5.084 6.359 1.00 95.56 287 GLN A CA 1
ATOM 2133 C C . GLN A 1 287 ? 1.323 5.044 5.565 1.00 95.56 287 GLN A C 1
ATOM 2135 O O . GLN A 1 287 ? 0.382 5.739 5.945 1.00 95.56 287 GLN A O 1
ATOM 2140 N N . LEU A 1 288 ? 1.239 4.233 4.503 1.00 93.94 288 LEU A N 1
ATOM 2141 C CA . LEU A 1 288 ? -0.001 4.019 3.749 1.00 93.94 288 LEU A CA 1
ATOM 2142 C C . LEU A 1 288 ? -1.095 3.444 4.654 1.00 93.94 288 LEU A C 1
ATOM 2144 O O . LEU A 1 288 ? -2.169 4.022 4.754 1.00 93.94 288 LEU A O 1
ATOM 2148 N N . LEU A 1 289 ? -0.802 2.360 5.376 1.00 93.56 289 LEU A N 1
ATOM 2149 C CA . LEU A 1 289 ? -1.797 1.712 6.233 1.00 93.56 289 LEU A CA 1
ATOM 2150 C C . LEU A 1 289 ? -2.232 2.601 7.412 1.00 93.56 289 LEU A C 1
ATOM 2152 O O . LEU A 1 289 ? -3.388 2.550 7.828 1.00 93.56 289 LEU A O 1
ATOM 2156 N N . LEU A 1 290 ? -1.336 3.443 7.938 1.00 94.62 290 LEU A N 1
ATOM 2157 C CA . LEU A 1 290 ? -1.704 4.458 8.928 1.00 94.62 290 LEU A CA 1
ATOM 2158 C C . LEU A 1 290 ? -2.689 5.482 8.340 1.00 94.62 290 LEU A C 1
ATOM 2160 O O . LEU A 1 290 ? -3.662 5.839 9.002 1.00 94.62 290 LEU A O 1
ATOM 2164 N N . LYS A 1 291 ? -2.446 5.961 7.113 1.00 93.25 291 LYS A N 1
ATOM 2165 C CA . LYS A 1 291 ? -3.349 6.893 6.413 1.00 93.25 291 LYS A CA 1
ATOM 2166 C C . LYS A 1 291 ? -4.708 6.255 6.131 1.00 93.25 291 LYS A C 1
ATOM 2168 O O . LYS A 1 291 ? -5.725 6.896 6.375 1.00 93.25 291 LYS A O 1
ATOM 2173 N N . ASP A 1 292 ? -4.725 4.993 5.709 1.00 90.56 292 ASP A N 1
ATOM 2174 C CA . ASP A 1 292 ? -5.961 4.235 5.483 1.00 90.56 292 ASP A CA 1
ATOM 2175 C C . ASP A 1 292 ? -6.794 4.145 6.777 1.00 90.56 292 ASP A C 1
ATOM 2177 O O . ASP A 1 292 ? -7.996 4.420 6.766 1.00 90.56 292 ASP A O 1
ATOM 2181 N N . GLN A 1 293 ? -6.161 3.839 7.918 1.00 89.75 293 GLN A N 1
ATOM 2182 C CA . GLN A 1 293 ? -6.849 3.813 9.216 1.00 89.75 293 GLN A CA 1
ATOM 2183 C C . GLN A 1 293 ? -7.342 5.194 9.667 1.00 89.75 293 GLN A C 1
ATOM 2185 O O . GLN A 1 293 ? -8.444 5.306 10.206 1.00 89.75 293 GLN A O 1
ATOM 2190 N N . GLU A 1 294 ? -6.559 6.251 9.447 1.00 91.38 294 GLU A N 1
ATOM 2191 C CA . GLU A 1 294 ? -6.984 7.626 9.729 1.00 91.38 294 GLU A CA 1
ATOM 2192 C C . GLU A 1 294 ? -8.218 8.009 8.908 1.00 91.38 294 GLU A C 1
ATOM 2194 O O . GLU A 1 294 ? -9.191 8.521 9.467 1.00 91.38 294 GLU A O 1
ATOM 2199 N N . GLN A 1 295 ? -8.216 7.708 7.609 1.00 88.56 295 GLN A N 1
ATOM 2200 C CA . GLN A 1 295 ? -9.348 7.990 6.736 1.00 88.56 295 GLN A CA 1
ATOM 2201 C C . GLN A 1 295 ? -10.588 7.195 7.155 1.00 88.56 295 GLN A C 1
ATOM 2203 O O . GLN A 1 295 ? -11.676 7.763 7.246 1.00 88.56 295 GLN A O 1
ATOM 2208 N N . ALA A 1 296 ? -10.434 5.906 7.470 1.00 85.06 296 ALA A N 1
ATOM 2209 C CA . ALA A 1 296 ? -11.531 5.071 7.954 1.00 85.06 296 ALA A CA 1
ATOM 2210 C C . ALA A 1 296 ? -12.149 5.635 9.244 1.00 85.06 296 ALA A C 1
ATOM 2212 O O . ALA A 1 296 ? -13.373 5.743 9.352 1.00 85.06 296 ALA A O 1
ATOM 2213 N N . ARG A 1 297 ? -11.312 6.075 10.196 1.00 84.31 297 ARG A N 1
ATOM 2214 C CA . ARG A 1 297 ? -11.768 6.734 11.428 1.00 84.31 297 ARG A CA 1
ATOM 2215 C C . ARG A 1 297 ? -12.539 8.020 11.124 1.00 84.31 297 ARG A C 1
ATOM 2217 O O . ARG A 1 297 ? -13.610 8.230 11.689 1.00 84.31 297 ARG A O 1
ATOM 2224 N N . ASN A 1 298 ? -12.014 8.877 10.250 1.00 85.75 298 ASN A N 1
ATOM 2225 C CA . ASN A 1 298 ? -12.646 10.155 9.915 1.00 85.75 298 ASN A CA 1
ATOM 2226 C C . ASN A 1 298 ? -14.005 9.943 9.223 1.00 85.75 298 ASN A C 1
ATOM 2228 O O . ASN A 1 298 ? -15.002 10.525 9.648 1.00 85.75 298 ASN A O 1
ATOM 2232 N N . ASN A 1 299 ? -14.081 9.017 8.263 1.00 85.75 299 ASN A N 1
ATOM 2233 C CA . ASN A 1 299 ? -15.336 8.631 7.610 1.00 85.75 299 ASN A CA 1
ATOM 2234 C C . ASN A 1 299 ? -16.366 8.105 8.626 1.00 85.75 299 ASN A C 1
ATOM 2236 O O . ASN A 1 299 ? -17.550 8.436 8.552 1.00 85.75 299 ASN A O 1
ATOM 2240 N N . ALA A 1 300 ? -15.926 7.312 9.611 1.00 79.31 300 ALA A N 1
ATOM 2241 C CA . ALA A 1 300 ? -16.805 6.819 10.668 1.00 79.31 300 ALA A CA 1
ATOM 2242 C C . ALA A 1 300 ? -17.342 7.957 11.556 1.00 79.31 300 ALA A C 1
ATOM 2244 O O . ALA A 1 300 ? -18.497 7.909 11.976 1.00 79.31 300 ALA A O 1
ATOM 2245 N N . ILE A 1 301 ? -16.539 8.985 11.849 1.00 81.06 301 ILE A N 1
ATOM 2246 C CA . ILE A 1 301 ? -16.971 10.174 12.609 1.00 81.06 301 ILE A CA 1
ATOM 2247 C C . ILE A 1 301 ? -18.011 10.986 11.819 1.00 81.06 301 ILE A C 1
ATOM 2249 O O . ILE A 1 301 ? -19.019 11.433 12.378 1.00 81.06 301 ILE A O 1
ATOM 2253 N N . GLU A 1 302 ? -17.806 11.154 10.514 1.00 83.38 302 GLU A N 1
ATOM 2254 C CA . GLU A 1 302 ? -18.756 11.846 9.639 1.00 83.38 302 GLU A CA 1
ATOM 2255 C C . GLU A 1 302 ? -20.089 11.096 9.547 1.00 83.38 302 GLU A C 1
ATOM 2257 O O . GLU A 1 302 ? -21.151 11.700 9.722 1.00 83.38 302 GLU A O 1
ATOM 2262 N N . ALA A 1 303 ? -20.043 9.773 9.368 1.00 79.44 303 ALA A N 1
ATOM 2263 C CA . ALA A 1 303 ? -21.233 8.927 9.330 1.00 79.44 303 ALA A CA 1
ATOM 2264 C C . ALA A 1 303 ? -22.057 9.038 10.624 1.00 79.44 303 ALA A C 1
ATOM 2266 O O . ALA A 1 303 ? -23.283 9.155 10.577 1.00 79.44 303 ALA A O 1
ATOM 2267 N N . VAL A 1 304 ? -21.393 9.084 11.784 1.00 76.50 304 VAL A N 1
ATOM 2268 C CA . VAL A 1 304 ? -22.054 9.296 13.083 1.00 76.50 304 VAL A CA 1
ATOM 2269 C C . VAL A 1 304 ? -22.758 10.642 13.147 1.00 76.50 304 VAL A C 1
ATOM 2271 O O . VAL A 1 304 ? -23.908 10.722 13.579 1.00 76.50 304 VAL A O 1
ATOM 2274 N N . SER A 1 305 ? -22.080 11.699 12.704 1.00 78.62 305 SER A N 1
ATOM 2275 C CA . SER A 1 305 ? -22.621 13.060 12.718 1.00 78.62 305 SER A CA 1
ATOM 2276 C C . SER A 1 305 ? -23.868 13.171 11.829 1.00 78.62 305 SER A C 1
ATOM 2278 O O . SER A 1 305 ? -24.862 13.799 12.202 1.00 78.62 305 SER A O 1
ATOM 2280 N N . GLN A 1 306 ? -23.865 12.490 10.681 1.00 79.94 306 GLN A N 1
ATOM 2281 C CA . GLN A 1 306 ? -25.019 12.417 9.781 1.00 79.94 306 GLN A CA 1
ATOM 2282 C C . GLN A 1 306 ? -26.156 11.546 10.334 1.00 79.94 306 GLN A C 1
ATOM 2284 O O . GLN A 1 306 ? -27.327 11.872 10.156 1.00 79.94 306 GLN A O 1
ATOM 2289 N N . ALA A 1 307 ? -25.850 10.443 11.017 1.00 73.69 307 ALA A N 1
ATOM 2290 C CA . ALA A 1 307 ? -26.876 9.584 11.601 1.00 73.69 307 ALA A CA 1
ATOM 2291 C C . ALA A 1 307 ? -27.594 10.273 12.773 1.00 73.69 307 ALA A C 1
ATOM 2293 O O . ALA A 1 307 ? -28.824 10.303 12.813 1.00 73.69 307 ALA A O 1
ATOM 2294 N N . ASN A 1 308 ? -26.834 10.907 13.671 1.00 71.75 308 ASN A N 1
ATOM 2295 C CA . ASN A 1 308 ? -27.374 11.566 14.861 1.00 71.75 308 ASN A CA 1
ATOM 2296 C C . ASN A 1 308 ? -28.253 12.790 14.534 1.00 71.75 308 ASN A C 1
ATOM 2298 O O . ASN A 1 308 ? -29.137 13.141 15.310 1.00 71.75 308 ASN A O 1
ATOM 2302 N N . THR A 1 309 ? -28.049 13.429 13.376 1.00 75.00 309 THR A N 1
ATOM 2303 C CA . THR A 1 309 ? -28.918 14.522 12.897 1.00 75.00 309 THR A CA 1
ATOM 2304 C C . THR A 1 309 ? -30.238 14.027 12.302 1.00 75.00 309 THR A C 1
ATOM 2306 O O . THR A 1 309 ? -31.231 14.749 12.356 1.00 75.00 309 THR A O 1
ATOM 2309 N N . ARG A 1 310 ? -30.287 12.802 11.756 1.00 76.94 310 ARG A N 1
ATOM 2310 C CA . ARG A 1 310 ? -31.508 12.222 11.161 1.00 76.94 310 ARG A CA 1
ATOM 2311 C C . ARG A 1 310 ? -32.443 11.631 12.210 1.00 76.94 310 ARG A C 1
ATOM 2313 O O . ARG A 1 310 ? -33.659 11.741 12.073 1.00 76.94 310 ARG A O 1
ATOM 2320 N N . SER A 1 311 ? -31.903 10.977 13.234 1.00 71.62 311 SER A N 1
ATOM 2321 C CA . SER A 1 311 ? -32.657 10.459 14.380 1.00 71.62 311 SER A CA 1
ATOM 2322 C C . SER A 1 311 ? -31.704 10.240 15.558 1.00 71.62 311 SER A C 1
ATOM 2324 O O . SER A 1 311 ? -30.645 9.645 15.351 1.00 71.62 311 SER A O 1
ATOM 2326 N N . PRO A 1 312 ? -32.052 10.677 16.783 1.00 76.62 312 PRO A N 1
ATOM 2327 C CA . PRO A 1 312 ? -31.214 10.442 17.952 1.00 76.62 312 PRO A CA 1
ATOM 2328 C C . PRO A 1 312 ? -30.994 8.942 18.164 1.00 76.62 312 PRO A C 1
ATOM 2330 O O . PRO A 1 312 ? -31.946 8.177 18.327 1.00 76.62 312 PRO A O 1
ATOM 2333 N N . VAL A 1 313 ? -29.734 8.519 18.144 1.00 79.38 313 VAL A N 1
ATOM 2334 C CA . VAL A 1 313 ? -29.347 7.122 18.360 1.00 79.38 313 VAL A CA 1
ATOM 2335 C C . VAL A 1 313 ? -29.398 6.841 19.857 1.00 79.38 313 VAL A C 1
ATOM 2337 O O . VAL A 1 313 ? -28.739 7.535 20.634 1.00 79.38 313 VAL A O 1
ATOM 2340 N N . CYS A 1 314 ? -30.145 5.818 20.274 1.00 88.94 314 CYS A N 1
ATOM 2341 C CA . CYS A 1 314 ? -30.066 5.333 21.650 1.00 88.94 314 CYS A CA 1
ATOM 2342 C C . CYS A 1 314 ? -28.688 4.696 21.854 1.00 88.94 314 CYS A C 1
ATOM 2344 O O . CYS A 1 314 ? -28.317 3.769 21.135 1.00 88.94 314 CYS A O 1
ATOM 2346 N N . ARG A 1 315 ? -27.900 5.232 22.785 1.00 92.44 315 ARG A N 1
ATOM 2347 C CA . ARG A 1 315 ? -26.531 4.768 23.019 1.00 92.44 315 ARG A CA 1
ATOM 2348 C C . ARG A 1 315 ? -26.520 3.537 23.919 1.00 92.44 315 ARG A C 1
ATOM 2350 O O . ARG A 1 315 ? -27.334 3.441 24.825 1.00 92.44 315 ARG A O 1
ATOM 2357 N N . LEU A 1 316 ? -25.552 2.641 23.740 1.00 93.81 316 LEU A N 1
ATOM 2358 C CA . LEU A 1 316 ? -25.376 1.427 24.555 1.00 93.81 316 LEU A CA 1
ATOM 2359 C C . LEU A 1 316 ? -25.255 1.704 26.062 1.00 93.81 316 LEU A C 1
ATOM 2361 O O . LEU A 1 316 ? -25.667 0.876 26.875 1.00 93.81 316 LEU A O 1
ATOM 2365 N N . ASP A 1 317 ? -24.696 2.855 26.437 1.00 93.00 317 ASP A N 1
ATOM 2366 C CA . ASP A 1 317 ? -24.547 3.295 27.826 1.00 93.00 317 ASP A CA 1
ATOM 2367 C C . ASP A 1 317 ? -25.810 3.951 28.409 1.00 93.00 317 ASP A C 1
ATOM 2369 O O . ASP A 1 317 ? -25.866 4.182 29.617 1.00 93.00 317 ASP A O 1
ATOM 2373 N N . ASP A 1 318 ? -26.845 4.180 27.597 1.00 93.25 318 ASP A N 1
ATOM 2374 C CA . ASP A 1 318 ? -28.153 4.632 28.062 1.00 93.25 318 ASP A CA 1
ATOM 2375 C C . ASP A 1 318 ? -28.923 3.474 28.708 1.00 93.25 318 ASP A C 1
ATOM 2377 O O . ASP A 1 318 ? -29.062 2.394 28.134 1.00 93.25 318 ASP A O 1
ATOM 2381 N N . SER A 1 319 ? -29.478 3.715 29.894 1.00 93.94 319 SER A N 1
ATOM 2382 C CA . SER A 1 319 ? -30.352 2.775 30.604 1.00 93.94 319 SER A CA 1
ATOM 2383 C C . SER A 1 319 ? -31.575 2.312 29.799 1.00 93.94 319 SER A C 1
ATOM 2385 O O . SER A 1 319 ? -32.086 1.223 30.049 1.00 93.94 319 SER A O 1
ATOM 2387 N N . ALA A 1 320 ? -32.043 3.114 28.836 1.00 92.88 320 ALA A N 1
ATOM 2388 C CA . ALA A 1 320 ? -33.152 2.764 27.954 1.00 92.88 320 ALA A CA 1
ATOM 2389 C C . ALA A 1 320 ? -32.738 1.826 26.806 1.00 92.88 320 ALA A C 1
ATOM 2391 O O . ALA A 1 320 ? -33.606 1.278 26.122 1.00 92.88 320 ALA A O 1
ATOM 2392 N N . HIS A 1 321 ? -31.435 1.633 26.574 1.00 94.25 321 HIS A N 1
ATOM 2393 C CA . HIS A 1 321 ? -30.959 0.784 25.493 1.00 94.25 321 HIS A CA 1
ATOM 2394 C C . HIS A 1 321 ? -31.258 -0.694 25.792 1.00 94.25 321 HIS A C 1
ATOM 2396 O O . HIS A 1 321 ? -30.897 -1.189 26.864 1.00 94.25 321 HIS A O 1
ATOM 2402 N N . PRO A 1 322 ? -31.847 -1.450 24.846 1.00 94.31 322 PRO A N 1
ATOM 2403 C CA . PRO A 1 322 ? -32.245 -2.846 25.068 1.00 94.31 322 PRO A CA 1
ATOM 2404 C C . PRO A 1 322 ? -31.080 -3.767 25.460 1.00 94.31 322 PRO A C 1
ATOM 2406 O O . PRO A 1 322 ? -31.286 -4.776 26.128 1.00 94.31 322 PRO A O 1
ATOM 2409 N N . ASP A 1 323 ? -29.853 -3.413 25.072 1.00 95.12 323 ASP A N 1
ATOM 2410 C CA . ASP A 1 323 ? -28.639 -4.178 25.383 1.00 95.12 323 ASP A CA 1
ATOM 2411 C C . ASP A 1 323 ? -27.752 -3.559 26.480 1.00 95.12 323 ASP A C 1
ATOM 2413 O O . ASP A 1 323 ? -26.617 -3.995 26.688 1.00 95.12 323 ASP A O 1
ATOM 2417 N N . ASN A 1 324 ? -28.252 -2.545 27.200 1.00 97.44 324 ASN A N 1
ATOM 2418 C CA . ASN A 1 324 ? -27.492 -1.842 28.239 1.00 97.44 324 ASN A CA 1
ATOM 2419 C C . ASN A 1 324 ? -26.949 -2.796 29.315 1.00 97.44 324 ASN A C 1
ATOM 2421 O O . ASN A 1 324 ? -25.781 -2.721 29.689 1.00 97.44 324 ASN A O 1
ATOM 2425 N N . ALA A 1 325 ? -27.760 -3.757 29.765 1.00 96.69 325 ALA A N 1
ATOM 2426 C CA . ALA A 1 325 ? -27.346 -4.722 30.783 1.00 96.69 325 ALA A CA 1
ATOM 2427 C C . ALA A 1 325 ? -26.135 -5.571 30.341 1.00 96.69 325 ALA A C 1
ATOM 2429 O O . ALA A 1 325 ? -25.224 -5.826 31.134 1.00 96.69 325 ALA A O 1
ATOM 2430 N N . SER A 1 326 ? -26.092 -5.987 29.072 1.00 96.56 326 SER A N 1
ATOM 2431 C CA . SER A 1 326 ? -24.970 -6.763 28.530 1.00 96.56 326 SER A CA 1
ATOM 2432 C C . SER A 1 326 ? -23.738 -5.894 28.306 1.00 96.56 326 SER A C 1
ATOM 2434 O O . SER A 1 326 ? -22.618 -6.357 28.538 1.00 96.56 326 SER A O 1
ATOM 2436 N N . PHE A 1 327 ? -23.934 -4.633 27.905 1.00 97.62 327 PHE A N 1
ATOM 2437 C CA . PHE A 1 327 ? -22.862 -3.645 27.835 1.00 97.62 327 PHE A CA 1
ATOM 2438 C C . PHE A 1 327 ? -22.215 -3.438 29.210 1.00 97.62 327 PHE A C 1
ATOM 2440 O O . PHE A 1 327 ? -21.006 -3.608 29.335 1.00 97.62 327 PHE A O 1
ATOM 2447 N N . LEU A 1 328 ? -23.003 -3.182 30.260 1.00 97.81 328 LEU A N 1
ATOM 2448 C CA . LEU A 1 328 ? -22.494 -2.991 31.623 1.00 97.81 328 LEU A CA 1
ATOM 2449 C C . LEU A 1 328 ? -21.719 -4.213 32.139 1.00 97.81 328 LEU A C 1
ATOM 2451 O O . LEU A 1 328 ? -20.670 -4.051 32.765 1.00 97.81 328 LEU A O 1
ATOM 2455 N N . ARG A 1 329 ? -22.188 -5.434 31.843 1.00 96.75 329 ARG A N 1
ATOM 2456 C CA . ARG A 1 329 ? -21.458 -6.669 32.180 1.00 96.75 329 ARG A CA 1
ATOM 2457 C C . ARG A 1 329 ? -20.130 -6.766 31.432 1.00 96.75 329 ARG A C 1
ATOM 2459 O O . ARG A 1 329 ? -19.107 -7.060 32.043 1.00 96.75 329 ARG A O 1
ATOM 2466 N N . THR A 1 330 ? -20.143 -6.523 30.125 1.00 98.06 330 THR A N 1
ATOM 2467 C CA . THR A 1 330 ? -18.930 -6.571 29.294 1.00 98.06 330 THR A CA 1
ATOM 2468 C C . THR A 1 330 ? -17.929 -5.507 29.740 1.00 98.06 330 THR A C 1
ATOM 2470 O O . THR A 1 330 ? -16.737 -5.783 29.829 1.00 98.06 330 THR A O 1
ATOM 2473 N N . ARG A 1 331 ? -18.415 -4.319 30.116 1.00 98.31 331 ARG A N 1
ATOM 2474 C CA . ARG A 1 331 ? -17.607 -3.236 30.677 1.00 98.31 331 ARG A CA 1
ATOM 2475 C C . ARG A 1 331 ? -16.926 -3.639 31.977 1.00 98.31 331 ARG A C 1
ATOM 2477 O O . ARG A 1 331 ? -15.734 -3.406 32.111 1.00 98.31 331 ARG A O 1
ATOM 2484 N N . ALA A 1 332 ? -17.643 -4.291 32.891 1.00 97.94 332 ALA A N 1
ATOM 2485 C CA . ALA A 1 332 ? -17.042 -4.793 34.125 1.00 97.94 332 ALA A CA 1
ATOM 2486 C C . ALA A 1 332 ? -15.890 -5.776 33.846 1.00 97.94 332 ALA A C 1
ATOM 2488 O O . ALA A 1 332 ? -14.835 -5.654 34.456 1.00 97.94 332 ALA A O 1
ATOM 2489 N N . LEU A 1 333 ? -16.048 -6.682 32.869 1.00 98.00 333 LEU A N 1
ATOM 2490 C CA . LEU A 1 333 ? -14.974 -7.600 32.469 1.00 98.00 333 LEU A CA 1
ATOM 2491 C C . LEU A 1 333 ? -13.743 -6.855 31.936 1.00 98.00 333 LEU A C 1
ATOM 2493 O O . LEU A 1 333 ? -12.621 -7.214 32.282 1.00 98.00 333 LEU A O 1
ATOM 2497 N N . VAL A 1 334 ? -13.940 -5.825 31.105 1.00 97.44 334 VAL A N 1
ATOM 2498 C CA . VAL A 1 334 ? -12.834 -5.006 30.579 1.00 97.44 334 VAL A CA 1
ATOM 2499 C C . VAL A 1 334 ? -12.156 -4.216 31.699 1.00 97.44 334 VAL A C 1
ATOM 2501 O O . VAL A 1 334 ? -10.935 -4.215 31.783 1.00 97.44 334 VAL A O 1
ATOM 2504 N N . HIS A 1 335 ? -12.923 -3.631 32.618 1.00 97.56 335 HIS A N 1
ATOM 2505 C CA . HIS A 1 335 ? -12.371 -2.921 33.776 1.00 97.56 335 HIS A CA 1
ATOM 2506 C C . HIS A 1 335 ? -11.573 -3.851 34.703 1.00 97.56 335 HIS A C 1
ATOM 2508 O O . HIS A 1 335 ? -10.551 -3.453 35.260 1.00 97.56 335 HIS A O 1
ATOM 2514 N N . ASP A 1 336 ? -12.021 -5.095 34.882 1.00 96.88 336 ASP A N 1
ATOM 2515 C CA . ASP A 1 336 ? -11.279 -6.117 35.627 1.00 96.88 336 ASP A CA 1
ATOM 2516 C C . ASP A 1 336 ? -9.970 -6.492 34.923 1.00 96.88 336 ASP A C 1
ATOM 2518 O O . ASP A 1 336 ? -8.942 -6.658 35.583 1.00 96.88 336 ASP A O 1
ATOM 2522 N N . LEU A 1 337 ? -9.991 -6.581 33.589 1.00 94.75 337 LEU A N 1
ATOM 2523 C CA . LEU A 1 337 ? -8.799 -6.808 32.777 1.00 94.75 337 LEU A CA 1
ATOM 2524 C C . LEU A 1 337 ? -7.796 -5.661 32.937 1.00 94.75 337 LEU A C 1
ATOM 2526 O O . LEU A 1 337 ? -6.640 -5.932 33.247 1.00 94.75 337 LEU A O 1
ATOM 2530 N N . ASP A 1 338 ? -8.227 -4.405 32.790 1.00 92.81 338 ASP A N 1
ATOM 2531 C CA . ASP A 1 338 ? -7.352 -3.233 32.934 1.00 92.81 338 ASP A CA 1
ATOM 2532 C C . ASP A 1 338 ? -6.669 -3.217 34.303 1.00 92.81 338 ASP A C 1
ATOM 2534 O O . ASP A 1 338 ? -5.440 -3.137 34.385 1.00 92.81 338 ASP A O 1
ATOM 2538 N N . ARG A 1 339 ? -7.439 -3.418 35.378 1.00 93.69 339 ARG A N 1
ATOM 2539 C CA . ARG A 1 339 ? -6.892 -3.505 36.740 1.00 93.69 339 ARG A CA 1
ATOM 2540 C C . ARG A 1 339 ? -5.909 -4.663 36.896 1.00 93.69 339 ARG A C 1
ATOM 2542 O O . ARG A 1 339 ? -4.892 -4.509 37.569 1.00 93.69 339 ARG A O 1
ATOM 2549 N N . GLY A 1 340 ? -6.166 -5.796 36.241 1.00 91.50 340 GLY A N 1
ATOM 2550 C CA . GLY A 1 340 ? -5.250 -6.939 36.189 1.00 91.50 340 GLY A CA 1
ATOM 2551 C C . GLY A 1 340 ? -3.896 -6.622 35.542 1.00 91.50 340 GLY A C 1
ATOM 2552 O O . GLY A 1 340 ? -2.890 -7.218 35.922 1.00 91.50 340 GLY A O 1
ATOM 2553 N N . TYR A 1 341 ? -3.854 -5.649 34.627 1.00 87.44 341 TYR A N 1
ATOM 2554 C CA . TYR A 1 341 ? -2.631 -5.134 33.999 1.00 87.44 341 TYR A CA 1
ATOM 2555 C C . TYR A 1 341 ? -2.116 -3.830 34.637 1.00 87.44 341 TYR A C 1
ATOM 2557 O O . TYR A 1 341 ? -1.215 -3.195 34.093 1.00 87.44 341 TYR A O 1
ATOM 2565 N N . GLY A 1 342 ? -2.651 -3.427 35.797 1.00 86.94 342 GLY A N 1
ATOM 2566 C CA . GLY A 1 342 ? -2.225 -2.214 36.504 1.00 86.94 342 GLY A CA 1
ATOM 2567 C C . GLY A 1 342 ? -2.659 -0.908 35.831 1.00 86.94 342 GLY A C 1
ATOM 2568 O O . GLY A 1 342 ? -2.045 0.132 36.065 1.00 86.94 342 GLY A O 1
ATOM 2569 N N . ARG A 1 343 ? -3.697 -0.954 34.991 1.00 84.81 343 ARG A N 1
ATOM 2570 C CA . ARG A 1 343 ? -4.300 0.207 34.336 1.00 84.81 343 ARG A CA 1
ATOM 2571 C C . ARG A 1 343 ? -5.611 0.582 35.029 1.00 84.81 343 ARG A C 1
ATOM 2573 O O . ARG A 1 343 ? -6.440 -0.277 35.315 1.00 84.81 343 ARG A O 1
ATOM 2580 N N . GLU A 1 344 ? -5.812 1.876 35.259 1.00 90.06 344 GLU A N 1
ATOM 2581 C CA . GLU A 1 344 ? -7.113 2.393 35.689 1.00 90.06 344 GLU A CA 1
ATOM 2582 C C . GLU A 1 344 ? -8.082 2.424 34.497 1.00 90.06 344 GLU A C 1
ATOM 2584 O O . GLU A 1 344 ? -7.722 2.974 33.447 1.00 90.06 344 GLU A O 1
ATOM 2589 N N . PRO A 1 345 ? -9.294 1.855 34.632 1.00 92.81 345 PRO A N 1
ATOM 2590 C CA . PRO A 1 345 ? -10.286 1.909 33.573 1.00 92.81 345 PRO A CA 1
ATOM 2591 C C . PRO A 1 345 ? -10.682 3.346 33.216 1.00 92.81 345 PRO A C 1
ATOM 2593 O O . PRO A 1 345 ? -10.825 4.219 34.072 1.00 92.81 345 PRO A O 1
ATOM 2596 N N . ASP A 1 346 ? -10.893 3.580 31.928 1.00 90.69 346 ASP A N 1
ATOM 2597 C CA . ASP A 1 346 ? -11.150 4.893 31.341 1.00 90.69 346 ASP A CA 1
ATOM 2598 C C . ASP A 1 346 ? -12.204 4.827 30.217 1.00 90.69 346 ASP A C 1
ATOM 2600 O O . ASP A 1 346 ? -12.763 3.777 29.898 1.00 90.69 346 ASP A O 1
ATOM 2604 N N . GLN A 1 347 ? -12.459 5.954 29.547 1.00 92.25 347 GLN A N 1
ATOM 2605 C CA . GLN A 1 347 ? -13.404 6.012 28.424 1.00 92.25 347 GLN A CA 1
ATOM 2606 C C . GLN A 1 347 ? -13.060 5.039 27.279 1.00 92.25 347 GLN A C 1
ATOM 2608 O O . GLN A 1 347 ? -13.951 4.585 26.562 1.00 92.25 347 GLN A O 1
ATOM 2613 N N . ARG A 1 348 ? -11.779 4.715 27.073 1.00 91.44 348 ARG A N 1
ATOM 2614 C CA . ARG A 1 348 ? -11.354 3.772 26.026 1.00 91.44 348 ARG A CA 1
ATOM 2615 C C . ARG A 1 348 ? -11.647 2.333 26.422 1.00 91.44 348 ARG A C 1
ATOM 2617 O O . ARG A 1 348 ? -11.948 1.515 25.560 1.00 91.44 348 ARG A O 1
ATOM 2624 N N . SER A 1 349 ? -11.611 2.061 27.717 1.00 94.50 349 SER A N 1
ATOM 2625 C CA . SER A 1 349 ? -12.042 0.801 28.319 1.00 94.50 349 SER A CA 1
ATOM 2626 C C . SER A 1 349 ? -13.542 0.588 28.059 1.00 94.50 349 SER A C 1
ATOM 2628 O O . SER A 1 349 ? -13.963 -0.475 27.600 1.00 94.50 349 SER A O 1
ATOM 2630 N N . ASP A 1 350 ? -14.346 1.644 28.211 1.00 97.12 350 ASP A N 1
ATOM 2631 C CA . ASP A 1 350 ? -15.779 1.622 27.889 1.00 97.12 350 ASP A CA 1
ATOM 2632 C C . ASP A 1 350 ? -16.043 1.463 26.379 1.00 97.12 350 ASP A C 1
ATOM 2634 O O . ASP A 1 350 ? -16.923 0.697 25.980 1.00 97.12 350 ASP A O 1
ATOM 2638 N N . ASN A 1 351 ? -15.256 2.124 25.525 1.00 96.25 351 ASN A N 1
ATOM 2639 C CA . ASN A 1 351 ? -15.311 1.963 24.065 1.00 96.25 351 ASN A CA 1
ATOM 2640 C C . ASN A 1 351 ? -14.986 0.521 23.624 1.00 96.25 351 ASN A C 1
ATOM 2642 O O . ASN A 1 351 ? -15.693 -0.060 22.793 1.00 96.25 351 ASN A O 1
ATOM 2646 N N . LEU A 1 352 ? -13.953 -0.083 24.223 1.00 96.94 352 LEU A N 1
ATOM 2647 C CA . LEU A 1 352 ? -13.558 -1.472 23.982 1.00 96.94 352 LEU A CA 1
ATOM 2648 C C . LEU A 1 352 ? -14.686 -2.439 24.360 1.00 96.94 352 LEU A C 1
ATOM 2650 O O . LEU A 1 352 ? -15.010 -3.342 23.586 1.00 96.94 352 LEU A O 1
ATOM 2654 N N . ALA A 1 353 ? -15.337 -2.212 25.503 1.00 97.94 353 ALA A N 1
ATOM 2655 C CA . ALA A 1 353 ? -16.490 -2.993 25.935 1.00 97.94 353 ALA A CA 1
ATOM 2656 C C . ALA A 1 353 ? -17.701 -2.844 24.999 1.00 97.94 353 ALA A C 1
ATOM 2658 O O . ALA A 1 353 ? -18.335 -3.845 24.662 1.00 97.94 353 ALA A O 1
ATOM 2659 N N . ALA A 1 354 ? -18.003 -1.619 24.550 1.00 97.56 354 ALA A N 1
ATOM 2660 C CA . ALA A 1 354 ? -19.091 -1.340 23.611 1.00 97.56 354 ALA A CA 1
ATOM 2661 C C . ALA A 1 354 ? -18.869 -2.043 22.263 1.00 97.56 354 ALA A C 1
ATOM 2663 O O . ALA A 1 354 ? -19.764 -2.713 21.749 1.00 97.56 354 ALA A O 1
ATOM 2664 N N . SER A 1 355 ? -17.653 -1.956 21.725 1.00 97.00 355 SER A N 1
ATOM 2665 C CA . SER A 1 355 ? -17.279 -2.628 20.478 1.00 97.00 355 SER A CA 1
ATOM 2666 C C . SER A 1 355 ? -17.351 -4.151 20.610 1.00 97.00 355 SER A C 1
ATOM 2668 O O . SER A 1 355 ? -17.871 -4.831 19.724 1.00 97.00 355 SER A O 1
ATOM 2670 N N . LEU A 1 356 ? -16.879 -4.703 21.735 1.00 98.00 356 LEU A N 1
ATOM 2671 C CA . LEU A 1 356 ? -16.902 -6.144 21.973 1.00 98.00 356 LEU A CA 1
ATOM 2672 C C . LEU A 1 356 ? -18.330 -6.691 22.061 1.00 98.00 356 LEU A C 1
ATOM 2674 O O . LEU A 1 356 ? -18.603 -7.725 21.453 1.00 98.00 356 LEU A O 1
ATOM 2678 N N . ILE A 1 357 ? -19.246 -6.025 22.777 1.00 97.62 357 ILE A N 1
ATOM 2679 C CA . ILE A 1 357 ? -20.624 -6.527 22.897 1.00 97.62 357 ILE A CA 1
ATOM 2680 C C . ILE A 1 357 ? -21.371 -6.463 21.559 1.00 97.62 357 ILE A C 1
ATOM 2682 O O . ILE A 1 357 ? -22.068 -7.414 21.212 1.00 97.62 357 ILE A O 1
ATOM 2686 N N . VAL A 1 358 ? -21.165 -5.413 20.757 1.00 97.06 358 VAL A N 1
ATOM 2687 C CA . VAL A 1 358 ? -21.744 -5.315 19.405 1.00 97.06 358 VAL A CA 1
ATOM 2688 C C . VAL A 1 358 ? -21.204 -6.424 18.505 1.00 97.06 358 VAL A C 1
ATOM 2690 O O . VAL A 1 358 ? -21.979 -7.134 17.863 1.00 97.06 358 VAL A O 1
ATOM 2693 N N . ARG A 1 359 ? -19.885 -6.658 18.520 1.00 97.06 359 ARG A N 1
ATOM 2694 C CA . ARG A 1 359 ? -19.271 -7.757 17.764 1.00 97.06 359 ARG A CA 1
ATOM 2695 C C . ARG A 1 359 ? -19.746 -9.132 18.246 1.00 97.06 359 ARG A C 1
ATOM 2697 O O . ARG A 1 359 ? -19.867 -10.049 17.436 1.00 97.06 359 ARG A O 1
ATOM 2704 N N . ALA A 1 360 ? -20.024 -9.285 19.539 1.00 96.69 360 ALA A N 1
ATOM 2705 C CA . ALA A 1 360 ? -20.584 -10.505 20.110 1.00 96.69 360 ALA A CA 1
ATOM 2706 C C . ALA A 1 360 ? -21.994 -10.785 19.566 1.00 96.69 360 ALA A C 1
ATOM 2708 O O . ALA A 1 360 ? -22.257 -11.920 19.174 1.00 96.69 360 ALA A O 1
ATOM 2709 N N . ARG A 1 361 ? -22.862 -9.768 19.449 1.00 96.38 361 ARG A N 1
ATOM 2710 C CA . ARG A 1 361 ? -24.182 -9.916 18.802 1.00 96.38 361 ARG A CA 1
ATOM 2711 C C . ARG A 1 361 ? -24.059 -10.383 17.364 1.00 96.38 361 ARG A C 1
ATOM 2713 O O . ARG A 1 361 ? -24.648 -11.401 17.013 1.00 96.38 361 ARG A O 1
ATOM 2720 N N . ASP A 1 362 ? -23.227 -9.708 16.580 1.00 94.94 362 ASP A N 1
ATOM 2721 C CA . ASP A 1 362 ? -23.026 -10.063 15.175 1.00 94.94 362 ASP A CA 1
ATOM 2722 C C . ASP A 1 362 ? -22.503 -11.504 15.004 1.00 94.94 362 ASP A C 1
ATOM 2724 O O . ASP A 1 362 ? -22.926 -12.240 14.114 1.00 94.94 362 ASP A O 1
ATOM 2728 N N . ALA A 1 363 ? -21.645 -11.952 15.926 1.00 94.31 363 ALA A N 1
ATOM 2729 C CA . ALA A 1 363 ? -21.112 -13.313 15.970 1.00 94.31 363 ALA A CA 1
ATOM 2730 C C . ALA A 1 363 ? -22.053 -14.354 16.620 1.00 94.31 363 ALA A C 1
ATOM 2732 O O . ALA A 1 363 ? -21.644 -15.495 16.838 1.00 94.31 363 ALA A O 1
ATOM 2733 N N . GLY A 1 364 ? -23.292 -13.993 16.967 1.00 93.38 364 GLY A N 1
ATOM 2734 C CA . GLY A 1 364 ? -24.274 -14.950 17.485 1.00 93.38 364 GLY A CA 1
ATOM 2735 C C . GLY A 1 364 ? -24.1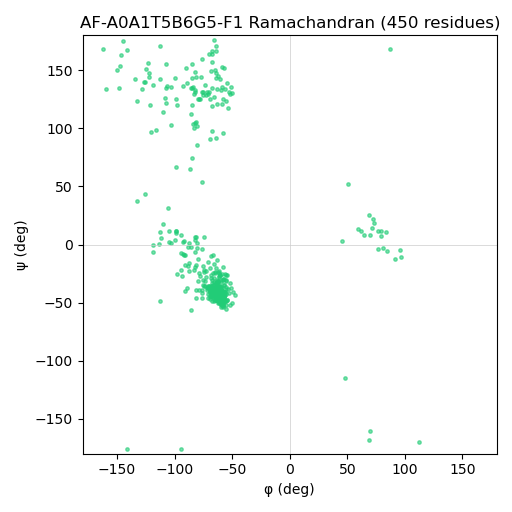86 -15.236 18.989 1.00 93.38 364 GLY A C 1
ATOM 2736 O O . GLY A 1 364 ? -24.815 -16.194 19.461 1.00 93.38 364 GLY A O 1
ATOM 2737 N N . LEU A 1 365 ? -23.408 -14.461 19.752 1.00 93.88 365 LEU A N 1
ATOM 2738 C CA . LEU A 1 365 ? -23.282 -14.601 21.206 1.00 93.88 365 LEU A CA 1
ATOM 2739 C C . LEU A 1 365 ? -24.434 -13.869 21.905 1.00 93.88 365 LEU A C 1
ATOM 2741 O O . LEU A 1 365 ? -24.688 -12.684 21.675 1.00 93.88 365 LEU A O 1
ATOM 2745 N N . ALA A 1 366 ? -25.109 -14.571 22.814 1.00 92.06 366 ALA A N 1
ATOM 2746 C CA . ALA A 1 366 ? -26.172 -14.041 23.660 1.00 92.06 366 ALA A CA 1
ATOM 2747 C C . ALA A 1 366 ? -25.626 -13.297 24.888 1.00 92.06 366 ALA A C 1
ATOM 2749 O O . ALA A 1 366 ? -26.327 -12.461 25.464 1.00 92.06 366 ALA A O 1
ATOM 2750 N N . ARG A 1 367 ? -24.361 -13.508 25.257 1.00 93.19 367 ARG A N 1
ATOM 2751 C CA . ARG A 1 367 ? -23.656 -12.748 26.303 1.00 93.19 367 ARG A CA 1
ATOM 2752 C C . ARG A 1 367 ? -22.143 -12.930 26.188 1.00 93.19 367 ARG A C 1
ATOM 2754 O O . ARG A 1 367 ? -21.682 -13.832 25.502 1.00 93.19 367 ARG A O 1
ATOM 2761 N N . VAL A 1 368 ? -21.391 -12.107 26.911 1.00 96.06 368 VAL A N 1
ATOM 2762 C CA . VAL A 1 368 ? -19.947 -12.277 27.112 1.00 96.06 368 VAL A CA 1
ATOM 2763 C C . VAL A 1 368 ? -19.722 -12.681 28.570 1.00 96.06 368 VAL A C 1
ATOM 2765 O O . VAL A 1 368 ? -20.024 -11.912 29.481 1.00 96.06 368 VAL A O 1
ATOM 2768 N N . ASP A 1 369 ? -19.243 -13.906 28.787 1.00 94.62 369 ASP A N 1
ATOM 2769 C CA . ASP A 1 369 ? -19.006 -14.494 30.115 1.00 94.62 369 ASP A CA 1
ATOM 2770 C C . ASP A 1 369 ? -17.537 -14.393 30.550 1.00 94.62 369 ASP A C 1
ATOM 2772 O O . ASP A 1 369 ? -17.228 -14.446 31.742 1.00 94.62 369 ASP A O 1
ATOM 2776 N N . LYS A 1 370 ? -16.611 -14.310 29.590 1.00 94.50 370 LYS A N 1
ATOM 2777 C CA . LYS A 1 370 ? -15.173 -14.166 29.834 1.00 94.50 370 LYS A CA 1
ATOM 2778 C C . LYS A 1 370 ? -14.526 -13.390 28.693 1.00 94.50 370 LYS A C 1
ATOM 2780 O O . LYS A 1 370 ? -14.968 -13.505 27.550 1.00 94.50 370 LYS A O 1
ATOM 2785 N N . ILE A 1 371 ? -13.458 -12.663 29.011 1.00 96.62 371 ILE A N 1
ATOM 2786 C CA . ILE A 1 371 ? -12.579 -12.054 28.016 1.00 96.62 371 ILE A CA 1
ATOM 2787 C C . ILE A 1 371 ? -11.128 -12.506 28.190 1.00 96.62 371 ILE A C 1
ATOM 2789 O O . ILE A 1 371 ? -10.736 -12.936 29.278 1.00 96.62 371 ILE A O 1
ATOM 2793 N N . ALA A 1 372 ? -10.350 -12.439 27.113 1.00 93.62 372 ALA A N 1
ATOM 2794 C CA . ALA A 1 372 ? -8.918 -12.728 27.125 1.00 93.62 372 ALA A CA 1
ATOM 2795 C C . ALA A 1 372 ? -8.188 -11.884 26.077 1.00 93.62 372 ALA A C 1
ATOM 2797 O O . ALA A 1 372 ? -8.643 -11.771 24.940 1.00 93.62 372 ALA A O 1
ATOM 2798 N N . LEU A 1 373 ? -7.057 -11.300 26.459 1.00 92.38 373 LEU A N 1
ATOM 2799 C CA . LEU A 1 373 ? -6.190 -10.552 25.556 1.00 92.38 373 LEU A CA 1
ATOM 2800 C C . LEU A 1 373 ? -5.237 -11.520 24.834 1.00 92.38 373 LEU A C 1
ATOM 2802 O O . LEU A 1 373 ? -4.807 -12.505 25.433 1.00 92.38 373 LEU A O 1
ATOM 2806 N N . SER A 1 374 ? -4.927 -11.274 23.561 1.00 89.75 374 SER A N 1
ATOM 2807 C CA . SER A 1 374 ? -3.870 -12.012 22.856 1.00 89.75 374 SER A CA 1
ATOM 2808 C C . SER A 1 374 ? -2.484 -11.696 23.429 1.00 89.75 374 SER A C 1
ATOM 2810 O O . SER A 1 374 ? -2.280 -10.630 24.008 1.00 89.75 374 SER A O 1
ATOM 2812 N N . ASP A 1 375 ? -1.515 -12.595 23.226 1.00 83.88 375 ASP A N 1
ATOM 2813 C CA . ASP A 1 375 ? -0.143 -12.450 23.750 1.00 83.88 375 ASP A CA 1
ATOM 2814 C C . ASP A 1 375 ? 0.559 -11.165 23.275 1.00 83.88 375 ASP A C 1
ATOM 2816 O O . ASP A 1 375 ? 1.401 -10.601 23.970 1.00 83.88 375 ASP A O 1
ATOM 2820 N N . ASP A 1 376 ? 0.213 -10.693 22.078 1.00 77.31 376 ASP A N 1
ATOM 2821 C CA . ASP A 1 376 ? 0.726 -9.465 21.468 1.00 77.31 376 ASP A CA 1
ATOM 2822 C C . ASP A 1 376 ? -0.127 -8.219 21.774 1.00 77.31 376 ASP A C 1
ATOM 2824 O O . ASP A 1 376 ? 0.157 -7.140 21.250 1.00 77.31 376 ASP A O 1
ATOM 2828 N N . CYS A 1 377 ? -1.174 -8.370 22.590 1.00 83.31 377 CYS A N 1
ATOM 2829 C CA . CYS A 1 377 ? -2.166 -7.355 22.937 1.00 83.31 377 CYS A CA 1
ATOM 2830 C C . CYS A 1 377 ? -2.949 -6.760 21.752 1.00 83.31 377 CYS A C 1
ATOM 2832 O O . CYS A 1 377 ? -3.620 -5.739 21.914 1.00 83.31 377 CYS A O 1
ATOM 2834 N N . SER A 1 378 ? -2.895 -7.370 20.563 1.00 83.44 378 SER A N 1
ATOM 2835 C CA . SER A 1 378 ? -3.556 -6.837 19.365 1.00 83.44 378 SER A CA 1
ATOM 2836 C C . SER A 1 378 ? -5.062 -7.120 19.325 1.00 83.44 378 SER A C 1
ATOM 2838 O O . SER A 1 378 ? -5.813 -6.366 18.698 1.00 83.44 378 SER A O 1
ATOM 2840 N N . ARG A 1 379 ? -5.540 -8.171 20.009 1.00 92.69 379 ARG A N 1
ATOM 2841 C CA . ARG A 1 379 ? -6.949 -8.598 19.997 1.00 92.69 379 ARG A CA 1
ATOM 2842 C C . ARG A 1 379 ? -7.478 -8.903 21.392 1.00 92.69 379 ARG A C 1
ATOM 2844 O O . ARG A 1 379 ? -6.802 -9.529 22.204 1.00 92.69 379 ARG A O 1
ATOM 2851 N N . LEU A 1 380 ? -8.736 -8.535 21.623 1.00 96.12 380 LEU A N 1
ATOM 2852 C CA . LEU A 1 380 ? -9.504 -8.947 22.791 1.00 96.12 380 LEU A CA 1
ATOM 2853 C C . LEU A 1 380 ? -10.555 -9.970 22.365 1.00 96.12 380 LEU A C 1
ATOM 2855 O O . LEU A 1 380 ? -11.404 -9.684 21.521 1.00 96.12 380 LEU A O 1
ATOM 2859 N N . TRP A 1 381 ? -10.500 -11.156 22.959 1.00 96.81 381 TRP A N 1
ATOM 2860 C CA . TRP A 1 381 ? -11.472 -12.225 22.775 1.00 96.81 381 TRP A CA 1
ATOM 2861 C C . TRP A 1 381 ? -12.603 -12.102 23.784 1.00 96.81 381 TRP A C 1
ATOM 2863 O O . TRP A 1 381 ? -12.351 -11.838 24.955 1.00 96.81 381 TRP A O 1
ATOM 2873 N N . GLY A 1 382 ? -13.833 -12.343 23.338 1.00 96.50 382 GLY A N 1
ATOM 2874 C CA . GLY A 1 382 ? -15.014 -12.510 24.180 1.00 96.50 382 GLY A CA 1
ATOM 2875 C C . GLY A 1 382 ? -15.607 -13.899 23.979 1.00 96.50 382 GLY A C 1
ATOM 2876 O O . GLY A 1 382 ? -15.686 -14.379 22.848 1.00 96.50 382 GLY A O 1
ATOM 2877 N N . VAL A 1 383 ? -16.004 -14.549 25.071 1.00 94.56 383 VAL A N 1
ATOM 2878 C CA . VAL A 1 383 ? -16.485 -15.935 25.062 1.00 94.56 383 VAL A CA 1
ATOM 2879 C C . VAL A 1 383 ? -17.831 -16.042 25.773 1.00 94.56 383 VAL A C 1
ATOM 2881 O O . VAL A 1 383 ? -17.986 -15.523 26.880 1.00 94.56 383 VAL A O 1
ATOM 2884 N N . GLU A 1 384 ? -18.782 -16.746 25.160 1.00 93.31 384 GLU A N 1
ATOM 2885 C CA . GLU A 1 384 ? -19.998 -17.242 25.808 1.00 93.31 384 GLU A CA 1
ATOM 2886 C C . GLU A 1 384 ? -19.798 -18.710 26.197 1.00 93.31 384 GLU A C 1
ATOM 2888 O O . GLU A 1 384 ? -19.590 -19.557 25.324 1.00 93.31 384 GLU A O 1
ATOM 2893 N N . ARG A 1 385 ? -19.893 -19.017 27.496 1.00 86.75 385 ARG A N 1
ATOM 2894 C CA . ARG A 1 385 ? -19.754 -20.390 27.992 1.00 86.75 385 ARG A CA 1
ATOM 2895 C C . ARG A 1 385 ? -21.065 -21.153 27.890 1.00 86.75 385 ARG A C 1
ATOM 2897 O O . ARG A 1 385 ? -22.112 -20.643 28.296 1.00 86.75 385 ARG A O 1
ATOM 2904 N N . MET A 1 386 ? -21.029 -22.398 27.423 1.00 77.00 386 MET A N 1
ATOM 2905 C CA . MET A 1 386 ? -22.232 -23.235 27.461 1.00 77.00 386 MET A CA 1
ATOM 2906 C C . MET A 1 386 ? -22.551 -23.699 28.895 1.00 77.00 386 MET A C 1
ATOM 2908 O O . MET A 1 386 ? -21.680 -24.257 29.569 1.00 77.00 386 MET A O 1
ATOM 2912 N N . PRO A 1 387 ? -23.792 -23.511 29.389 1.00 68.56 387 PRO A N 1
ATOM 2913 C CA . PRO A 1 387 ? -24.184 -24.006 30.705 1.00 68.56 387 PRO A CA 1
ATOM 2914 C C . PRO A 1 387 ? -24.001 -25.528 30.807 1.00 68.56 387 PRO A C 1
ATOM 2916 O O . PRO A 1 387 ? -24.537 -26.276 29.996 1.00 68.56 387 PRO A O 1
ATOM 2919 N N . GLY A 1 388 ? -23.255 -25.992 31.814 1.00 66.06 388 GLY A N 1
ATOM 2920 C CA . GLY A 1 388 ? -23.058 -27.422 32.096 1.00 66.06 388 GLY A CA 1
ATOM 2921 C C . GLY A 1 388 ? -21.938 -28.116 31.308 1.00 66.06 388 GLY A C 1
ATOM 2922 O O . GLY A 1 388 ? -21.620 -29.265 31.619 1.00 66.06 388 GLY A O 1
ATOM 2923 N N . ALA A 1 389 ? -21.298 -27.443 30.347 1.00 63.34 389 ALA A N 1
ATOM 2924 C CA . ALA A 1 389 ? -20.130 -27.981 29.655 1.00 63.34 389 ALA A CA 1
ATOM 2925 C C . ALA A 1 389 ? -18.885 -27.914 30.560 1.00 63.34 389 ALA A C 1
ATOM 2927 O O . ALA A 1 389 ? -18.598 -26.882 31.168 1.00 63.34 389 ALA A O 1
ATOM 2928 N N . ARG A 1 390 ? -18.150 -29.029 30.669 1.00 61.91 390 ARG A N 1
ATOM 2929 C CA . ARG A 1 390 ? -16.867 -29.086 31.399 1.00 61.91 390 ARG A CA 1
ATOM 2930 C C . ARG A 1 390 ? -15.683 -28.608 30.554 1.00 61.91 390 ARG A C 1
ATOM 2932 O O . ARG A 1 390 ? -14.703 -28.143 31.126 1.00 61.91 390 ARG A O 1
ATOM 2939 N N . ASP A 1 391 ? -15.829 -28.651 29.230 1.00 66.62 391 ASP A N 1
ATOM 2940 C CA . ASP A 1 391 ? -14.778 -28.337 28.264 1.00 66.62 391 ASP A CA 1
ATOM 2941 C C . ASP A 1 391 ? -15.220 -27.208 27.321 1.00 66.62 391 ASP A C 1
ATOM 2943 O O . ASP A 1 391 ? -16.393 -27.111 26.959 1.00 66.62 391 ASP A O 1
ATOM 2947 N N . ALA A 1 392 ? -14.267 -26.388 26.873 1.00 71.62 392 ALA A N 1
ATOM 2948 C CA . ALA A 1 392 ? -14.505 -25.199 26.043 1.00 71.62 392 ALA A CA 1
ATOM 2949 C C . ALA A 1 392 ? -14.858 -25.499 24.566 1.00 71.62 392 ALA A C 1
ATOM 2951 O O . ALA A 1 392 ? -14.942 -24.588 23.749 1.00 71.62 392 ALA A O 1
ATOM 2952 N N . LEU A 1 393 ? -15.051 -26.773 24.201 1.00 67.44 393 LEU A N 1
ATOM 2953 C CA . LEU A 1 393 ? -15.259 -27.232 22.817 1.00 67.44 393 LEU A CA 1
ATOM 2954 C C . LEU A 1 393 ? -16.512 -26.648 22.144 1.00 67.44 393 LEU A C 1
ATOM 2956 O O . LEU A 1 393 ? -16.555 -26.569 20.920 1.00 67.44 393 LEU A O 1
ATOM 2960 N N . PHE A 1 394 ? -17.514 -26.247 22.928 1.00 72.31 394 PHE A N 1
ATOM 2961 C CA . PHE A 1 394 ? -18.776 -25.692 22.424 1.00 72.31 394 PHE A CA 1
ATOM 2962 C C . PHE A 1 394 ? -18.957 -24.205 22.747 1.00 72.31 394 PHE A C 1
ATOM 2964 O O . PHE A 1 394 ? -20.024 -23.646 22.489 1.00 72.31 394 PHE A O 1
ATOM 2971 N N . ASP A 1 395 ? -17.943 -23.559 23.320 1.00 84.19 395 ASP A N 1
ATOM 2972 C CA . ASP A 1 395 ? -18.021 -22.141 23.644 1.00 84.19 395 ASP A CA 1
ATOM 2973 C C . ASP A 1 395 ? -18.067 -21.311 22.356 1.00 84.19 395 ASP A C 1
ATOM 2975 O O . ASP A 1 395 ? -17.295 -21.525 21.417 1.00 84.19 395 ASP A O 1
ATOM 2979 N N . LYS A 1 396 ? -18.969 -20.328 22.309 1.00 90.19 396 LYS A N 1
ATOM 2980 C CA . LYS A 1 396 ? -18.987 -19.363 21.208 1.00 90.19 396 LYS A CA 1
ATOM 2981 C C . LYS A 1 396 ? -17.958 -18.286 21.498 1.00 90.19 396 LYS A C 1
ATOM 2983 O O . LYS A 1 396 ? -17.935 -17.736 22.599 1.00 90.19 396 LYS A O 1
ATOM 2988 N N . CYS A 1 397 ? -17.143 -17.945 20.510 1.00 93.31 397 CYS A N 1
ATOM 2989 C CA . CYS A 1 397 ? -16.114 -16.929 20.658 1.00 93.31 397 CYS A CA 1
ATOM 2990 C C . CYS A 1 397 ? -16.241 -15.838 19.599 1.00 93.31 397 CYS A C 1
ATOM 2992 O O . CYS A 1 397 ? -16.710 -16.047 18.482 1.00 93.31 397 CYS A O 1
ATOM 2994 N N . THR A 1 398 ? -15.795 -14.651 19.974 1.00 96.06 398 THR A N 1
ATOM 2995 C CA . THR A 1 398 ? -15.605 -13.524 19.072 1.00 96.06 398 THR A CA 1
ATOM 2996 C C . THR A 1 398 ? -14.335 -12.785 19.464 1.00 96.06 398 THR A C 1
ATOM 2998 O O . THR A 1 398 ? -13.786 -13.010 20.544 1.00 96.06 398 THR A O 1
ATOM 3001 N N . SER A 1 399 ? -13.854 -11.891 18.608 1.00 96.44 399 SER A N 1
ATOM 3002 C CA . SER A 1 399 ? -12.774 -10.981 18.977 1.00 96.44 399 SER A CA 1
ATOM 3003 C C . SER A 1 399 ? -12.887 -9.639 18.276 1.00 96.44 399 SER A C 1
ATOM 3005 O O . SER A 1 399 ? -13.420 -9.546 17.168 1.00 96.44 399 SER A O 1
ATOM 3007 N N . VAL A 1 400 ? -12.331 -8.614 18.918 1.00 96.00 400 VAL A N 1
ATOM 3008 C CA . VAL A 1 400 ? -12.168 -7.267 18.362 1.00 96.00 400 VAL A CA 1
ATOM 3009 C C . VAL A 1 400 ? -10.690 -6.863 18.368 1.00 96.00 400 VAL A C 1
ATOM 3011 O O . VAL A 1 400 ? -9.972 -7.233 19.305 1.00 96.00 400 VAL A O 1
ATOM 3014 N N . PRO A 1 401 ? -10.203 -6.119 17.358 1.00 93.06 401 PRO A N 1
ATOM 3015 C CA . PRO A 1 401 ? -8.890 -5.481 17.422 1.00 93.06 401 PRO A CA 1
ATOM 3016 C C . PRO A 1 401 ? -8.889 -4.404 18.512 1.00 93.06 401 PRO A C 1
ATOM 3018 O O . PRO A 1 401 ? -9.749 -3.526 18.523 1.00 93.06 401 PRO A O 1
ATOM 3021 N N . VAL A 1 402 ? -7.935 -4.466 19.441 1.00 91.38 402 VAL A N 1
ATOM 3022 C CA . VAL A 1 402 ? -7.955 -3.657 20.676 1.00 91.38 402 VAL A CA 1
ATOM 3023 C C . VAL A 1 402 ? -7.876 -2.162 20.380 1.00 91.38 402 VAL A C 1
ATOM 3025 O O . VAL A 1 402 ? -8.669 -1.387 20.911 1.00 91.38 402 VAL A O 1
ATOM 3028 N N . ILE A 1 403 ? -6.952 -1.751 19.509 1.00 86.69 403 ILE A N 1
ATOM 3029 C CA . ILE A 1 403 ? -6.743 -0.334 19.182 1.00 86.69 403 ILE A CA 1
ATOM 3030 C C . ILE A 1 403 ? -7.957 0.247 18.449 1.00 86.69 403 ILE A C 1
ATOM 3032 O O . ILE A 1 403 ? -8.443 1.316 18.811 1.00 86.69 403 ILE A O 1
ATOM 3036 N N . GLU A 1 404 ? -8.494 -0.473 17.465 1.00 87.00 404 GLU A N 1
ATOM 3037 C CA . GLU A 1 404 ? -9.700 -0.057 16.741 1.00 87.00 404 GLU A CA 1
ATOM 3038 C C . GLU A 1 404 ? -10.899 0.082 17.689 1.00 87.00 404 GLU A C 1
ATOM 3040 O O . GLU A 1 404 ? -11.567 1.117 17.711 1.00 87.00 404 GLU A O 1
ATOM 3045 N N . ALA A 1 405 ? -11.122 -0.920 18.541 1.00 91.81 405 ALA A N 1
ATOM 3046 C CA . ALA A 1 405 ? -12.229 -0.944 19.488 1.00 91.81 405 ALA A CA 1
ATOM 3047 C C . ALA A 1 405 ? -12.126 0.158 20.556 1.00 91.81 405 ALA A C 1
ATOM 3049 O O . ALA A 1 405 ? -13.128 0.787 20.884 1.00 91.81 405 ALA A O 1
ATOM 3050 N N . MET A 1 406 ? -10.926 0.459 21.064 1.00 91.50 406 MET A N 1
ATOM 3051 C CA . MET A 1 406 ? -10.717 1.564 22.012 1.00 91.50 406 MET A CA 1
ATOM 3052 C C . MET A 1 406 ? -10.987 2.945 21.397 1.00 91.50 406 MET A C 1
ATOM 3054 O O . MET A 1 406 ? -11.369 3.875 22.116 1.00 91.50 406 MET A O 1
ATOM 3058 N N . ASN A 1 407 ? -10.793 3.093 20.085 1.00 87.12 407 ASN A N 1
ATOM 3059 C CA . ASN A 1 407 ? -11.045 4.342 19.360 1.00 87.12 407 ASN A CA 1
ATOM 3060 C C . ASN A 1 407 ? -12.453 4.424 18.756 1.00 87.12 407 ASN A C 1
ATOM 3062 O O . ASN A 1 407 ? -12.853 5.489 18.287 1.00 87.12 407 ASN A O 1
ATOM 3066 N N . THR A 1 408 ? -13.212 3.332 18.795 1.00 88.81 408 THR A N 1
ATOM 3067 C CA . THR A 1 408 ? -14.617 3.307 18.394 1.00 88.81 408 THR A CA 1
ATOM 3068 C C . THR A 1 408 ? -15.462 3.804 19.558 1.00 88.81 408 THR A C 1
ATOM 3070 O O . THR A 1 408 ? -15.657 3.111 20.552 1.00 88.81 408 THR A O 1
ATOM 3073 N N . THR A 1 409 ? -15.956 5.037 19.465 1.00 90.75 409 THR A N 1
ATOM 3074 C CA . THR A 1 409 ? -16.789 5.627 20.521 1.00 90.75 409 THR A CA 1
ATOM 3075 C C . THR A 1 409 ? -18.026 4.769 20.799 1.00 90.75 409 THR A C 1
ATOM 3077 O O . THR A 1 409 ? -18.566 4.132 19.894 1.00 90.75 409 THR A O 1
ATOM 3080 N N . ILE A 1 410 ? -18.551 4.816 22.028 1.00 92.56 410 ILE A N 1
ATOM 3081 C CA . ILE A 1 410 ? -19.807 4.123 22.376 1.00 92.56 410 ILE A CA 1
ATOM 3082 C C . ILE A 1 410 ? -20.930 4.465 21.380 1.00 92.56 410 ILE A C 1
ATOM 3084 O O . ILE A 1 410 ? -21.693 3.585 20.993 1.00 92.56 410 ILE A O 1
ATOM 3088 N N . LEU A 1 411 ? -21.009 5.713 20.903 1.00 89.44 411 LEU A N 1
ATOM 3089 C CA . LEU A 1 411 ? -21.986 6.125 19.888 1.00 89.44 411 LEU A CA 1
ATOM 3090 C C . LEU A 1 411 ? -21.776 5.411 18.541 1.00 89.44 411 LEU A C 1
ATOM 3092 O O . LEU A 1 411 ? -22.747 4.939 17.957 1.00 89.44 411 LEU A O 1
ATOM 3096 N N . GLN A 1 412 ? -20.530 5.292 18.069 1.00 88.56 412 GLN A N 1
ATOM 3097 C CA . GLN A 1 412 ? -20.197 4.533 16.855 1.00 88.56 412 GLN A CA 1
ATOM 3098 C C . GLN A 1 412 ? -20.580 3.059 16.981 1.00 88.56 412 GLN A C 1
ATOM 3100 O O . GLN A 1 412 ? -21.231 2.521 16.091 1.00 88.56 412 GLN A O 1
ATOM 3105 N N . ALA A 1 413 ? -20.246 2.422 18.105 1.00 93.06 413 ALA A N 1
ATOM 3106 C CA . ALA A 1 413 ? -20.655 1.045 18.368 1.00 93.06 413 ALA A CA 1
ATOM 3107 C C . ALA A 1 413 ? -22.194 0.915 18.413 1.00 93.06 413 ALA A C 1
ATOM 3109 O O . ALA A 1 413 ? -22.766 -0.002 17.829 1.00 93.06 413 ALA A O 1
ATOM 3110 N N . SER A 1 414 ? -22.886 1.882 19.026 1.00 92.38 414 SER A N 1
ATOM 3111 C CA . SER A 1 414 ? -24.357 1.901 19.108 1.00 92.38 414 SER A CA 1
ATOM 3112 C C . SER A 1 414 ? -25.025 1.994 17.733 1.00 92.38 414 SER A C 1
ATOM 3114 O O . SER A 1 414 ? -26.082 1.409 17.524 1.00 92.38 414 SER A O 1
ATOM 3116 N N . LEU A 1 415 ? -24.399 2.674 16.768 1.00 89.56 415 LEU A N 1
ATOM 3117 C CA . LEU A 1 415 ? -24.885 2.733 15.384 1.00 89.56 415 LEU A CA 1
ATOM 3118 C C . LEU A 1 415 ? -24.805 1.389 14.654 1.00 89.56 415 LEU A C 1
ATOM 3120 O O . LEU A 1 415 ? -25.627 1.125 13.781 1.00 89.56 415 LEU A O 1
ATOM 3124 N N . GLN A 1 416 ? -23.836 0.546 15.006 1.00 90.62 416 GLN A N 1
ATOM 3125 C CA . GLN A 1 416 ? -23.656 -0.785 14.416 1.00 90.62 416 GLN A CA 1
ATOM 3126 C C . GLN A 1 416 ? -24.575 -1.839 15.060 1.00 90.62 416 GLN A C 1
ATOM 3128 O O . GLN A 1 416 ? -24.854 -2.882 14.467 1.00 90.62 416 GLN A O 1
ATOM 3133 N N . TRP A 1 417 ? -25.085 -1.564 16.264 1.00 94.19 417 TRP A N 1
ATOM 3134 C CA . TRP A 1 417 ? -25.891 -2.505 17.042 1.00 94.19 417 TRP A CA 1
ATOM 3135 C C . TRP A 1 417 ? -27.155 -3.028 16.322 1.00 94.19 417 TRP A C 1
ATOM 3137 O O . TRP A 1 417 ? -27.375 -4.241 16.356 1.00 94.19 417 TRP A O 1
ATOM 3147 N N . PRO A 1 418 ? -27.972 -2.211 15.618 1.00 92.12 418 PRO A N 1
ATOM 3148 C CA . PRO A 1 418 ? -29.184 -2.708 14.954 1.00 92.12 418 PRO A CA 1
ATOM 3149 C C . PRO A 1 418 ? -28.918 -3.744 13.853 1.00 92.12 418 PRO A C 1
ATOM 3151 O O . PRO A 1 418 ? -29.751 -4.611 13.591 1.00 92.12 418 PRO A O 1
ATOM 3154 N N . GLU A 1 419 ? -27.779 -3.651 13.166 1.00 90.94 419 GLU A N 1
ATOM 3155 C CA . GLU A 1 419 ? -27.370 -4.649 12.175 1.00 90.94 419 GLU A CA 1
ATOM 3156 C C . GLU A 1 419 ? -26.842 -5.913 12.846 1.00 90.94 419 GLU A C 1
ATOM 3158 O O . GLU A 1 419 ? -27.317 -7.004 12.533 1.00 90.94 419 GLU A O 1
ATOM 3163 N N . ALA A 1 420 ? -25.980 -5.761 13.853 1.00 94.00 420 ALA A N 1
ATOM 3164 C CA . ALA A 1 420 ? -25.477 -6.878 14.646 1.00 94.00 420 ALA A CA 1
ATOM 3165 C C . ALA A 1 420 ? -26.612 -7.711 15.277 1.00 94.00 420 ALA A C 1
ATOM 3167 O O . ALA A 1 420 ? -26.540 -8.939 15.331 1.00 94.00 420 ALA A O 1
ATOM 3168 N N . MET A 1 421 ? -27.700 -7.065 15.709 1.00 94.25 421 MET A N 1
ATOM 3169 C CA . MET A 1 421 ? -28.886 -7.754 16.222 1.00 94.25 421 MET A CA 1
ATOM 3170 C C . MET A 1 421 ? -29.685 -8.491 15.149 1.00 94.25 421 MET A C 1
ATOM 3172 O O . MET A 1 421 ? -30.178 -9.585 15.415 1.00 94.25 421 MET A O 1
ATOM 3176 N N . ARG A 1 422 ? -29.785 -7.953 13.928 1.00 92.56 422 ARG A N 1
ATOM 3177 C CA . ARG A 1 422 ? -30.397 -8.693 12.813 1.00 92.56 422 ARG A CA 1
ATOM 3178 C C . ARG A 1 422 ? -29.598 -9.957 12.494 1.00 92.56 422 ARG A C 1
ATOM 3180 O O . ARG A 1 422 ? -30.202 -11.017 12.334 1.00 92.56 422 ARG A O 1
ATOM 3187 N N . SER A 1 423 ? -28.264 -9.869 12.468 1.00 92.31 423 SER A N 1
ATOM 3188 C CA . SER A 1 423 ? -27.381 -11.038 12.323 1.00 92.31 423 SER A CA 1
ATOM 3189 C C . SER A 1 423 ? -27.628 -12.065 13.435 1.00 92.31 423 SER A C 1
ATOM 3191 O O . SER A 1 423 ? -27.814 -13.253 13.163 1.00 92.31 423 SER A O 1
ATOM 3193 N N . PHE A 1 424 ? -27.697 -11.606 14.689 1.00 93.12 424 PHE A N 1
ATOM 3194 C CA . PHE A 1 424 ? -27.966 -12.442 15.860 1.00 93.12 424 PHE A CA 1
ATOM 3195 C C . PHE A 1 424 ? -29.301 -13.198 15.764 1.00 93.12 424 PHE A C 1
ATOM 3197 O O . PHE A 1 424 ? -29.364 -14.401 16.024 1.00 93.12 424 PHE A O 1
ATOM 3204 N N . GLU A 1 425 ? -30.377 -12.507 15.383 1.00 91.25 425 GLU A N 1
ATOM 3205 C CA . GLU A 1 425 ? -31.717 -13.089 15.257 1.00 91.25 425 GLU A CA 1
ATOM 3206 C C . GLU A 1 425 ? -31.784 -14.147 14.153 1.00 91.25 425 GLU A C 1
ATOM 3208 O O . GLU A 1 425 ? -32.356 -15.219 14.368 1.00 91.25 425 GLU A O 1
ATOM 3213 N N . GLN A 1 426 ? -31.159 -13.890 12.999 1.00 88.75 426 GLN A N 1
ATOM 3214 C CA . GLN A 1 426 ? -31.094 -14.849 11.892 1.00 88.75 426 GLN A CA 1
ATOM 3215 C C . GLN A 1 426 ? -30.365 -16.135 12.295 1.00 88.75 426 GLN A C 1
ATOM 3217 O O . GLN A 1 426 ? -30.831 -17.235 11.996 1.00 88.75 426 GLN A O 1
ATOM 3222 N N . GLN A 1 427 ? -29.267 -16.017 13.044 1.00 84.19 427 GLN A N 1
ATOM 3223 C CA . GLN A 1 427 ? -28.499 -17.172 13.518 1.00 84.19 427 GLN A CA 1
ATOM 3224 C C . GLN A 1 427 ? -29.246 -18.009 14.573 1.00 84.19 427 GLN A C 1
ATOM 3226 O O . GLN A 1 427 ? -28.933 -19.185 14.757 1.00 84.19 427 GLN A O 1
ATOM 3231 N N . GLN A 1 428 ? -30.256 -17.453 15.253 1.00 75.81 428 GLN A N 1
ATOM 3232 C CA . GLN A 1 428 ? -31.065 -18.187 16.236 1.00 75.81 428 GLN A CA 1
ATOM 3233 C C . GLN A 1 428 ? -32.274 -18.938 15.653 1.00 75.81 428 GLN A C 1
ATOM 3235 O O . GLN A 1 428 ? -32.826 -19.814 16.327 1.00 75.81 428 GLN A O 1
ATOM 3240 N N . GLN A 1 429 ? -32.701 -18.634 14.423 1.00 66.44 429 GLN A N 1
ATOM 3241 C CA . GLN A 1 429 ? -33.885 -19.254 13.811 1.00 66.44 429 GLN A CA 1
ATOM 3242 C C . GLN A 1 429 ? -33.776 -20.784 13.611 1.00 66.44 429 GLN A C 1
ATOM 3244 O O . GLN A 1 429 ? -34.742 -21.474 13.951 1.00 66.44 429 GLN A O 1
ATOM 3249 N N . PRO A 1 430 ? -32.640 -21.365 13.165 1.00 59.62 430 PRO A N 1
ATOM 3250 C CA . PRO A 1 430 ? -32.509 -22.821 13.025 1.00 59.62 430 PRO A CA 1
ATOM 3251 C C . PRO A 1 430 ? -32.595 -23.555 14.373 1.00 59.62 430 PRO A C 1
ATOM 3253 O O . PRO A 1 430 ? -33.241 -24.598 14.487 1.00 59.62 430 PRO A O 1
ATOM 3256 N N . SER A 1 431 ? -32.001 -22.976 15.420 1.00 55.66 431 SER A N 1
ATOM 3257 C CA . SER A 1 431 ? -31.934 -23.566 16.761 1.00 55.66 431 SER A CA 1
ATOM 3258 C C . SER A 1 431 ? -33.301 -23.615 17.448 1.00 55.66 431 SER A C 1
ATOM 3260 O O . SER A 1 431 ? -33.604 -24.585 18.146 1.00 55.66 431 SER A O 1
ATOM 3262 N N . ARG A 1 432 ? -34.154 -22.600 17.228 1.00 54.97 432 ARG A N 1
ATOM 3263 C CA . ARG A 1 432 ? -35.537 -22.564 17.744 1.00 54.97 432 ARG A CA 1
ATOM 3264 C C . ARG A 1 432 ? -36.456 -23.577 17.057 1.00 54.97 432 ARG A C 1
ATOM 3266 O O . ARG A 1 432 ? -37.305 -24.159 17.724 1.00 54.97 432 ARG A O 1
ATOM 3273 N N . ALA A 1 433 ? -36.274 -23.823 15.758 1.00 52.19 433 ALA A N 1
ATOM 3274 C CA . ALA A 1 433 ? -37.074 -24.806 15.025 1.00 52.19 433 ALA A CA 1
ATOM 3275 C C . ALA A 1 433 ? -36.788 -26.253 15.481 1.00 52.19 433 ALA A C 1
ATOM 3277 O O . ALA A 1 433 ? -37.714 -27.048 15.634 1.00 52.19 433 ALA A O 1
ATOM 3278 N N . GLN A 1 434 ? -35.523 -26.583 15.769 1.00 52.66 434 GLN A N 1
ATOM 3279 C CA . GLN A 1 434 ? -35.133 -27.912 16.262 1.00 52.66 434 GLN A CA 1
ATOM 3280 C C . GLN A 1 434 ? -35.538 -28.168 17.722 1.00 52.66 434 GLN A C 1
ATOM 3282 O O . GLN A 1 434 ? -35.922 -29.286 18.063 1.00 52.66 434 GLN A O 1
ATOM 3287 N N . SER A 1 435 ? -35.491 -27.150 18.587 1.00 53.69 435 SER A N 1
ATOM 3288 C CA . SER A 1 435 ? -35.928 -27.291 19.986 1.00 53.69 435 SER A CA 1
ATOM 3289 C C . SER A 1 435 ? -37.450 -27.432 20.104 1.00 53.69 435 SER A C 1
ATOM 3291 O O . SER A 1 435 ? -37.915 -28.285 20.854 1.00 53.69 435 SER A O 1
ATOM 3293 N N . GLN A 1 436 ? -38.232 -26.724 19.277 1.00 54.91 436 GLN A N 1
ATOM 3294 C CA . GLN A 1 436 ? -39.686 -26.931 19.216 1.00 54.91 436 GLN A CA 1
ATOM 3295 C C . GLN A 1 436 ? -40.073 -28.331 18.712 1.00 54.91 436 GLN A C 1
ATOM 3297 O O . GLN A 1 436 ? -41.033 -28.909 19.213 1.00 54.91 436 GLN A O 1
ATOM 3302 N N . GLN A 1 437 ? -39.329 -28.921 17.768 1.00 53.00 437 GLN A N 1
ATOM 3303 C CA . GLN A 1 437 ? -39.583 -30.304 17.336 1.00 53.00 437 GLN A CA 1
ATOM 3304 C C . GLN A 1 437 ? -39.255 -31.343 18.419 1.00 53.00 437 GLN A C 1
ATOM 3306 O O . GLN A 1 437 ? -39.991 -32.323 18.549 1.00 53.00 437 GLN A O 1
ATOM 3311 N N . HIS A 1 438 ? -38.204 -31.129 19.217 1.00 51.25 438 HIS A N 1
ATOM 3312 C CA . HIS A 1 438 ? -37.878 -32.012 20.342 1.00 51.25 438 HIS A CA 1
ATOM 3313 C C . HIS A 1 438 ? -38.909 -31.931 21.478 1.00 51.25 438 HIS A C 1
ATOM 3315 O O . HIS A 1 438 ? -39.303 -32.976 21.996 1.00 51.25 438 HIS A O 1
ATOM 3321 N N . ASP A 1 439 ? -39.403 -30.737 21.820 1.00 54.69 439 ASP A N 1
ATOM 3322 C CA . ASP A 1 439 ? -40.443 -30.577 22.849 1.00 54.69 439 ASP A CA 1
ATOM 3323 C C . ASP A 1 439 ? -41.781 -31.201 22.419 1.00 54.69 439 ASP A C 1
ATOM 3325 O O . ASP A 1 439 ? -42.462 -31.838 23.226 1.00 54.69 439 ASP A O 1
ATOM 3329 N N . ILE A 1 440 ? -42.139 -31.106 21.132 1.00 57.22 440 ILE A N 1
ATOM 3330 C CA . ILE A 1 440 ? -43.341 -31.763 20.590 1.00 57.22 440 ILE A CA 1
ATOM 3331 C C . ILE A 1 440 ? -43.204 -33.297 20.630 1.00 57.22 440 ILE A C 1
ATOM 3333 O O . ILE A 1 440 ? -44.189 -33.985 20.896 1.00 57.22 440 ILE A O 1
ATOM 3337 N N . GLN A 1 441 ? -42.003 -33.848 20.420 1.00 52.53 441 GLN A N 1
ATOM 3338 C CA . GLN A 1 441 ? -41.764 -35.295 20.514 1.00 52.53 441 GLN A CA 1
ATOM 3339 C C . GLN A 1 441 ? -41.711 -35.810 21.960 1.00 52.53 441 GLN A C 1
ATOM 3341 O O . GLN A 1 441 ? -42.201 -36.907 22.224 1.00 52.53 441 GLN A O 1
ATOM 3346 N N . GLN A 1 442 ? -41.181 -35.039 22.915 1.00 53.84 442 GLN A N 1
ATOM 3347 C CA . GLN A 1 442 ? -41.170 -35.440 24.329 1.00 53.84 442 GLN A CA 1
ATOM 3348 C C . GLN A 1 442 ? -42.552 -35.337 24.989 1.00 53.84 442 GLN A C 1
ATOM 3350 O O . GLN A 1 442 ? -42.888 -36.174 25.826 1.00 53.84 442 GLN A O 1
ATOM 3355 N N . ALA A 1 443 ? -43.398 -34.394 24.563 1.00 53.72 443 ALA A N 1
ATOM 3356 C CA . ALA A 1 443 ? -44.783 -34.293 25.028 1.00 53.72 443 ALA A CA 1
ATOM 3357 C C . ALA A 1 443 ? -45.693 -35.450 24.550 1.00 53.72 443 ALA A C 1
ATOM 3359 O O . ALA A 1 443 ? -46.820 -35.574 25.028 1.00 53.72 443 ALA A O 1
ATOM 3360 N N . GLN A 1 444 ? -45.228 -36.301 23.626 1.00 52.31 444 GLN A N 1
ATOM 3361 C CA . GLN A 1 444 ? -45.991 -37.428 23.072 1.00 52.31 444 GLN A CA 1
ATOM 3362 C C . GLN A 1 444 ? -45.661 -38.799 23.688 1.00 52.31 444 GLN A C 1
ATOM 3364 O O . GLN A 1 444 ? -46.240 -39.795 23.256 1.00 52.31 444 GLN A O 1
ATOM 3369 N N . VAL A 1 445 ? -44.792 -38.892 24.703 1.00 46.09 445 VAL A N 1
ATOM 3370 C CA . VAL A 1 445 ? -44.513 -40.175 25.379 1.00 46.09 445 VAL A CA 1
ATOM 3371 C C . VAL A 1 445 ? -45.551 -40.417 26.491 1.00 46.09 445 VAL A C 1
ATOM 3373 O O . VAL A 1 445 ? -45.549 -39.688 27.485 1.00 46.09 445 VAL A O 1
ATOM 3376 N N . PRO A 1 446 ? -46.448 -41.421 26.388 1.00 47.56 446 PRO A N 1
ATOM 3377 C CA . PRO A 1 446 ? -47.430 -41.694 27.432 1.00 47.56 446 PRO A CA 1
ATOM 3378 C C . PRO A 1 446 ? -46.746 -42.306 28.657 1.00 47.56 446 PRO A C 1
ATOM 3380 O O . PRO A 1 446 ? -45.996 -43.276 28.551 1.00 47.56 446 PRO A O 1
ATOM 3383 N N . ASN A 1 447 ? -47.048 -41.762 29.834 1.00 49.91 447 ASN A N 1
ATOM 3384 C CA . ASN A 1 447 ? -46.612 -42.279 31.126 1.00 49.91 447 ASN A CA 1
ATOM 3385 C C . ASN A 1 447 ? -47.323 -43.615 31.423 1.00 49.91 447 ASN A C 1
ATOM 3387 O O . ASN A 1 447 ? -48.427 -43.634 31.967 1.00 49.91 447 ASN A O 1
ATOM 3391 N N . SER A 1 448 ? -46.728 -44.742 31.033 1.00 49.62 448 SER A N 1
ATOM 3392 C CA . SER A 1 448 ? -47.202 -46.068 31.434 1.00 49.62 448 SER A CA 1
ATOM 3393 C C . SER A 1 448 ? -46.713 -46.384 32.849 1.00 49.62 448 SER A C 1
ATOM 3395 O O . SER A 1 448 ? -45.549 -46.723 33.060 1.00 49.62 448 SER A O 1
ATOM 3397 N N . ALA A 1 449 ? -47.620 -46.248 33.818 1.00 43.38 449 ALA A N 1
ATOM 3398 C CA . ALA A 1 449 ? -47.413 -46.642 35.207 1.00 43.38 449 ALA A CA 1
ATOM 3399 C C . ALA A 1 449 ? -47.174 -48.164 35.336 1.00 43.38 449 ALA A C 1
ATOM 3401 O O . ALA A 1 449 ? -47.798 -48.944 34.609 1.00 43.38 449 ALA A O 1
ATOM 3402 N N . PRO A 1 450 ? -46.322 -48.615 36.276 1.00 51.16 450 PRO A N 1
ATOM 3403 C CA . PRO A 1 450 ? -46.071 -50.033 36.483 1.00 51.16 450 PRO A CA 1
ATOM 3404 C C . PRO A 1 450 ? -47.224 -50.637 37.291 1.00 51.16 450 PRO A C 1
ATOM 3406 O O . PRO A 1 450 ? -47.543 -50.163 38.382 1.00 51.16 450 PRO A O 1
ATOM 3409 N N . THR A 1 451 ? -47.847 -51.693 36.768 1.00 43.72 451 THR A N 1
ATOM 3410 C CA . THR A 1 451 ? -48.804 -52.500 37.540 1.00 43.72 451 THR A CA 1
ATOM 3411 C C . THR A 1 451 ? -48.151 -53.835 37.895 1.00 43.72 451 THR A C 1
ATOM 3413 O O . THR A 1 451 ? -47.441 -54.399 37.069 1.00 43.72 451 THR A O 1
ATOM 3416 N N . ARG A 1 452 ? -48.360 -54.226 39.159 1.00 42.56 452 ARG A N 1
ATOM 3417 C CA . ARG A 1 452 ? -47.743 -55.304 39.955 1.00 42.56 452 ARG A CA 1
ATOM 3418 C C . ARG A 1 452 ? -47.465 -56.634 39.269 1.00 42.56 452 ARG A C 1
ATOM 3420 O O . ARG A 1 452 ? -48.354 -57.115 38.537 1.00 42.56 452 ARG A O 1
#

Sequence (452 aa):
MTDQKAWQLGHTSSIFESGSAGPGTVSSGAGDHGGVSYGTYQLSSKAGTAAEYVAQSRYADRFKDLTPGTPEFGVAWGRVAADEPGFGGDQHDFIKRTHYDPRKGDLLSIGIDVNARGAAVQDMVWSTAVQYRGLTASKIDRGLKERFGESYDASKLSDQDIVDAVQESKLRHVATDFRGSAQNLPGLETRIATERLALAHFAISGMPASSAEMNAYWHASAPLAQGASGPGVTELQTRLRDLGYHRNDGAAVVADGSYGPSTREAVQSFQRTVGLPASGNAGALTQLLLKDQEQARNNAIEAVSQANTRSPVCRLDDSAHPDNASFLRTRALVHDLDRGYGREPDQRSDNLAASLIVRARDAGLARVDKIALSDDCSRLWGVERMPGARDALFDKCTSVPVIEAMNTTILQASLQWPEAMRSFEQQQQPSRAQSQQHDIQQAQVPNSAPTR

Nearest PDB structures (foldseek):
  4nso-assembly1_A-2  TM=9.402E-01  e=1.809E-10  Vibrio cholerae O1 biovar El Tor str. N16961
  4noo-assembly2_C  TM=9.190E-01  e=1.001E-10  Vibrio cholerae O1 biovar El Tor str. N16961
  7mu9-assembly1_A  TM=7.759E-01  e=2.320E-02  Xanthomonas citri pv. citri str. 306
  7r6s-assembly1_A  TM=3.480E-01  e=3.777E-05  Stenotrophomonas maltophilia K279a
  7d9t-assembly1_A  TM=4.025E-01  e=9.039E+00  Homo sapiens

Secondary structure (DSSP, 8-state):
----PPP-TTHHHHHHH-SS--TT-B---SS-TT--EETTTTEESTTSHHHHHHHHSTTGGGGTT--TTSHHHHHHHHHHHHH-TTHHHHHHHHHIIIIIHHHHHHHHTTT--GGGS-HHHHHHHHHHHHHHGGGHHHHHHHHHHHHH-TT--GGG--HHHHHHHHHHHHHHHHHHHTGGGGGGHHHHHHHHHHHHHHHHHHHHHSSPPPHHHHHHHHHHHSPB-TT-BSHHHHHHHHHHHHTT-B-TTSPBPP--SB--HHHHHHHHHHHHHTT------B-HHHHHHHHHHHHHHHHHHHHHHHHHHHSPPPPTTSTTSTTHHHHHHHHHHHHHHHHHTTPPP-HHHHHHHHHHHHHHHHTT-S---EEEE-TTSSEEEEEEPPTT-SSGGG-EEEEEEHHHHHHS-HHHHHHHHHHHHHHHHHHHHHHHHHHHHHHHHHTT--------

Foldseek 3Di:
DPDQPDDDALPLVLCVQQPVFAQLDWDPQPPDPQAIFGGSRRQTLNVCRVVVLLVPAPCVVLQPPHGPRDPVSSVSSNVCRVVPVCSNVSVVVSLCVQFQPVVCVVQVVVVDNPVPAASLLRNLLSNLRSVPPVCSNVLLLQLCCVQPNPPDHVVPDQQLRSLLSSLLSCLLCVCVSCVVPVVCNLVVLLSSQLSSVQSNCCSVVVGGDDPVSSVVSSVVQHWDAAAFFDDVQLVLLVLLQLLCQWAPVSDRRDSPRHHHPGQLRSLLLQCVLVVHHSPSICGNNSVVVSVVSVVVLVVLVVVLVVVCVVDNQDFCCDPPDPCVVQLVVLLVQLCVVCVVVVHHDDQLSSLLSLQQVLQCLLQQHPHFPHWDADPSNQKIKTWDDDPPDPDCPPIRMDMDGSSNSSSQGSSSSSVSNVVSNVSNVVVCVVVVVVVVVVVVVVVPDDPDDDDD

pLDDT: mean 87.51, std 13.15, range [32.69, 98.31]